Protein AF-A0A2C9KNF5-F1 (afdb_monomer)

Foldseek 3Di:
DDDDLEDPLQVPDQQEDAPQQAPVSVLVVQQVFPPFFQEKGKYQYNVNHSQWTKIWTAHGRNRDIDIQIWGWDQDPNFTWIDSDPVDIDRHPVVVLVVQQVDWDDDPVPRPDHGNPHRGGPVVVVVVVVVVVVVVPPDDDDDDDDDDDDDDDDDDDDDDDDDDDDDDDDDDDDDDDDDDDDDDDDDDDDDDDDDDDDDDDDDDDDDDDDDDDDDDDDDDDDDDDDDPVVPPPDDDPDPDPDPPPPPDPPPCPDDPDPPPDPVVVVVVVVVLQQDADPQGHRQVLQAFPPQKGKHADPDPVRGLQIWIDHPPDIGSADDLVRQVVDDPSSLVVQVVSCVVSVHDRHPSCVVVVVVVVCCVVVVDPDDDDDDDDDDDDDDDDDDDDDDDDDDDDDDDDDDDDDDDDDDDDDDDDDDDDDDDDDDDDPDDDDDPDCPVVVVVVVVVVVVVVVVVVVVVVVVPDDD

Mean predicted aligned error: 22.07 Å

Solvent-accessible surface area (backbone atoms only — not comparable to full-atom values): 31433 Å² total; per-residue (Å²): 130,85,72,78,67,55,61,64,84,53,68,71,36,59,28,35,32,85,83,34,45,45,69,65,55,46,42,56,48,32,50,77,66,54,84,36,56,13,16,27,36,34,25,54,31,72,84,69,49,61,54,35,40,28,36,41,33,24,69,36,79,80,24,48,63,50,75,44,61,34,40,47,47,81,52,94,96,39,55,33,33,28,74,46,94,92,51,73,26,78,42,67,67,56,46,51,57,50,31,42,78,35,67,51,88,48,97,80,73,54,79,80,42,34,50,68,38,81,44,56,40,72,70,54,68,59,55,66,59,57,73,63,60,75,78,76,78,86,86,88,84,89,82,90,81,91,79,91,81,83,88,80,91,80,90,81,83,89,85,82,88,83,89,79,89,81,86,82,79,92,75,90,80,81,84,77,83,86,81,83,83,85,79,84,86,84,87,78,89,85,82,89,82,86,89,83,89,80,87,88,76,88,84,82,88,81,91,88,85,85,90,82,83,88,82,91,83,81,89,83,82,86,86,91,80,84,69,88,79,74,82,77,75,77,73,79,74,78,73,76,80,78,76,74,69,95,56,96,73,86,57,90,63,76,83,73,60,86,85,57,62,59,66,60,52,52,49,52,51,49,56,59,64,36,59,42,97,64,69,46,40,46,69,77,24,57,44,71,95,65,30,32,55,47,43,38,82,48,87,93,47,48,43,31,61,34,35,36,46,88,91,49,74,37,79,63,74,64,70,83,45,58,84,71,55,50,73,67,55,52,52,48,53,52,50,49,23,62,73,32,72,39,82,75,55,75,84,49,50,69,58,51,53,52,52,52,48,40,70,73,66,66,62,76,77,75,81,92,82,77,81,88,75,83,81,79,87,77,91,80,89,83,82,88,83,89,84,87,86,84,90,81,91,82,84,86,82,88,88,80,89,86,90,88,81,91,82,91,77,86,82,82,88,79,83,87,78,85,84,79,88,82,83,82,92,74,81,84,85,76,92,81,60,75,72,56,53,58,55,52,51,54,53,52,53,54,53,52,52,53,51,53,55,49,56,64,62,66,73,64,88,133

pLDDT: mean 70.29, std 25.78, range [29.58, 98.38]

InterPro domains:
  IPR000980 SH2 domain [PF00017] (22-99)
  IPR000980 SH2 domain [PS50001] (15-119)
  IPR000980 SH2 domain [SM00252] (13-105)
  IPR036860 SH2 domain superfamily [G3DSA:3.30.505.10] (5-122)
  IPR036860 SH2 domain superfamily [SSF55550] (7-105)

Nearest PDB structures (foldseek):
  4ey0-assembly4_D  TM=7.706E-01  e=1.868E-06  Homo sapiens
  4fbn-assembly1_A  TM=7.792E-01  e=6.300E-06  Homo sapiens
  3gqi-assembly1_B  TM=7.851E-01  e=1.389E-05  Rattus norvegicus
  7z3j-assembly1_A  TM=7.347E-01  e=1.476E-05  Rattus norvegicus

Secondary structure (DSSP, 8-state):
-PPPSS-HHHHTSTTB-TT--SHHHHHHHHHHH--STTEEEEEE-TT--TTEEEEEEE-STT--EEEEEEEEEEETTEEEEESSTT--BSSHHHHHHHHHHS----TT--TT----EE--SHHHHHHHHHTTTTTS---------------------------------------PPPPPPPPP-----------------------------------------S-TTSSS-PPPPPPPP------S----S----TTS-HHHHHHHHHHHH-B-TTS-BHHHHB-GGG-EEEE--STTTTT-EEEEETTEEESSPPTTTGGG--HHHHHHHHHHHHHTTPPPPGGGHHHHHHHHHHHHH---PPP------PPP---------------------------------PPPP-------------PPPPS--HHHHHHHHHHHHHHHHHHHHHHHHHTS--

Organism: Biomphalaria glabrata (NCBI:txid6526)

Sequence (462 aa):
MDQPRYPPEIVHLPMYHANLRSRDEAKEYMRLHHKGEGSYLIRPNTTNDPSFVSITVSITSEGDCCHAKVYILKQNDSNLYYISERQKFSMFHQLLKYYSEHRIHCTQNIDNIRLKTALDAVLVTQRSRNTLSERSNSLTNGSTGRTKNAIQQDEFDTHPRPGSNISGHSRHINHTLPKHPKIPRQTSETGSSRGHSINSQDIHRSNSESAIPVTKYANAGAVQHNVKMLIRCLPPAPLPKLEVPNDDSDFYYTHVDVNKNFFQETYQFLKQNELCECGLRLVDSEFPQGWTVHRSQEAQTKHRIFFQHGDDTTWEMPVEIVPLLTIEQINFIMYLCKEGRCPIPNCLKPRIDHDIVKRKYGVQTLPNNFESTIPKLKIDTNNLDSRKPNRLQEDAFESTLVKQPVTTGRPVSFDSLPTMEINPKVGPPTSGMQDNAAALQRKKEDVQMKQLQQEMKGLKFT

Radius of gyration: 40.9 Å; Cα contacts (8 Å, |Δi|>4): 346; chains: 1; bounding box: 100×90×119 Å

Structure (mmCIF, N/CA/C/O backbone):
data_AF-A0A2C9KNF5-F1
#
_entry.id   AF-A0A2C9KNF5-F1
#
loop_
_atom_site.group_PDB
_atom_site.id
_atom_site.type_symbol
_atom_site.label_atom_id
_atom_site.label_alt_id
_atom_site.label_comp_id
_atom_site.label_asym_id
_atom_site.label_entity_id
_atom_site.label_seq_id
_atom_site.pdbx_PDB_ins_code
_atom_site.Cartn_x
_atom_site.Cartn_y
_atom_site.Cartn_z
_atom_site.occupancy
_atom_site.B_iso_or_equiv
_atom_site.auth_seq_id
_atom_site.auth_comp_id
_atom_site.auth_asym_id
_atom_site.auth_atom_id
_atom_site.pdbx_PDB_model_num
ATOM 1 N N . MET A 1 1 ? -38.498 11.583 5.157 1.00 44.59 1 MET A N 1
ATOM 2 C CA . MET A 1 1 ? -37.167 12.027 4.697 1.00 44.59 1 MET A CA 1
ATOM 3 C C . MET A 1 1 ? -36.158 11.132 5.383 1.00 44.59 1 MET A C 1
ATOM 5 O O . MET A 1 1 ? -36.128 11.136 6.607 1.00 44.59 1 MET A O 1
ATOM 9 N N . ASP A 1 2 ? -35.433 10.311 4.629 1.00 58.06 2 ASP A N 1
ATOM 10 C CA . ASP A 1 2 ? -34.455 9.387 5.207 1.00 58.06 2 ASP A CA 1
ATOM 11 C C . ASP A 1 2 ? -33.319 10.185 5.852 1.00 58.06 2 ASP A C 1
ATOM 13 O O . ASP A 1 2 ? -32.683 11.014 5.200 1.00 58.06 2 ASP A O 1
ATOM 17 N N . GLN A 1 3 ? -33.100 9.980 7.152 1.00 50.31 3 GLN A N 1
ATOM 18 C CA . GLN A 1 3 ? -31.995 10.601 7.883 1.00 50.31 3 GLN A CA 1
ATOM 19 C C . GLN A 1 3 ? -30.648 10.283 7.206 1.00 50.31 3 GLN A C 1
ATOM 21 O O . GLN A 1 3 ? -30.475 9.176 6.679 1.00 50.31 3 GLN A O 1
ATOM 26 N N . PRO A 1 4 ? -29.671 11.212 7.231 1.00 60.12 4 PRO A N 1
ATOM 27 C CA . PRO A 1 4 ? -28.333 10.931 6.726 1.00 60.12 4 PRO A CA 1
ATOM 28 C C . PRO A 1 4 ? -27.736 9.752 7.508 1.00 60.12 4 PRO A C 1
ATOM 30 O O . PRO A 1 4 ? -27.535 9.831 8.717 1.00 60.12 4 PRO A O 1
ATOM 33 N N . ARG A 1 5 ? -27.475 8.641 6.804 1.00 88.00 5 ARG A N 1
ATOM 34 C CA . ARG A 1 5 ? -26.987 7.382 7.400 1.00 88.00 5 ARG A CA 1
ATOM 35 C C . ARG A 1 5 ? -25.588 7.489 8.006 1.00 88.00 5 ARG A C 1
ATOM 37 O O . ARG A 1 5 ? -25.224 6.653 8.824 1.00 88.00 5 ARG A O 1
ATOM 44 N N . TYR A 1 6 ? -24.817 8.496 7.605 1.00 95.62 6 TYR A N 1
ATOM 45 C CA . TYR A 1 6 ? -23.450 8.714 8.065 1.00 95.62 6 TYR A CA 1
ATOM 46 C C . TYR A 1 6 ? -23.334 10.012 8.872 1.00 95.62 6 TYR A C 1
ATOM 48 O O . TYR A 1 6 ? -24.096 10.951 8.620 1.00 95.62 6 TYR A O 1
ATOM 56 N N . PRO A 1 7 ? -22.364 10.097 9.803 1.00 96.19 7 PRO A N 1
ATOM 57 C CA . PRO A 1 7 ? -22.078 11.319 10.544 1.00 96.19 7 PRO A CA 1
ATOM 58 C C . PRO A 1 7 ? -21.932 12.544 9.618 1.00 96.19 7 PRO A C 1
ATOM 60 O O . PRO A 1 7 ? -21.268 12.440 8.579 1.00 96.19 7 PRO A O 1
ATOM 63 N N . PRO A 1 8 ? -22.497 13.715 9.979 1.00 95.56 8 PRO A N 1
ATOM 64 C CA . PRO A 1 8 ? -22.431 14.924 9.151 1.00 95.56 8 PRO A CA 1
ATOM 65 C C . PRO A 1 8 ? -21.004 15.337 8.772 1.00 95.56 8 PRO A C 1
ATOM 67 O O . PRO A 1 8 ? -20.772 15.841 7.678 1.00 95.56 8 PRO A O 1
ATOM 70 N N . GLU A 1 9 ? -20.030 15.077 9.646 1.00 96.19 9 GLU A N 1
ATOM 71 C CA . GLU A 1 9 ? -18.609 15.349 9.395 1.00 96.19 9 GLU A CA 1
ATOM 72 C C . GLU A 1 9 ? -18.007 14.549 8.231 1.00 96.19 9 GLU A C 1
ATOM 74 O O . GLU A 1 9 ? -16.961 14.938 7.728 1.00 96.19 9 GLU A O 1
ATOM 79 N N . ILE A 1 10 ? -18.647 13.453 7.806 1.00 97.19 10 ILE A N 1
ATOM 80 C CA . ILE A 1 10 ? -18.265 12.686 6.614 1.00 97.19 10 ILE A CA 1
ATOM 81 C C . ILE A 1 10 ? -19.016 13.220 5.396 1.00 97.19 10 ILE A C 1
ATOM 83 O O . ILE A 1 10 ? -18.415 13.474 4.357 1.00 97.19 10 ILE A O 1
ATOM 87 N N . VAL A 1 11 ? -20.333 13.400 5.528 1.00 95.81 11 VAL A N 1
ATOM 88 C CA . VAL A 1 11 ? -21.222 13.767 4.413 1.00 95.81 11 VAL A CA 1
ATOM 89 C C . VAL A 1 11 ? -20.892 15.149 3.847 1.00 95.81 11 VAL A C 1
ATOM 91 O O . VAL A 1 11 ? -21.029 15.367 2.647 1.00 95.81 11 VAL A O 1
ATOM 94 N N . HIS A 1 12 ? -20.430 16.071 4.693 1.00 95.69 12 HIS A N 1
ATOM 95 C CA . HIS A 1 12 ? -20.050 17.422 4.279 1.00 95.69 12 HIS A CA 1
ATOM 96 C C . HIS A 1 12 ? -18.633 17.525 3.695 1.00 95.69 12 HIS A C 1
ATOM 98 O O . HIS A 1 12 ? -18.213 18.620 3.320 1.00 95.69 12 HIS A O 1
ATOM 104 N N . LEU A 1 13 ? -17.873 16.427 3.621 1.00 96.44 13 LEU A N 1
ATOM 105 C CA . LEU A 1 13 ? -16.535 16.465 3.036 1.00 96.44 13 LEU A CA 1
ATOM 106 C C . LEU A 1 13 ? -16.611 16.643 1.515 1.00 96.44 13 LEU A C 1
ATOM 108 O O . LEU A 1 13 ? -17.408 15.972 0.858 1.00 96.44 13 LEU A O 1
ATOM 112 N N . PRO A 1 14 ? -15.740 17.475 0.917 1.00 97.00 14 PRO A N 1
ATOM 113 C CA . PRO A 1 14 ? -15.775 17.736 -0.520 1.00 97.00 14 PRO A CA 1
ATOM 114 C C . PRO A 1 14 ? -15.475 16.483 -1.348 1.00 97.00 14 PRO A C 1
ATOM 116 O O . PRO A 1 14 ? -15.996 16.346 -2.449 1.00 97.00 14 PRO A O 1
ATOM 119 N N . MET A 1 15 ? -14.701 15.538 -0.808 1.00 97.38 15 MET A N 1
ATOM 120 C CA . MET A 1 15 ? -14.392 14.254 -1.441 1.00 97.38 15 MET A CA 1
ATOM 121 C C . MET A 1 15 ? -15.357 13.120 -1.073 1.00 97.38 15 MET A C 1
ATOM 123 O O . MET A 1 15 ? -15.025 11.953 -1.285 1.00 97.38 15 MET A O 1
ATOM 127 N N . TYR A 1 16 ? -16.531 13.430 -0.511 1.00 97.44 16 TYR A N 1
ATOM 128 C CA . TYR A 1 16 ? -17.591 12.452 -0.280 1.00 97.44 16 TYR A CA 1
ATOM 129 C C . TYR A 1 16 ? -18.527 12.345 -1.492 1.00 97.44 16 TYR A C 1
ATOM 131 O O . TYR A 1 16 ? -19.221 13.289 -1.866 1.00 97.44 16 TYR A O 1
ATOM 139 N N . HIS A 1 17 ? -18.574 11.161 -2.098 1.00 96.69 17 HIS A N 1
ATOM 140 C CA . HIS A 1 17 ? -19.358 10.859 -3.293 1.00 96.69 17 HIS A CA 1
ATOM 141 C C . HIS A 1 17 ? -20.572 10.010 -2.934 1.00 96.69 17 HIS A C 1
ATOM 143 O O . HIS A 1 17 ? -20.533 8.782 -2.991 1.00 96.69 17 HIS A O 1
ATOM 149 N N . ALA A 1 18 ? -21.681 10.670 -2.597 1.00 94.75 18 ALA A N 1
ATOM 150 C CA . ALA A 1 18 ? -22.927 10.003 -2.204 1.00 94.75 18 ALA A CA 1
ATOM 151 C C . ALA A 1 18 ? -23.523 9.087 -3.296 1.00 94.75 18 ALA A C 1
ATOM 153 O O . ALA A 1 18 ? -24.275 8.161 -2.988 1.00 94.75 18 ALA A O 1
ATOM 154 N N . ASN A 1 19 ? -23.189 9.346 -4.563 1.00 94.69 19 ASN A N 1
ATOM 155 C CA . ASN A 1 19 ? -23.745 8.637 -5.716 1.00 94.69 19 ASN A CA 1
ATOM 156 C C . ASN A 1 19 ? -22.965 7.369 -6.095 1.00 94.69 19 ASN A C 1
ATOM 158 O O . ASN A 1 19 ? -23.494 6.565 -6.850 1.00 94.69 19 ASN A O 1
ATOM 162 N N . LEU A 1 20 ? -21.744 7.173 -5.579 1.00 96.25 20 LEU A N 1
ATOM 163 C CA . LEU A 1 20 ? -20.922 5.996 -5.882 1.00 96.25 20 LEU A CA 1
ATOM 164 C C . LEU A 1 20 ? -21.223 4.890 -4.869 1.00 96.25 20 LEU A C 1
ATOM 166 O O . LEU A 1 20 ? -20.639 4.849 -3.784 1.00 96.25 20 LEU A O 1
ATOM 170 N N . ARG A 1 21 ? -22.168 4.008 -5.193 1.00 94.62 21 ARG A N 1
ATOM 171 C CA . ARG A 1 21 ? -22.666 2.994 -4.251 1.00 94.62 21 ARG A CA 1
ATOM 172 C C . ARG A 1 21 ? -21.927 1.669 -4.380 1.00 94.62 21 ARG A C 1
ATOM 174 O O . ARG A 1 21 ? -21.833 0.935 -3.398 1.00 94.62 21 ARG A O 1
ATOM 181 N N . SER A 1 22 ? -21.357 1.371 -5.545 1.00 96.25 22 SER A N 1
ATOM 182 C CA . SER A 1 22 ? -20.633 0.119 -5.779 1.00 96.25 22 SER A CA 1
ATOM 183 C C . SER A 1 22 ? -19.110 0.301 -5.833 1.00 96.25 22 SER A C 1
ATOM 185 O O . SER A 1 22 ? -18.577 1.409 -5.940 1.00 96.25 22 SER A O 1
ATOM 187 N N . ARG A 1 23 ? -18.378 -0.818 -5.714 1.00 95.75 23 ARG A N 1
ATOM 188 C CA . ARG A 1 23 ? -16.918 -0.837 -5.918 1.00 95.75 23 ARG A CA 1
ATOM 189 C C . ARG A 1 23 ? -16.565 -0.527 -7.370 1.00 95.75 23 ARG A C 1
ATOM 191 O O . ARG A 1 23 ? -15.632 0.238 -7.596 1.00 95.75 23 ARG A O 1
ATOM 198 N N . ASP A 1 24 ? -17.332 -1.071 -8.307 1.00 96.50 24 ASP A N 1
ATOM 199 C CA . ASP A 1 24 ? -17.073 -0.952 -9.741 1.00 96.50 24 ASP A CA 1
ATOM 200 C C . ASP A 1 24 ? -17.314 0.475 -10.244 1.00 96.50 24 ASP A C 1
ATOM 202 O O . ASP A 1 24 ? -16.472 1.021 -10.952 1.00 96.50 24 ASP A O 1
ATOM 206 N N . GLU A 1 25 ? -18.383 1.135 -9.784 1.00 96.94 25 GLU A N 1
ATOM 207 C CA . GLU A 1 25 ? -18.637 2.558 -10.066 1.00 96.94 25 GLU A CA 1
ATOM 208 C C . GLU A 1 25 ? -17.488 3.442 -9.573 1.00 96.94 25 GLU A C 1
ATOM 210 O O . GLU A 1 25 ? -17.029 4.342 -10.275 1.00 96.94 25 GLU A O 1
ATOM 215 N N . ALA A 1 26 ? -16.996 3.177 -8.360 1.00 96.88 26 ALA A N 1
ATOM 216 C CA . ALA A 1 26 ? -15.887 3.929 -7.789 1.00 96.88 26 ALA A CA 1
ATOM 217 C C . ALA A 1 26 ? -14.573 3.690 -8.540 1.00 96.88 26 ALA A C 1
ATOM 219 O O . ALA A 1 26 ? -13.791 4.626 -8.707 1.00 96.88 26 ALA A O 1
ATOM 220 N N . LYS A 1 27 ? -14.337 2.456 -9.001 1.00 96.56 27 LYS A N 1
ATOM 221 C CA . LYS A 1 27 ? -13.171 2.102 -9.813 1.00 96.56 27 LYS A CA 1
ATOM 222 C C . LYS A 1 27 ? -13.203 2.815 -11.162 1.00 96.56 27 LYS A C 1
ATOM 224 O O . LYS A 1 27 ? -12.211 3.428 -11.545 1.00 96.56 27 LYS A O 1
ATOM 229 N N . GLU A 1 28 ? -14.343 2.804 -11.844 1.00 96.56 28 GLU A N 1
ATOM 230 C CA . GLU A 1 28 ? -14.494 3.502 -13.122 1.00 96.56 28 GLU A CA 1
ATOM 231 C C . GLU A 1 28 ? -14.335 5.019 -12.958 1.00 96.56 28 GLU A C 1
ATOM 233 O O . GLU A 1 28 ? -13.630 5.669 -13.731 1.00 96.56 28 GLU A O 1
ATOM 238 N N . TYR A 1 29 ? -14.891 5.583 -11.883 1.00 96.38 29 TYR A N 1
ATOM 239 C CA . TYR A 1 29 ? -14.670 6.983 -11.538 1.00 96.38 29 TYR A CA 1
ATOM 240 C C . TYR A 1 29 ? -13.176 7.285 -11.296 1.00 96.38 29 TYR A C 1
ATOM 242 O O . TYR A 1 29 ? -12.665 8.288 -11.798 1.00 96.38 29 TYR A O 1
ATOM 250 N N . MET A 1 30 ? -12.448 6.434 -10.555 1.00 96.69 30 MET A N 1
ATOM 251 C CA . MET A 1 30 ? -10.998 6.591 -10.344 1.00 96.69 30 MET A CA 1
ATOM 252 C C . MET A 1 30 ? -10.224 6.587 -11.654 1.00 96.69 30 MET A C 1
ATOM 254 O O . MET A 1 30 ? -9.390 7.468 -11.868 1.00 96.69 30 MET A O 1
ATOM 258 N N . ARG A 1 31 ? -10.535 5.654 -12.553 1.00 95.69 31 ARG A N 1
ATOM 259 C CA . ARG A 1 31 ? -9.884 5.548 -13.859 1.00 95.69 31 ARG A CA 1
ATOM 260 C C . ARG A 1 31 ? -9.943 6.864 -14.640 1.00 95.69 31 ARG A C 1
ATOM 262 O O . ARG A 1 31 ? -8.946 7.269 -15.225 1.00 95.69 31 ARG A O 1
ATOM 269 N N . LEU A 1 32 ? -11.078 7.564 -14.587 1.00 95.44 32 LEU A N 1
ATOM 270 C CA . LEU A 1 32 ? -11.309 8.813 -15.324 1.00 95.44 32 LEU A CA 1
ATOM 271 C C . LEU A 1 32 ? -10.794 10.080 -14.622 1.00 95.44 32 LEU A C 1
ATOM 273 O O . LEU A 1 32 ? -10.514 11.074 -15.292 1.00 95.44 32 LEU A O 1
ATOM 277 N N . HIS A 1 33 ? -10.716 10.083 -13.287 1.00 95.56 33 HIS A N 1
ATOM 278 C CA . HIS A 1 33 ? -10.546 11.319 -12.509 1.00 95.56 33 HIS A CA 1
ATOM 279 C C . HIS A 1 33 ? -9.346 11.346 -11.559 1.00 95.56 33 HIS A C 1
ATOM 281 O O . HIS A 1 33 ? -9.123 12.374 -10.911 1.00 95.56 33 HIS A O 1
ATOM 287 N N . HIS A 1 34 ? -8.583 10.260 -11.433 1.00 95.69 34 HIS A N 1
ATOM 288 C CA . HIS A 1 34 ? -7.408 10.251 -10.565 1.00 95.69 34 HIS A CA 1
ATOM 289 C C . HIS A 1 34 ? -6.347 11.270 -11.021 1.00 95.69 34 HIS A C 1
ATOM 291 O O . HIS A 1 34 ? -6.243 11.635 -12.190 1.00 95.69 34 HIS A O 1
ATOM 297 N N . LYS A 1 35 ? -5.548 11.745 -10.064 1.00 95.88 35 LYS A N 1
ATOM 298 C CA . LYS A 1 35 ? -4.480 12.740 -10.251 1.00 95.88 35 LYS A CA 1
ATOM 299 C C . LYS A 1 35 ? -3.113 12.151 -9.877 1.00 95.88 35 LYS A C 1
ATOM 301 O O . LYS A 1 35 ? -2.274 12.829 -9.294 1.00 95.88 35 LYS A O 1
ATOM 306 N N . GLY A 1 36 ? -2.919 10.867 -10.178 1.00 95.25 36 GLY A N 1
ATOM 307 C CA . GLY A 1 36 ? -1.760 10.065 -9.773 1.00 95.25 36 GLY A CA 1
ATOM 308 C C . GLY A 1 36 ? -2.029 9.149 -8.574 1.00 95.25 36 GLY A C 1
ATOM 309 O O . GLY A 1 36 ? -3.153 9.073 -8.070 1.00 95.25 36 GLY A O 1
ATOM 310 N N . GLU A 1 37 ? -0.994 8.432 -8.139 1.00 95.56 37 GLU A N 1
ATOM 311 C CA . GLU A 1 37 ? -1.018 7.516 -6.989 1.00 95.56 37 GLU A CA 1
ATOM 312 C C . GLU A 1 37 ? -1.434 8.232 -5.694 1.00 95.56 37 GLU A C 1
ATOM 314 O O . GLU A 1 37 ? -0.951 9.323 -5.386 1.00 95.56 37 GLU A O 1
ATOM 319 N N . GLY A 1 38 ? -2.285 7.588 -4.894 1.00 96.38 38 GLY A N 1
ATOM 320 C CA . GLY A 1 38 ? -2.776 8.124 -3.626 1.00 96.38 38 GLY A CA 1
ATOM 321 C C . GLY A 1 38 ? -3.904 9.142 -3.787 1.00 96.38 38 GLY A C 1
ATOM 322 O O . GLY A 1 38 ? -4.297 9.781 -2.808 1.00 96.38 38 GLY A O 1
ATOM 323 N N . SER A 1 39 ? -4.438 9.304 -5.001 1.00 97.56 39 SER A N 1
ATOM 324 C CA . SER A 1 39 ? -5.701 10.008 -5.204 1.00 97.56 39 SER A CA 1
ATOM 325 C C . SER A 1 39 ? -6.820 9.220 -4.538 1.00 97.56 39 SER A C 1
ATOM 327 O O . SER A 1 39 ? -6.858 8.000 -4.659 1.00 97.56 39 SER A O 1
ATOM 329 N N . TYR A 1 40 ? -7.730 9.879 -3.831 1.00 98.19 40 TYR A N 1
ATOM 330 C CA . TYR A 1 40 ? -8.753 9.168 -3.075 1.00 98.19 40 TYR A CA 1
ATOM 331 C C . TYR A 1 40 ? -10.104 9.867 -3.072 1.00 98.19 40 TYR A C 1
ATOM 333 O O . TYR A 1 40 ? -10.210 11.087 -3.205 1.00 98.19 40 TYR A O 1
ATOM 341 N N . LEU A 1 41 ? -11.141 9.061 -2.860 1.00 98.06 41 LEU A N 1
ATOM 342 C CA . LEU A 1 41 ? -12.494 9.513 -2.572 1.00 98.06 41 LEU A CA 1
ATOM 343 C C . LEU A 1 41 ? -13.115 8.712 -1.430 1.00 98.06 41 LEU A C 1
ATOM 345 O O . LEU A 1 41 ? -12.699 7.588 -1.136 1.00 98.06 41 LEU A O 1
ATOM 349 N N . ILE A 1 42 ? -14.128 9.292 -0.797 1.00 98.12 42 ILE A N 1
ATOM 350 C CA . ILE A 1 42 ? -14.940 8.657 0.240 1.00 98.12 42 ILE A CA 1
ATOM 351 C C . ILE A 1 42 ? -16.309 8.373 -0.363 1.00 98.12 42 ILE A C 1
ATOM 353 O O . ILE A 1 42 ? -16.856 9.202 -1.086 1.00 98.12 42 ILE A O 1
ATOM 357 N N . ARG A 1 43 ? -16.881 7.209 -0.072 1.00 97.25 43 ARG A N 1
ATOM 358 C CA . ARG A 1 43 ? -18.192 6.818 -0.589 1.00 97.25 43 ARG A CA 1
ATOM 359 C C . ARG A 1 43 ? -18.950 5.908 0.380 1.00 97.25 43 ARG A C 1
ATOM 361 O O . ARG A 1 43 ? -18.308 5.231 1.194 1.00 97.25 43 ARG A O 1
ATOM 368 N N . PRO A 1 44 ? -20.287 5.824 0.266 1.00 96.94 44 PRO A N 1
ATOM 369 C CA . PRO A 1 44 ? -21.059 4.768 0.910 1.00 96.94 44 PRO A CA 1
ATOM 370 C C . PRO A 1 44 ? -20.475 3.385 0.615 1.00 96.94 44 PRO A C 1
ATOM 372 O O . PRO A 1 44 ? -19.935 3.135 -0.468 1.00 96.94 44 PRO A O 1
ATOM 375 N N . ASN A 1 45 ? -20.583 2.471 1.575 1.00 94.75 45 ASN A N 1
ATOM 376 C CA . ASN A 1 45 ? -20.218 1.087 1.308 1.00 94.75 45 ASN A CA 1
ATOM 377 C C . ASN A 1 45 ? -21.296 0.364 0.481 1.00 94.75 45 ASN A C 1
ATOM 379 O O . ASN A 1 45 ? -22.456 0.769 0.453 1.00 94.75 45 ASN A O 1
ATOM 383 N N . THR A 1 46 ? -20.903 -0.741 -0.154 1.00 93.31 46 THR A N 1
ATOM 384 C CA . THR A 1 46 ? -21.779 -1.520 -1.040 1.00 93.31 46 THR A CA 1
ATOM 385 C C . THR A 1 46 ? -22.958 -2.168 -0.310 1.00 93.31 46 THR A C 1
ATOM 387 O O . THR A 1 46 ? -24.033 -2.292 -0.884 1.00 93.31 46 THR A O 1
ATOM 390 N N . THR A 1 47 ? -22.784 -2.560 0.956 1.00 91.62 47 THR A N 1
ATOM 391 C CA . THR A 1 47 ? -23.841 -3.183 1.772 1.00 91.62 47 THR A CA 1
ATOM 392 C C . THR A 1 47 ? -24.799 -2.156 2.385 1.00 91.62 47 THR A C 1
ATOM 394 O O . THR A 1 47 ? -25.748 -2.532 3.064 1.00 91.62 47 THR A O 1
ATOM 397 N N . ASN A 1 48 ? -24.569 -0.859 2.145 1.00 86.69 48 ASN A N 1
ATOM 398 C CA . ASN A 1 48 ? -25.328 0.268 2.680 1.00 86.69 48 ASN A CA 1
ATOM 399 C C . ASN A 1 48 ? -25.439 0.286 4.224 1.00 86.69 48 ASN A C 1
ATOM 401 O O . ASN A 1 48 ? -26.414 0.796 4.785 1.00 86.69 48 ASN A O 1
ATOM 405 N N . ASP A 1 49 ? -24.437 -0.281 4.900 1.00 93.81 49 ASP A N 1
ATOM 406 C CA . ASP A 1 49 ? -24.357 -0.377 6.361 1.00 93.81 49 ASP A CA 1
ATOM 407 C C . ASP A 1 49 ? -23.855 0.957 6.961 1.00 93.81 49 ASP A C 1
ATOM 409 O O . ASP A 1 49 ? -22.786 1.433 6.576 1.00 93.81 49 ASP A O 1
ATOM 413 N N . PRO A 1 50 ? -24.575 1.608 7.890 1.00 94.44 50 PRO A N 1
ATOM 414 C CA . PRO A 1 50 ? -24.125 2.870 8.479 1.00 94.44 50 PRO A CA 1
ATOM 415 C C . PRO A 1 50 ? -22.898 2.729 9.400 1.00 94.44 50 PRO A C 1
ATOM 417 O O . PRO A 1 50 ? -22.260 3.733 9.711 1.00 94.44 50 PRO A O 1
ATOM 420 N N . SER A 1 51 ? -22.535 1.515 9.827 1.00 96.31 51 SER A N 1
ATOM 421 C CA . SER A 1 51 ? -21.415 1.266 10.747 1.00 96.31 51 SER A CA 1
ATOM 422 C C . SER A 1 51 ? -20.030 1.400 10.104 1.00 96.31 51 SER A C 1
ATOM 424 O O . SER A 1 51 ? -19.016 1.320 10.797 1.00 96.31 51 SER A O 1
ATOM 426 N N . PHE A 1 52 ? -19.944 1.617 8.788 1.00 95.81 52 PHE A N 1
ATOM 427 C CA . PHE A 1 52 ? -18.675 1.894 8.117 1.00 95.81 52 PHE A CA 1
ATOM 428 C C . PHE A 1 52 ? -18.840 2.656 6.803 1.00 95.81 52 PHE A C 1
ATOM 430 O O . PHE A 1 52 ? -19.842 2.541 6.105 1.00 95.81 52 PHE A O 1
ATOM 437 N N . VAL A 1 53 ? -17.799 3.374 6.400 1.00 97.25 53 VAL A N 1
ATOM 438 C CA . VAL A 1 53 ? -17.696 4.045 5.098 1.00 97.25 53 VAL A CA 1
ATOM 439 C C . VAL A 1 53 ? -16.542 3.438 4.295 1.00 97.25 53 VAL A C 1
ATOM 441 O O . VAL A 1 53 ? -15.656 2.791 4.856 1.00 97.25 53 VAL A O 1
ATOM 444 N N . SER A 1 54 ? -16.556 3.581 2.970 1.00 97.06 54 SER A N 1
ATOM 445 C CA . SER A 1 54 ? -15.470 3.094 2.111 1.00 97.06 54 SER A CA 1
ATOM 446 C C . SER A 1 54 ? -14.617 4.252 1.603 1.00 97.06 54 SER A C 1
ATOM 448 O O . SER A 1 54 ? -15.144 5.230 1.079 1.00 97.06 54 SER A O 1
ATOM 450 N N . ILE A 1 55 ? -13.296 4.117 1.701 1.00 97.56 55 ILE A N 1
ATOM 451 C CA . ILE A 1 55 ? -12.337 4.987 1.016 1.00 97.56 55 ILE A CA 1
ATOM 452 C C . ILE A 1 55 ? -11.802 4.220 -0.189 1.00 97.56 55 ILE A C 1
ATOM 454 O O . ILE A 1 55 ? -11.317 3.102 -0.043 1.00 97.56 55 ILE A O 1
ATOM 458 N N . THR A 1 56 ? -11.903 4.803 -1.379 1.00 97.38 56 THR A N 1
ATOM 459 C CA . THR A 1 56 ? -11.281 4.255 -2.594 1.00 97.38 56 THR A CA 1
ATOM 460 C C . THR A 1 56 ? -10.028 5.064 -2.889 1.00 97.38 56 THR A C 1
ATOM 462 O O . THR A 1 56 ? -10.110 6.290 -2.905 1.00 97.38 56 THR A O 1
ATOM 465 N N . VAL A 1 57 ? -8.886 4.398 -3.075 1.00 97.44 57 VAL A N 1
ATOM 466 C CA . VAL A 1 57 ? -7.570 5.041 -3.237 1.00 97.44 57 VAL A CA 1
ATOM 467 C C . VAL A 1 57 ? -6.879 4.490 -4.477 1.00 97.44 57 VAL A C 1
ATOM 469 O O . VAL A 1 57 ? -6.834 3.274 -4.642 1.00 97.44 57 VAL A O 1
ATOM 472 N N . SER A 1 58 ? -6.331 5.351 -5.333 1.00 96.81 58 SER A N 1
ATOM 473 C CA . SER A 1 58 ? -5.524 4.933 -6.479 1.00 96.81 58 SER A CA 1
ATOM 474 C C . SER A 1 58 ? -4.163 4.397 -6.027 1.00 96.81 58 SER A C 1
ATOM 476 O O . SER A 1 58 ? -3.477 4.996 -5.197 1.00 96.81 58 SER A O 1
ATOM 478 N N . ILE A 1 59 ? -3.776 3.257 -6.587 1.00 95.38 59 ILE A N 1
ATOM 479 C CA . ILE A 1 59 ? -2.512 2.562 -6.333 1.00 95.38 59 ILE A CA 1
ATOM 480 C C . ILE A 1 59 ? -1.504 2.904 -7.428 1.00 95.38 59 ILE A C 1
ATOM 482 O O . ILE A 1 59 ? -0.327 3.091 -7.149 1.00 95.38 59 ILE A O 1
ATOM 486 N N . THR A 1 60 ? -1.961 2.989 -8.676 1.00 93.06 60 THR A N 1
ATOM 487 C CA . THR A 1 60 ? -1.112 3.252 -9.840 1.00 93.06 60 THR A CA 1
ATOM 488 C C . THR A 1 60 ? -1.506 4.572 -10.497 1.00 93.06 60 THR A C 1
ATOM 490 O O . THR A 1 60 ? -2.601 5.103 -10.284 1.00 93.06 60 THR A O 1
ATOM 493 N N . SER A 1 61 ? -0.612 5.114 -11.323 1.00 89.56 61 SER A N 1
ATOM 494 C CA . SER A 1 61 ? -0.912 6.239 -12.219 1.00 89.56 61 SER A CA 1
ATOM 495 C C . SER A 1 61 ? -1.820 5.858 -13.392 1.00 89.56 61 SER A C 1
ATOM 497 O O . SER A 1 61 ? -2.128 6.709 -14.214 1.00 89.56 61 SER A O 1
ATOM 499 N N . GLU A 1 62 ? -2.201 4.586 -13.508 1.00 88.31 62 GLU A N 1
ATOM 500 C CA . GLU A 1 62 ? -3.086 4.072 -14.558 1.00 88.31 62 GLU A CA 1
ATOM 501 C C . GLU A 1 62 ? -4.546 3.994 -14.080 1.00 88.31 62 GLU A C 1
ATOM 503 O O . GLU A 1 62 ? -5.459 3.737 -14.864 1.00 88.31 62 GLU A O 1
ATOM 508 N N . GLY A 1 63 ? -4.785 4.283 -12.795 1.00 86.06 63 GLY A N 1
ATOM 509 C CA . GLY A 1 63 ? -6.117 4.327 -12.204 1.00 86.06 63 GLY A CA 1
ATOM 510 C C . GLY A 1 63 ? -6.547 3.035 -11.512 1.00 86.06 63 GLY A C 1
ATOM 511 O O . GLY A 1 63 ? -7.711 2.938 -11.117 1.00 86.06 63 GLY A O 1
ATOM 512 N N . ASP A 1 64 ? -5.643 2.069 -11.305 1.00 93.75 64 ASP A N 1
ATOM 513 C CA . ASP A 1 64 ? -5.935 0.956 -10.399 1.00 93.75 64 ASP A CA 1
ATOM 514 C C . ASP A 1 64 ? -6.189 1.491 -9.002 1.00 93.75 64 ASP A C 1
ATOM 516 O O . ASP A 1 64 ? -5.524 2.425 -8.549 1.00 93.75 64 ASP A O 1
ATOM 520 N N . CYS A 1 65 ? -7.141 0.893 -8.295 1.00 95.62 65 CYS A N 1
ATOM 521 C CA . CYS A 1 65 ? -7.527 1.354 -6.976 1.00 95.62 65 CYS A CA 1
ATOM 522 C C . CYS A 1 65 ? -7.726 0.211 -5.986 1.00 95.62 65 CYS A C 1
ATOM 524 O O . CYS A 1 65 ? -8.172 -0.881 -6.341 1.00 95.62 65 CYS A O 1
ATOM 526 N N . CYS A 1 66 ? -7.467 0.501 -4.715 1.00 95.38 66 CYS A N 1
ATOM 527 C CA . CYS A 1 66 ? -7.881 -0.327 -3.594 1.00 95.38 66 CYS A CA 1
ATOM 528 C C . CYS A 1 66 ? -9.081 0.307 -2.885 1.00 95.38 66 CYS A C 1
ATOM 530 O O . CYS A 1 66 ? -9.397 1.488 -3.067 1.00 95.38 66 CYS A O 1
ATOM 532 N N . HIS A 1 67 ? -9.741 -0.480 -2.037 1.00 95.31 67 HIS A N 1
ATOM 533 C CA . HIS A 1 67 ? -10.810 0.020 -1.183 1.00 95.31 67 HIS A CA 1
ATOM 534 C C . HIS A 1 67 ? -10.504 -0.325 0.270 1.00 95.31 67 HIS A C 1
ATOM 536 O O . HIS A 1 67 ? -10.366 -1.496 0.623 1.00 95.31 67 HIS A O 1
ATOM 542 N N . ALA A 1 68 ? -10.430 0.697 1.111 1.00 95.69 68 ALA A N 1
ATOM 543 C CA . ALA A 1 68 ? -10.277 0.558 2.546 1.00 95.69 68 ALA A CA 1
ATOM 544 C C . ALA A 1 68 ? -11.630 0.755 3.234 1.00 95.69 68 ALA A C 1
ATOM 546 O O . ALA A 1 68 ? -12.368 1.701 2.943 1.00 95.69 68 ALA A O 1
ATOM 547 N N . LYS A 1 69 ? -11.945 -0.143 4.165 1.00 95.88 69 LYS A N 1
ATOM 548 C CA . LYS A 1 69 ? -13.121 -0.041 5.028 1.00 95.88 69 LYS A CA 1
ATOM 549 C C . LYS A 1 69 ? -12.757 0.790 6.257 1.00 95.88 69 LYS A C 1
ATOM 551 O O . LYS A 1 69 ? -11.808 0.452 6.958 1.00 95.88 69 LYS A O 1
ATOM 556 N N . VAL A 1 70 ? -13.504 1.862 6.507 1.00 97.31 70 VAL A N 1
ATOM 557 C CA . VAL A 1 70 ? -13.370 2.694 7.709 1.00 97.31 70 VAL A CA 1
ATOM 558 C C . VAL A 1 70 ? -14.568 2.434 8.602 1.00 97.31 70 VAL A C 1
ATOM 560 O O . VAL A 1 70 ? -15.689 2.809 8.264 1.00 97.31 70 VAL A O 1
ATOM 563 N N . TYR A 1 71 ? -14.330 1.791 9.734 1.00 97.56 71 TYR A N 1
ATOM 564 C CA . TYR A 1 71 ? -15.342 1.502 10.737 1.00 97.56 71 TYR A CA 1
ATOM 565 C C . TYR A 1 71 ? -15.698 2.758 11.533 1.00 97.56 71 TYR A C 1
ATOM 567 O O . TYR A 1 71 ? -14.836 3.594 11.817 1.00 97.56 71 TYR A O 1
ATOM 575 N N . ILE A 1 72 ? -16.977 2.864 11.886 1.00 98.06 72 ILE A N 1
ATOM 576 C CA . ILE A 1 72 ? -17.580 3.935 12.674 1.00 98.06 72 ILE A CA 1
ATOM 577 C C . ILE A 1 72 ? -18.174 3.280 13.924 1.00 98.06 72 ILE A C 1
ATOM 579 O O . ILE A 1 72 ? -19.204 2.611 13.867 1.00 98.06 72 ILE A O 1
ATOM 583 N N . LEU A 1 73 ? -17.508 3.458 15.061 1.00 97.81 73 LEU A N 1
ATOM 584 C CA . LEU A 1 73 ? -17.953 2.950 16.354 1.00 97.81 73 LEU A CA 1
ATOM 585 C C . LEU A 1 73 ? -18.608 4.079 17.145 1.00 97.81 73 LEU A C 1
ATOM 587 O O . LEU A 1 73 ? -17.949 5.053 17.498 1.00 97.81 73 LEU A O 1
ATOM 591 N N . LYS A 1 74 ? -19.895 3.934 17.459 1.00 96.88 74 LYS A N 1
ATOM 592 C CA . LYS A 1 74 ? -20.619 4.888 18.303 1.00 96.88 74 LYS A CA 1
ATOM 593 C C . LYS A 1 74 ? -20.345 4.584 19.781 1.00 96.88 74 LYS A C 1
ATOM 595 O O . LYS A 1 74 ? -20.675 3.498 20.250 1.00 96.88 74 LYS A O 1
ATOM 600 N N . GLN A 1 75 ? -19.750 5.527 20.510 1.00 96.69 75 GLN A N 1
ATOM 601 C CA . GLN A 1 75 ? -19.418 5.406 21.932 1.00 96.69 75 GLN A CA 1
ATOM 602 C C . GLN A 1 75 ? -19.771 6.703 22.674 1.00 96.69 75 GLN A C 1
ATOM 604 O O . GLN A 1 75 ? -19.218 7.755 22.367 1.00 96.69 75 GLN A O 1
ATOM 609 N N . ASN A 1 76 ? -20.656 6.627 23.675 1.00 94.06 76 ASN A N 1
ATOM 610 C CA . ASN A 1 76 ? -21.040 7.758 24.540 1.00 94.06 76 ASN A CA 1
ATOM 611 C C . ASN A 1 76 ? -21.391 9.035 23.745 1.00 94.06 76 ASN A C 1
ATOM 613 O O . ASN A 1 76 ? -20.784 10.080 23.952 1.00 94.06 76 ASN A O 1
ATOM 617 N N . ASP A 1 77 ? -22.295 8.913 22.767 1.00 94.69 77 ASP A N 1
ATOM 618 C CA . ASP A 1 77 ? -22.714 9.981 21.836 1.00 94.69 77 ASP A CA 1
ATOM 619 C C . ASP A 1 77 ? -21.633 10.553 20.905 1.00 94.69 77 ASP A C 1
ATOM 621 O O . ASP A 1 77 ? -21.923 11.395 20.056 1.00 94.69 77 ASP A O 1
ATOM 625 N N . SER A 1 78 ? -20.407 10.041 20.983 1.00 96.44 78 SER A N 1
ATOM 626 C CA . SER A 1 78 ? -19.327 10.344 20.049 1.00 96.44 78 SER A CA 1
ATOM 627 C C . SER A 1 78 ? -19.120 9.206 19.049 1.00 96.44 78 SER A C 1
ATOM 629 O O . SER A 1 78 ? -19.454 8.049 19.313 1.00 96.44 78 SER A O 1
ATOM 631 N N . ASN A 1 79 ? -18.570 9.530 17.882 1.00 97.94 79 ASN A N 1
ATOM 632 C CA . ASN A 1 79 ? -18.159 8.536 16.898 1.00 97.94 79 ASN A CA 1
ATOM 633 C C . ASN A 1 79 ? -16.639 8.375 16.950 1.00 97.94 79 ASN A C 1
ATOM 635 O O . ASN A 1 79 ? -15.902 9.359 16.980 1.00 97.94 79 ASN A O 1
ATOM 639 N N . LEU A 1 80 ? -16.175 7.130 16.926 1.00 98.25 80 LEU A N 1
ATOM 640 C CA . LEU A 1 80 ? -14.776 6.775 16.748 1.00 98.25 80 LEU A CA 1
ATOM 641 C C . LEU A 1 80 ? -14.576 6.145 15.375 1.00 98.25 80 LEU A C 1
ATOM 643 O O . LEU A 1 80 ? -15.344 5.281 14.956 1.00 98.25 80 LEU A O 1
ATOM 647 N N . TYR A 1 81 ? -13.502 6.538 14.705 1.00 98.31 81 TYR A N 1
ATOM 648 C CA . TYR A 1 81 ? -13.195 6.131 13.340 1.00 98.31 81 TYR A CA 1
ATOM 649 C C . TYR A 1 81 ? -11.907 5.327 13.302 1.00 98.31 81 TYR A C 1
ATOM 651 O O . TYR A 1 81 ? -10.928 5.708 13.945 1.00 98.31 81 TYR A O 1
ATOM 659 N N . TYR A 1 82 ? -11.881 4.228 12.550 1.00 97.62 82 TYR A N 1
ATOM 660 C CA . TYR A 1 82 ? -10.670 3.419 12.406 1.00 97.62 82 TYR A CA 1
ATOM 661 C C . TYR A 1 82 ? -10.679 2.537 11.156 1.00 97.62 82 TYR A C 1
ATOM 663 O O . TYR A 1 82 ? -11.721 2.060 10.718 1.00 97.62 82 TYR A O 1
ATOM 671 N N . ILE A 1 83 ? -9.490 2.286 10.600 1.00 95.75 83 ILE A N 1
ATOM 672 C CA . ILE A 1 83 ? -9.259 1.210 9.614 1.00 95.75 83 ILE A CA 1
ATOM 673 C C . ILE A 1 83 ? -8.733 -0.044 10.329 1.00 95.75 83 ILE A C 1
ATOM 675 O O . ILE A 1 83 ? -9.120 -1.160 9.999 1.00 95.75 83 ILE A O 1
ATOM 679 N N . SER A 1 84 ? -7.884 0.147 11.344 1.00 94.19 84 SER A N 1
ATOM 680 C CA . SER A 1 84 ? -7.327 -0.904 12.199 1.00 94.19 84 SER A CA 1
ATOM 681 C C . SER A 1 84 ? -7.724 -0.660 13.649 1.00 94.19 84 SER A C 1
ATOM 683 O O . SER A 1 84 ? -7.621 0.462 14.133 1.00 94.19 84 SER A O 1
ATOM 685 N N . GLU A 1 85 ? -8.129 -1.703 14.370 1.00 94.00 85 GLU A N 1
ATOM 686 C CA . GLU A 1 85 ? -8.575 -1.591 15.768 1.00 94.00 85 GLU A CA 1
ATOM 687 C C . GLU A 1 85 ? -7.515 -1.013 16.714 1.00 94.00 85 GLU A C 1
ATOM 689 O O . GLU A 1 85 ? -7.859 -0.438 17.746 1.00 94.00 85 GLU A O 1
ATOM 694 N N . ARG A 1 86 ? -6.232 -1.130 16.344 1.00 94.88 86 ARG A N 1
ATOM 695 C CA . ARG A 1 86 ? -5.097 -0.593 17.108 1.00 94.88 86 ARG A CA 1
ATOM 696 C C . ARG A 1 86 ? -5.039 0.934 17.105 1.00 94.88 86 ARG A C 1
ATOM 698 O O . ARG A 1 86 ? -4.402 1.504 17.982 1.00 94.88 86 ARG A O 1
ATOM 705 N N . GLN A 1 87 ? -5.670 1.586 16.128 1.00 96.81 87 GLN A N 1
ATOM 706 C CA . GLN A 1 87 ? -5.585 3.029 15.937 1.00 96.81 87 GLN A CA 1
ATOM 707 C C . GLN A 1 87 ? -6.977 3.612 15.679 1.00 96.81 87 GLN A C 1
ATOM 709 O O . GLN A 1 87 ? -7.533 3.470 14.590 1.00 96.81 87 GLN A O 1
ATOM 714 N N . LYS A 1 88 ? -7.518 4.301 16.687 1.00 97.81 88 LYS A N 1
ATOM 715 C CA . LYS A 1 88 ? -8.835 4.948 16.643 1.00 97.81 88 LYS A CA 1
ATOM 716 C C . LYS A 1 88 ? -8.690 6.465 16.693 1.00 97.81 88 LYS A C 1
ATOM 718 O O . LYS A 1 88 ? -7.789 6.982 17.350 1.00 97.81 88 LYS A O 1
ATOM 723 N N . PHE A 1 89 ? -9.591 7.163 16.016 1.00 98.25 89 PHE A N 1
ATOM 724 C CA . PHE A 1 89 ? -9.615 8.621 15.921 1.00 98.25 89 PHE A CA 1
ATOM 725 C C . PHE A 1 89 ? -10.977 9.146 16.368 1.00 98.25 89 PHE A C 1
ATOM 727 O O . PHE A 1 89 ? -11.998 8.559 16.021 1.00 98.25 89 PHE A O 1
ATOM 734 N N . SER A 1 90 ? -11.002 10.255 17.106 1.00 97.94 90 SER A N 1
ATOM 735 C CA . SER A 1 90 ? -12.246 10.890 17.570 1.00 97.94 90 SER A CA 1
ATOM 736 C C . SER A 1 90 ? -12.908 11.784 16.520 1.00 97.94 90 SER A C 1
ATOM 738 O O . SER A 1 90 ? -14.057 12.174 16.682 1.00 97.94 90 SER A O 1
ATOM 740 N N . MET A 1 91 ? -12.188 12.117 15.446 1.00 98.00 91 MET A N 1
ATOM 741 C CA . MET A 1 91 ? -12.694 12.911 14.327 1.00 98.00 91 MET A CA 1
ATOM 742 C C . MET A 1 91 ? -12.293 12.262 13.008 1.00 98.00 91 MET A C 1
ATOM 744 O O . MET A 1 91 ? -11.134 11.864 12.839 1.00 98.00 91 MET A O 1
ATOM 748 N N . PHE A 1 92 ? -13.199 12.239 12.031 1.00 98.12 92 PHE A N 1
ATOM 749 C CA . PHE A 1 92 ? -12.907 11.643 10.727 1.00 98.12 92 PHE A CA 1
ATOM 750 C C . PHE A 1 92 ? -11.742 12.347 10.008 1.00 98.12 92 PHE A C 1
ATOM 752 O O . PHE A 1 92 ? -10.891 11.709 9.390 1.00 98.12 92 PHE A O 1
ATOM 759 N N . HIS A 1 93 ? -11.632 13.671 10.156 1.00 97.94 93 HIS A N 1
ATOM 760 C CA . HIS A 1 93 ? -10.525 14.448 9.594 1.00 97.94 93 HIS A CA 1
ATOM 761 C C . HIS A 1 93 ? -9.149 14.027 10.144 1.00 97.94 93 HIS A C 1
ATOM 763 O O . HIS A 1 93 ? -8.172 13.996 9.397 1.00 97.94 93 HIS A O 1
ATOM 769 N N . GLN A 1 94 ? -9.062 13.656 11.428 1.00 98.31 94 GLN A N 1
ATOM 770 C CA . GLN A 1 94 ? -7.807 13.184 12.023 1.00 98.31 94 GLN A CA 1
ATOM 771 C C . GLN A 1 94 ? -7.365 11.852 11.415 1.00 98.31 94 GLN A C 1
ATOM 773 O O . GLN A 1 94 ? -6.178 11.678 11.148 1.00 98.31 94 GLN A O 1
ATOM 778 N N . LEU A 1 95 ? -8.313 10.948 11.137 1.00 98.31 95 LEU A N 1
ATOM 779 C CA . LEU A 1 95 ? -8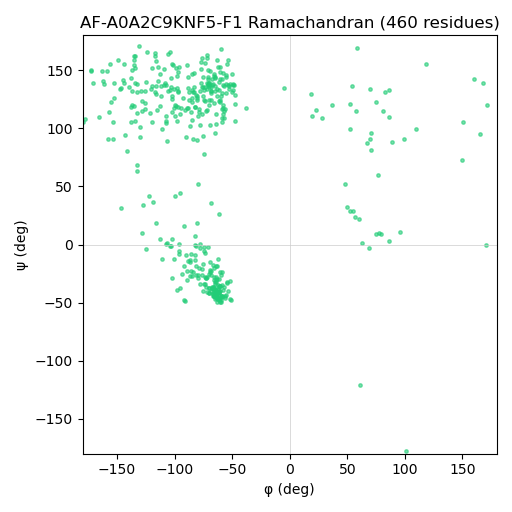.038 9.695 10.432 1.00 98.31 95 LEU A CA 1
ATOM 780 C C . LEU A 1 95 ? -7.448 9.970 9.045 1.00 98.31 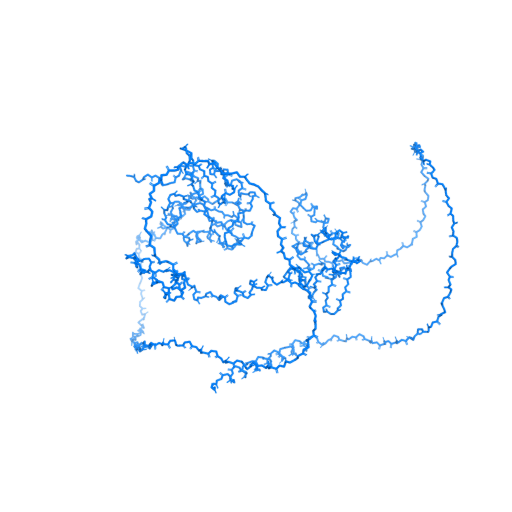95 LEU A C 1
ATOM 782 O O . LEU A 1 95 ? -6.422 9.395 8.684 1.00 98.31 95 LEU A O 1
ATOM 786 N N . LEU A 1 96 ? -8.066 10.874 8.280 1.00 98.12 96 LEU A N 1
ATOM 787 C CA . LEU A 1 96 ? -7.591 11.227 6.940 1.00 98.12 96 LEU A CA 1
ATOM 788 C C . LEU A 1 96 ? -6.187 11.840 6.970 1.00 98.12 96 LEU A C 1
ATOM 790 O O . LEU A 1 96 ? -5.323 11.418 6.205 1.00 98.12 96 LEU A O 1
ATOM 794 N N . LYS A 1 97 ? -5.944 12.786 7.887 1.00 98.19 97 LYS A N 1
ATOM 795 C CA . LYS A 1 97 ? -4.629 13.412 8.083 1.00 98.19 97 LYS A CA 1
ATOM 796 C C . LYS A 1 97 ? -3.567 12.390 8.496 1.00 98.19 97 LYS A C 1
ATOM 798 O O . LYS A 1 97 ? -2.446 12.413 7.997 1.00 98.19 97 LYS A O 1
ATOM 803 N N . TYR A 1 98 ? -3.912 11.454 9.375 1.00 98.06 98 TYR A N 1
ATOM 804 C CA . TYR A 1 98 ? -2.988 10.397 9.767 1.00 98.06 98 TYR A CA 1
ATOM 805 C C . TYR A 1 98 ? -2.577 9.549 8.557 1.00 98.06 98 TYR A C 1
ATOM 807 O O . TYR A 1 98 ? -1.386 9.382 8.297 1.00 98.06 98 TYR A O 1
ATOM 815 N N . TYR A 1 99 ? -3.544 9.080 7.764 1.00 97.69 99 TYR A N 1
ATOM 816 C CA . TYR A 1 99 ? -3.279 8.242 6.591 1.00 97.69 99 TYR A CA 1
ATOM 817 C C . TYR A 1 99 ? -2.778 9.004 5.353 1.00 97.69 99 TYR A C 1
ATOM 819 O O . TYR A 1 99 ? -2.419 8.370 4.359 1.00 97.69 99 TYR A O 1
ATOM 827 N N . SER A 1 100 ? -2.680 10.338 5.391 1.00 97.38 100 SER A N 1
ATOM 828 C CA . SER A 1 100 ? -1.888 11.075 4.394 1.00 97.38 100 SER A CA 1
ATOM 829 C C . SER A 1 100 ? -0.382 10.931 4.618 1.00 97.38 100 SER A C 1
ATOM 831 O O . SER A 1 100 ? 0.400 10.946 3.668 1.00 97.38 100 SER A O 1
ATOM 833 N N . GLU A 1 101 ? 0.033 10.720 5.868 1.00 96.88 101 GLU A N 1
ATOM 834 C CA . GLU A 1 101 ? 1.442 10.584 6.257 1.00 96.88 101 GLU A CA 1
ATOM 835 C C . GLU A 1 101 ? 1.843 9.115 6.484 1.00 96.88 101 GLU A C 1
ATOM 837 O O . GLU A 1 101 ? 2.987 8.724 6.233 1.00 96.88 101 GLU A O 1
ATOM 842 N N . HIS A 1 102 ? 0.889 8.278 6.897 1.00 96.12 102 HIS A N 1
ATOM 843 C CA . HIS A 1 102 ? 1.095 6.882 7.280 1.00 96.12 102 HIS A CA 1
ATOM 844 C C . HIS A 1 102 ? 0.495 5.915 6.259 1.00 96.12 102 HIS A C 1
ATOM 846 O O . HIS A 1 102 ? -0.488 6.214 5.586 1.00 96.12 102 HIS A O 1
ATOM 852 N N . ARG A 1 103 ? 1.098 4.727 6.149 1.00 93.56 103 ARG A N 1
ATOM 853 C CA . ARG A 1 103 ? 0.649 3.686 5.217 1.00 93.56 103 ARG A CA 1
ATOM 854 C C . ARG A 1 103 ? -0.681 3.084 5.683 1.00 93.56 103 ARG A C 1
ATOM 856 O O . ARG A 1 103 ? -0.854 2.803 6.868 1.00 93.56 103 ARG A O 1
ATOM 863 N N . ILE A 1 104 ? -1.600 2.856 4.749 1.00 93.62 104 ILE A N 1
ATOM 864 C CA . ILE A 1 104 ? -2.833 2.106 5.000 1.00 93.62 104 ILE A CA 1
ATOM 865 C C . ILE A 1 104 ? -2.531 0.618 4.829 1.00 93.62 104 ILE A C 1
ATOM 867 O O . ILE A 1 104 ? -2.268 0.158 3.722 1.00 93.62 104 ILE A O 1
ATOM 871 N N . HIS A 1 105 ? -2.618 -0.148 5.915 1.00 84.62 105 HIS A N 1
ATOM 872 C CA . HIS A 1 105 ? -2.599 -1.605 5.832 1.00 84.62 105 HIS A CA 1
ATOM 873 C C . HIS A 1 105 ? -3.975 -2.095 5.382 1.00 84.62 105 HIS A C 1
ATOM 875 O O . HIS A 1 105 ? -4.929 -2.097 6.160 1.00 84.62 105 HIS A O 1
ATOM 881 N N . CYS A 1 106 ? -4.089 -2.471 4.111 1.00 71.62 106 CYS A N 1
ATOM 882 C CA . CYS A 1 106 ? -5.270 -3.145 3.586 1.00 71.62 106 CYS A CA 1
ATOM 883 C C . CYS A 1 106 ? -5.043 -4.662 3.570 1.00 71.62 106 CYS A C 1
ATOM 885 O O . CYS A 1 106 ? -3.917 -5.133 3.433 1.00 71.62 106 CYS A O 1
ATOM 887 N N . THR A 1 107 ? -6.119 -5.442 3.671 1.00 70.38 107 THR A N 1
ATOM 888 C CA . THR A 1 107 ? -6.063 -6.915 3.597 1.00 70.38 107 THR A CA 1
ATOM 889 C C . THR A 1 107 ? -5.554 -7.440 2.254 1.00 70.38 107 THR A C 1
ATOM 891 O O . THR A 1 107 ? -5.250 -8.618 2.131 1.00 70.38 107 THR A O 1
ATOM 894 N N . GLN A 1 108 ? -5.461 -6.576 1.242 1.00 69.00 108 GLN A N 1
ATOM 895 C CA . GLN A 1 108 ? -5.017 -6.919 -0.106 1.00 69.00 108 GLN A CA 1
ATOM 896 C C . GLN A 1 108 ? -3.483 -6.947 -0.246 1.00 69.00 108 GLN A C 1
ATOM 898 O O . GLN A 1 108 ? -3.002 -7.082 -1.364 1.00 69.00 108 GLN A O 1
ATOM 903 N N . ASN A 1 109 ? -2.720 -6.820 0.853 1.00 70.12 109 ASN A N 1
ATOM 904 C CA . ASN A 1 109 ? -1.247 -6.793 0.864 1.00 70.12 109 ASN A CA 1
ATOM 905 C C . ASN A 1 109 ? -0.637 -5.762 -0.098 1.00 70.12 109 ASN A C 1
ATOM 907 O O . ASN A 1 109 ? 0.465 -5.946 -0.606 1.00 70.12 109 ASN A O 1
ATOM 911 N N . ILE A 1 110 ? -1.353 -4.670 -0.36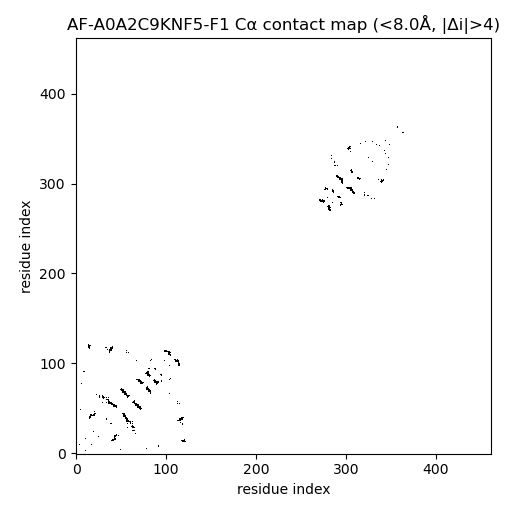9 1.00 74.88 110 ILE A N 1
ATOM 912 C CA . ILE A 1 110 ? -0.807 -3.591 -1.182 1.00 74.88 110 ILE A CA 1
ATOM 913 C C . ILE A 1 110 ? -0.006 -2.695 -0.246 1.00 74.88 110 ILE A C 1
ATOM 915 O O . ILE A 1 110 ? -0.565 -1.974 0.588 1.00 74.88 110 ILE A O 1
ATOM 919 N N . ASP A 1 111 ? 1.312 -2.778 -0.373 1.00 71.44 111 ASP A N 1
ATOM 920 C CA . ASP A 1 111 ? 2.224 -1.968 0.411 1.00 71.44 111 ASP A CA 1
ATOM 921 C C . ASP A 1 111 ? 2.178 -0.496 -0.030 1.00 71.44 111 ASP A C 1
ATOM 923 O O . ASP A 1 111 ? 1.943 -0.152 -1.185 1.00 71.44 111 ASP A O 1
ATOM 927 N N . ASN A 1 112 ? 2.444 0.399 0.923 1.00 83.06 112 ASN A N 1
ATOM 928 C CA . ASN A 1 112 ? 2.778 1.814 0.694 1.00 83.06 112 ASN A CA 1
ATOM 929 C C . ASN A 1 112 ? 1.652 2.779 0.289 1.00 83.06 112 ASN A C 1
ATOM 931 O O . ASN A 1 112 ? 1.948 3.947 0.041 1.00 83.06 112 ASN A O 1
ATOM 935 N N . ILE A 1 113 ? 0.381 2.381 0.325 1.00 92.44 113 ILE A N 1
ATOM 936 C CA . ILE A 1 113 ? -0.720 3.300 -0.011 1.00 92.44 113 ILE A CA 1
ATOM 937 C C . ILE A 1 113 ? -0.876 4.400 1.050 1.00 92.44 113 ILE A C 1
ATOM 939 O O . ILE A 1 113 ? -0.937 4.119 2.250 1.00 92.44 113 ILE A O 1
ATOM 943 N N . ARG A 1 114 ? -0.991 5.656 0.599 1.00 96.75 114 ARG A N 1
ATOM 944 C CA . ARG A 1 114 ? -1.268 6.849 1.420 1.00 96.75 114 ARG A CA 1
ATOM 945 C C . ARG A 1 114 ? -2.325 7.730 0.757 1.00 96.75 114 ARG A C 1
ATOM 947 O O . ARG A 1 114 ? -2.448 7.735 -0.465 1.00 96.75 114 ARG A O 1
ATOM 954 N N . LEU A 1 115 ? -3.041 8.517 1.554 1.00 97.62 115 LEU A N 1
ATOM 955 C CA . LEU A 1 115 ? -4.045 9.475 1.081 1.00 97.62 115 LEU A CA 1
ATOM 956 C C . LEU A 1 115 ? -3.371 10.794 0.677 1.00 97.62 115 LEU A C 1
ATOM 958 O O . LEU A 1 115 ? -3.179 11.676 1.507 1.00 97.62 115 LEU A O 1
ATOM 962 N N . LYS A 1 116 ? -2.985 10.936 -0.594 1.00 97.44 116 LYS A N 1
ATOM 963 C CA . LYS A 1 116 ? -2.237 12.108 -1.083 1.00 97.44 116 LYS A CA 1
ATOM 964 C C . LYS A 1 116 ? -3.153 13.205 -1.622 1.00 97.44 116 LYS A C 1
ATOM 966 O O . LYS A 1 116 ? -2.992 14.369 -1.266 1.00 97.44 116 LYS A O 1
ATOM 971 N N . THR A 1 117 ? -4.120 12.856 -2.472 1.00 97.38 117 THR A N 1
ATOM 972 C CA . THR A 1 117 ? -4.913 13.853 -3.215 1.00 97.38 117 THR A CA 1
ATOM 973 C C . THR A 1 117 ? -6.403 13.557 -3.133 1.00 97.38 117 THR A C 1
ATOM 975 O O . THR A 1 117 ? -6.882 12.572 -3.683 1.00 97.38 117 THR A O 1
ATOM 978 N N . ALA A 1 118 ? -7.156 14.423 -2.459 1.00 97.69 118 ALA A N 1
ATOM 979 C CA . ALA A 1 118 ? -8.607 14.299 -2.381 1.00 97.69 118 ALA A CA 1
ATOM 980 C C . ALA A 1 118 ? -9.259 14.609 -3.742 1.00 97.69 118 ALA A C 1
ATOM 982 O O . ALA A 1 118 ? -8.844 15.533 -4.449 1.00 97.69 118 ALA A O 1
ATOM 983 N N . LEU A 1 119 ? -10.276 13.831 -4.112 1.00 96.50 119 LEU A N 1
ATOM 984 C CA . LEU A 1 119 ? -11.036 14.016 -5.345 1.00 96.50 119 LEU A CA 1
ATOM 985 C C . LEU A 1 119 ? -12.428 14.562 -5.041 1.00 96.50 119 LEU A C 1
ATOM 987 O O . LEU A 1 119 ? -13.305 13.836 -4.573 1.00 96.50 119 LEU A O 1
ATOM 991 N N . ASP A 1 120 ? -12.625 15.843 -5.339 1.00 95.38 120 ASP A N 1
ATOM 992 C CA . ASP A 1 120 ? -13.855 16.567 -5.024 1.00 95.38 120 ASP A CA 1
ATOM 993 C C . ASP A 1 120 ? -15.063 16.086 -5.845 1.00 95.38 120 ASP A C 1
ATOM 995 O O . ASP A 1 120 ? -14.997 15.950 -7.069 1.00 95.38 120 ASP A O 1
ATOM 999 N N . ALA A 1 121 ? -16.204 15.904 -5.180 1.00 88.75 121 ALA A N 1
ATOM 1000 C CA . ALA A 1 121 ? -17.483 15.516 -5.775 1.00 88.75 121 ALA A CA 1
ATOM 1001 C C . ALA A 1 121 ? -18.146 16.638 -6.589 1.00 88.75 121 ALA A C 1
ATOM 1003 O O . ALA A 1 121 ? -18.868 16.381 -7.559 1.00 88.75 121 ALA A O 1
ATOM 1004 N N . VAL A 1 122 ? -17.875 17.896 -6.233 1.00 78.19 122 VAL A N 1
ATOM 1005 C CA . VAL A 1 122 ? -18.509 19.073 -6.851 1.00 78.19 122 VAL A CA 1
ATOM 1006 C C . VAL A 1 122 ? -18.126 19.218 -8.328 1.00 78.19 122 VAL A C 1
ATOM 1008 O O . VAL A 1 122 ? -18.962 19.599 -9.149 1.00 78.19 122 VAL A O 1
ATOM 1011 N N . LEU A 1 123 ? -16.898 18.845 -8.699 1.00 66.81 123 LEU A N 1
ATOM 1012 C CA . LEU A 1 123 ? -16.392 19.027 -10.063 1.00 66.81 123 LEU A CA 1
ATOM 1013 C C . LEU A 1 123 ? -17.054 18.102 -11.095 1.00 66.81 123 LEU A C 1
ATOM 1015 O O . LEU A 1 123 ? -17.113 18.448 -12.276 1.00 66.81 123 LEU A O 1
ATOM 1019 N N . VAL A 1 124 ? -17.583 16.946 -10.683 1.00 59.88 124 VAL A N 1
ATOM 1020 C CA . VAL A 1 124 ? -18.116 15.958 -11.638 1.00 59.88 124 VAL A CA 1
ATOM 1021 C C . VAL A 1 124 ? -19.590 16.171 -11.955 1.00 59.88 124 VAL A C 1
ATOM 1023 O O . VAL A 1 124 ? -20.009 15.974 -13.098 1.00 59.88 124 VAL A O 1
ATOM 1026 N N . THR A 1 125 ? -20.368 16.693 -11.006 1.00 60.34 125 THR A N 1
ATOM 1027 C CA . THR A 1 125 ? -21.798 16.957 -11.241 1.00 60.34 125 THR A CA 1
ATOM 1028 C C . THR A 1 125 ? -22.009 18.046 -12.306 1.00 60.34 125 THR A C 1
ATOM 1030 O O . THR A 1 125 ? -22.997 18.015 -13.038 1.00 60.34 125 THR A O 1
ATOM 1033 N N . GLN A 1 126 ? -21.060 18.980 -12.457 1.00 58.66 126 GLN A N 1
ATOM 1034 C CA . GLN A 1 126 ? -21.145 20.047 -13.461 1.00 58.66 126 GLN A CA 1
ATOM 1035 C C . GLN A 1 126 ? -20.788 19.587 -14.884 1.00 58.66 126 GLN A C 1
ATOM 1037 O O . GLN A 1 126 ? -21.409 20.047 -15.838 1.00 58.66 126 GLN A O 1
ATOM 1042 N N . ARG A 1 127 ? -19.844 18.650 -15.062 1.00 55.22 127 ARG A N 1
ATOM 1043 C CA . ARG A 1 127 ? -19.425 18.213 -16.411 1.00 55.22 127 ARG A CA 1
ATOM 1044 C C . ARG A 1 127 ? -20.448 17.321 -17.112 1.00 55.22 127 ARG A C 1
ATOM 1046 O O . ARG A 1 127 ? -20.614 17.449 -18.319 1.00 55.22 127 ARG A O 1
ATOM 1053 N N . SER A 1 128 ? -21.173 16.482 -16.370 1.00 52.88 128 SER A N 1
ATOM 1054 C CA . SER A 1 128 ? -22.183 15.581 -16.954 1.00 52.88 128 SER A CA 1
ATOM 1055 C C . SER A 1 128 ? -23.412 16.326 -17.505 1.00 52.88 128 SER A C 1
ATOM 1057 O O . SER A 1 128 ? -24.050 15.877 -18.453 1.00 52.88 128 SER A O 1
ATOM 1059 N N . ARG A 1 129 ? -23.726 17.518 -16.973 1.00 52.25 129 ARG A N 1
ATOM 1060 C CA . ARG A 1 129 ? -24.826 18.344 -17.503 1.00 52.25 129 ARG A CA 1
ATOM 1061 C C . ARG A 1 129 ? -24.480 19.068 -18.803 1.00 52.25 129 ARG A C 1
ATOM 1063 O O . ARG A 1 129 ? -25.385 19.324 -19.590 1.00 52.25 129 ARG A O 1
ATOM 1070 N N . ASN A 1 130 ? -23.205 19.353 -19.059 1.00 51.44 130 ASN A N 1
ATOM 1071 C CA . ASN A 1 130 ? -22.810 20.128 -20.238 1.00 51.44 130 ASN A CA 1
ATOM 1072 C C . ASN A 1 130 ? -22.639 19.270 -21.500 1.00 51.44 130 ASN A C 1
ATOM 1074 O O . ASN A 1 130 ? -22.800 19.782 -22.599 1.00 51.44 130 ASN A O 1
ATOM 1078 N N . THR A 1 131 ? -22.392 17.964 -21.381 1.00 51.03 131 THR A N 1
ATOM 1079 C CA . THR A 1 131 ? -22.243 17.077 -22.552 1.00 51.03 131 THR A CA 1
ATOM 1080 C C . THR A 1 131 ? -23.568 16.527 -23.092 1.00 51.03 131 THR A C 1
ATOM 1082 O O . THR A 1 131 ? -23.592 15.933 -24.168 1.00 51.03 131 THR A O 1
ATOM 1085 N N . LEU A 1 132 ? -24.683 16.741 -22.383 1.00 46.19 132 LEU A N 1
ATOM 1086 C CA . LEU A 1 132 ? -26.030 16.341 -22.811 1.00 46.19 132 LEU A CA 1
ATOM 1087 C C . LEU A 1 132 ? -26.861 17.492 -23.405 1.00 46.19 132 LEU A C 1
ATOM 1089 O O . LEU A 1 132 ? -27.883 17.216 -24.028 1.00 46.19 132 LEU A O 1
ATOM 1093 N N . SER A 1 133 ? -26.440 18.758 -23.271 1.00 45.62 133 SER A N 1
ATOM 1094 C CA . SER A 1 133 ? -27.163 19.896 -23.870 1.00 45.62 133 SER A CA 1
ATOM 1095 C C . SER A 1 133 ? -26.683 20.275 -25.278 1.00 45.62 133 SER A C 1
ATOM 1097 O O . SER A 1 133 ? -27.447 20.881 -26.026 1.00 45.62 133 SER A O 1
ATOM 1099 N N . GLU A 1 134 ? -25.483 19.862 -25.700 1.00 46.94 134 GLU A N 1
ATOM 1100 C CA . GLU A 1 134 ? -24.968 20.177 -27.046 1.00 46.94 134 GLU A CA 1
ATOM 1101 C C . GLU A 1 134 ? -25.472 19.237 -28.153 1.00 46.94 134 GLU A C 1
ATOM 1103 O O . GLU A 1 134 ? -25.303 19.538 -29.332 1.00 46.94 134 GLU A O 1
ATOM 1108 N N . ARG A 1 135 ? -26.152 18.129 -27.819 1.00 44.44 135 ARG A N 1
ATOM 1109 C CA . ARG A 1 135 ? -26.678 17.189 -28.829 1.00 44.44 135 ARG A CA 1
ATOM 1110 C C . ARG A 1 135 ? -28.146 17.401 -29.215 1.00 44.44 135 ARG A C 1
ATOM 1112 O O . ARG A 1 135 ? -28.641 16.676 -30.072 1.00 44.44 135 ARG A O 1
ATOM 1119 N N . SER A 1 136 ? -28.819 18.399 -28.639 1.00 48.41 136 SER A N 1
ATOM 1120 C CA . SER A 1 136 ? -30.268 18.601 -28.824 1.00 48.41 136 SER A CA 1
ATOM 1121 C C . SER A 1 136 ? -30.661 19.859 -29.611 1.00 48.41 136 SER A C 1
ATOM 1123 O O . SER A 1 136 ? -31.850 20.099 -29.779 1.00 48.41 136 SER A O 1
ATOM 1125 N N . ASN A 1 137 ? -29.709 20.632 -30.154 1.00 48.78 137 ASN A N 1
ATOM 1126 C CA . ASN A 1 137 ? -29.997 21.907 -30.838 1.00 48.78 137 ASN A CA 1
ATOM 112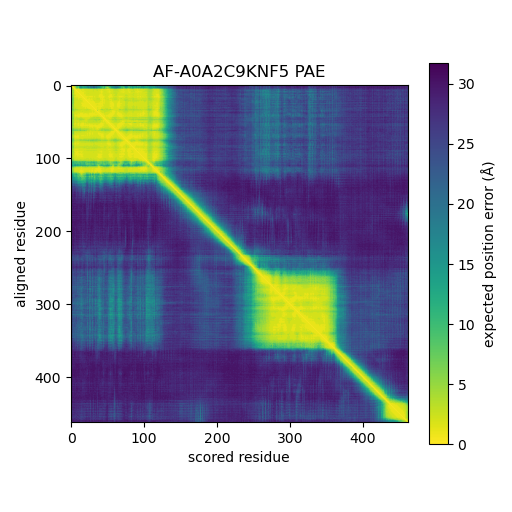7 C C . ASN A 1 137 ? -29.500 21.980 -32.301 1.00 48.78 137 ASN A C 1
ATOM 1129 O O . ASN A 1 137 ? -28.988 23.015 -32.719 1.00 48.78 137 ASN A O 1
ATOM 1133 N N . SER A 1 138 ? -29.655 20.925 -33.116 1.00 43.28 138 SER A N 1
ATOM 1134 C CA . SER A 1 138 ? -29.375 21.012 -34.570 1.00 43.28 138 SER A CA 1
ATOM 1135 C C . SER A 1 138 ? -30.508 20.525 -35.485 1.00 43.28 138 SER A C 1
ATOM 1137 O O . SER A 1 138 ? -30.257 19.983 -36.560 1.00 43.28 138 SER A O 1
ATOM 1139 N N . LEU A 1 139 ? -31.767 20.726 -35.097 1.00 48.94 139 LEU A N 1
ATOM 1140 C CA . LEU A 1 139 ? -32.916 20.503 -35.980 1.00 48.94 139 LEU A CA 1
ATOM 1141 C C . LEU A 1 139 ? -33.965 21.590 -35.755 1.00 48.94 139 LEU A C 1
ATOM 1143 O O . LEU A 1 139 ? -34.926 21.350 -35.046 1.00 48.94 139 LEU A O 1
ATOM 1147 N N . THR A 1 140 ? -33.764 22.766 -36.354 1.00 50.66 140 THR A N 1
ATOM 1148 C CA . THR A 1 140 ? -34.822 23.629 -36.922 1.00 50.66 140 THR A CA 1
ATOM 1149 C C . THR A 1 140 ? -34.176 24.873 -37.531 1.00 50.66 140 THR A C 1
ATOM 1151 O O . THR A 1 140 ? -33.733 25.757 -36.802 1.00 50.66 140 THR A O 1
ATOM 1154 N N . ASN A 1 141 ? -34.104 24.941 -38.861 1.00 42.09 141 ASN A N 1
ATOM 1155 C CA . ASN A 1 141 ? -34.693 26.021 -39.664 1.00 42.09 141 ASN A CA 1
ATOM 1156 C C . ASN A 1 141 ? -34.233 25.892 -41.117 1.00 42.09 141 ASN A C 1
ATOM 1158 O O . ASN A 1 141 ? -33.044 25.913 -41.426 1.00 42.09 141 ASN A O 1
ATOM 1162 N N . GLY A 1 142 ? -35.216 25.724 -42.000 1.00 39.25 142 GLY A N 1
ATOM 1163 C CA . GLY A 1 142 ? -35.015 25.686 -43.436 1.00 39.25 142 GLY A CA 1
ATOM 1164 C C . GLY A 1 142 ? -34.718 27.065 -44.016 1.00 39.25 142 GLY A C 1
ATOM 1165 O O . GLY A 1 142 ? -35.130 28.093 -43.484 1.00 39.25 142 GLY A O 1
ATOM 1166 N N . SER A 1 143 ? -34.057 27.061 -45.167 1.00 39.44 143 SER A N 1
ATOM 1167 C CA . SER A 1 143 ? -34.209 28.115 -46.156 1.00 39.44 143 SER A CA 1
ATOM 1168 C C . SER A 1 143 ? -34.067 27.513 -47.549 1.00 39.44 143 SER A C 1
ATOM 1170 O O . SER A 1 143 ? -33.227 26.657 -47.818 1.00 39.44 143 SER A O 1
ATOM 1172 N N . THR A 1 144 ? -34.992 27.933 -48.394 1.00 49.84 144 THR A N 1
ATOM 1173 C CA . THR A 1 144 ? -35.298 27.513 -49.757 1.00 49.84 144 THR A CA 1
ATOM 1174 C C . THR A 1 144 ? -34.144 27.731 -50.735 1.00 49.84 144 THR A C 1
ATOM 1176 O O . THR A 1 144 ? -33.614 28.834 -50.825 1.00 49.84 144 THR A O 1
ATOM 1179 N N . GLY A 1 145 ? -33.833 26.719 -51.552 1.00 34.66 145 GLY A N 1
ATOM 1180 C CA . GLY A 1 145 ? -32.815 26.808 -52.601 1.00 34.66 145 GLY A CA 1
ATOM 1181 C C . GLY A 1 145 ? -33.025 25.774 -53.705 1.00 34.66 145 GLY A C 1
ATOM 1182 O O . GLY A 1 145 ? -32.555 24.650 -53.633 1.00 34.66 145 GLY A O 1
ATOM 1183 N N . ARG A 1 146 ? -33.779 26.191 -54.715 1.00 43.47 146 ARG A N 1
ATOM 1184 C CA . ARG A 1 146 ? -34.108 25.543 -55.989 1.00 43.47 146 ARG A CA 1
ATOM 1185 C C . ARG A 1 146 ? -32.864 25.251 -56.847 1.00 43.47 146 ARG A C 1
ATOM 1187 O O . ARG A 1 146 ? -32.259 26.210 -57.307 1.00 43.47 146 ARG A O 1
ATOM 1194 N N . THR A 1 147 ? -32.627 23.992 -57.229 1.00 35.12 147 THR A N 1
ATOM 1195 C CA . THR A 1 147 ? -32.042 23.633 -58.542 1.00 35.12 147 THR A CA 1
ATOM 1196 C C . THR A 1 147 ? -32.304 22.172 -58.910 1.00 35.12 147 THR A C 1
ATOM 1198 O O . THR A 1 147 ? -32.260 21.269 -58.084 1.00 35.12 147 THR A O 1
ATOM 1201 N N . LYS A 1 148 ? -32.635 21.987 -60.189 1.00 54.72 148 LYS A N 1
ATOM 1202 C CA . LYS A 1 148 ? -32.898 20.724 -60.882 1.00 54.72 148 LYS A CA 1
ATOM 1203 C C . LYS A 1 148 ? -31.584 19.998 -61.194 1.00 54.72 148 LYS A C 1
ATOM 1205 O O . LYS A 1 148 ? -30.597 20.681 -61.450 1.00 54.72 148 LYS A O 1
ATOM 1210 N N . ASN A 1 149 ? -31.647 18.663 -61.245 1.00 39.19 149 ASN A N 1
ATOM 1211 C CA . ASN A 1 149 ? -30.967 17.704 -62.148 1.00 39.19 149 ASN A CA 1
ATOM 1212 C C . ASN A 1 149 ? -30.776 16.387 -61.365 1.00 39.19 149 ASN A C 1
ATOM 1214 O O . ASN A 1 149 ? -30.145 16.388 -60.320 1.00 39.19 149 ASN A O 1
ATOM 1218 N N . ALA A 1 150 ? -31.554 15.338 -61.635 1.00 37.19 150 ALA A N 1
ATOM 1219 C CA . ALA A 1 150 ? -31.439 14.386 -62.748 1.00 37.19 150 ALA A CA 1
ATOM 1220 C C . ALA A 1 150 ? -30.374 13.299 -62.489 1.00 37.19 150 ALA A C 1
ATOM 1222 O O . ALA A 1 150 ? -29.191 13.611 -62.513 1.00 37.19 150 ALA A O 1
ATOM 1223 N N . ILE A 1 151 ? -30.859 12.043 -62.389 1.00 38.59 151 ILE A N 1
ATOM 1224 C CA . ILE A 1 151 ? -30.165 10.770 -62.699 1.00 38.59 151 ILE A CA 1
ATOM 1225 C C . ILE A 1 151 ? -29.135 10.373 -61.610 1.00 38.59 151 ILE A C 1
ATOM 1227 O O . ILE A 1 151 ? -28.286 11.169 -61.250 1.00 38.59 151 ILE A O 1
ATOM 1231 N N . GLN A 1 152 ? -29.170 9.211 -60.952 1.00 35.78 152 GLN A N 1
ATOM 1232 C CA . GLN A 1 152 ? -29.314 7.839 -61.445 1.00 35.78 152 GLN A CA 1
ATOM 1233 C C . GLN A 1 152 ? -29.727 6.929 -60.268 1.00 35.78 152 GLN A C 1
ATOM 1235 O O . GLN A 1 152 ? -29.258 7.117 -59.145 1.00 35.78 152 GLN A O 1
ATOM 1240 N N . GLN A 1 153 ? -30.620 5.975 -60.529 1.00 39.25 153 GLN A N 1
ATOM 1241 C CA . GLN A 1 153 ? -30.872 4.828 -59.657 1.00 39.25 153 GLN A CA 1
ATOM 1242 C C . GLN A 1 153 ? -29.668 3.886 -59.728 1.00 39.25 153 GLN A C 1
ATOM 1244 O O . GLN A 1 153 ? -29.201 3.620 -60.831 1.00 39.25 153 GLN A O 1
ATOM 1249 N N . ASP A 1 154 ? -29.237 3.359 -58.586 1.00 35.62 154 ASP A N 1
ATOM 1250 C CA . ASP A 1 154 ? -28.659 2.019 -58.530 1.00 35.62 154 ASP A CA 1
ATOM 1251 C C . ASP A 1 154 ? -29.206 1.309 -57.289 1.00 35.62 154 ASP A C 1
ATOM 1253 O O . ASP A 1 154 ? -29.091 1.775 -56.151 1.00 35.62 154 ASP A O 1
ATOM 1257 N N . GLU A 1 155 ? -29.900 0.215 -57.580 1.00 42.50 155 GLU A N 1
ATOM 1258 C CA . GLU A 1 155 ? -30.338 -0.831 -56.672 1.00 42.50 155 GLU A CA 1
ATOM 1259 C C . GLU A 1 155 ? -29.112 -1.497 -56.045 1.00 42.50 155 GLU A C 1
ATOM 1261 O O . GLU A 1 155 ? -28.162 -1.794 -56.759 1.00 42.50 155 GLU A O 1
ATOM 1266 N N . PHE A 1 156 ? -29.142 -1.819 -54.749 1.00 38.97 156 PHE A N 1
ATOM 1267 C CA . PHE A 1 156 ? -28.447 -3.023 -54.298 1.00 38.97 156 PHE A CA 1
ATOM 1268 C C . PHE A 1 156 ? -29.184 -3.734 -53.171 1.00 38.97 156 PHE A C 1
ATOM 1270 O O . PHE A 1 156 ? -29.756 -3.143 -52.254 1.00 38.97 156 PHE A O 1
ATOM 1277 N N . ASP A 1 157 ? -29.145 -5.045 -53.348 1.00 33.34 157 ASP A N 1
ATOM 1278 C CA . ASP A 1 157 ? -29.996 -6.088 -52.833 1.00 33.34 157 ASP A CA 1
ATOM 1279 C C . ASP A 1 157 ? -30.078 -6.258 -51.321 1.00 33.34 157 ASP A C 1
ATOM 1281 O O . ASP A 1 157 ? -29.132 -6.124 -50.544 1.00 33.34 157 ASP A O 1
ATOM 1285 N N . THR A 1 158 ? -31.272 -6.706 -50.952 1.00 39.16 158 THR A N 1
ATOM 1286 C CA . THR A 1 158 ? -31.621 -7.284 -49.664 1.00 39.16 158 THR A CA 1
ATOM 1287 C C . THR A 1 158 ? -31.361 -8.791 -49.738 1.00 39.16 158 THR A C 1
ATOM 1289 O O . THR A 1 158 ? -32.035 -9.488 -50.493 1.00 39.16 158 THR A O 1
ATOM 1292 N N . HIS A 1 159 ? -30.441 -9.331 -48.931 1.00 40.47 159 HIS A N 1
ATOM 1293 C CA . HIS A 1 159 ? -30.301 -10.783 -48.751 1.00 40.47 159 HIS A CA 1
ATOM 1294 C C . HIS A 1 159 ? -30.607 -11.217 -47.305 1.00 40.47 159 HIS A C 1
ATOM 1296 O O . HIS A 1 159 ? -30.048 -10.647 -46.364 1.00 40.47 159 HIS A O 1
ATOM 1302 N N . PRO A 1 160 ? -31.475 -12.233 -47.102 1.00 48.38 160 PRO A N 1
ATOM 1303 C CA . PRO A 1 160 ? -31.830 -12.754 -45.785 1.00 48.38 160 PRO A CA 1
ATOM 1304 C C . PRO A 1 160 ? -31.149 -14.097 -45.440 1.00 48.38 160 PRO A C 1
ATOM 1306 O O . PRO A 1 160 ? -31.144 -15.000 -46.269 1.00 48.38 160 PRO A O 1
ATOM 1309 N N . ARG A 1 161 ? -30.774 -14.251 -44.149 1.00 41.59 161 ARG A N 1
ATOM 1310 C CA . ARG A 1 161 ? -30.661 -15.504 -43.334 1.00 41.59 161 ARG A CA 1
ATOM 1311 C C . ARG A 1 161 ? -29.705 -16.618 -43.844 1.00 41.59 161 ARG A C 1
ATOM 1313 O O . ARG A 1 161 ? -29.239 -16.512 -44.967 1.00 41.59 161 ARG A O 1
ATOM 1320 N N . PRO A 1 162 ? -29.377 -17.694 -43.073 1.00 45.91 162 PRO A N 1
ATOM 1321 C CA . PRO A 1 162 ? -29.921 -18.225 -41.799 1.00 45.91 162 PRO A CA 1
ATOM 1322 C C . PRO A 1 162 ? -28.838 -18.360 -40.688 1.00 45.91 162 PRO A C 1
ATOM 1324 O O . PRO A 1 162 ? -27.658 -18.204 -40.945 1.00 45.91 162 PRO A O 1
ATOM 1327 N N . GLY A 1 163 ? -29.107 -18.548 -39.392 1.00 35.12 163 GLY A N 1
ATOM 1328 C CA . GLY A 1 163 ? -30.043 -19.471 -38.756 1.00 35.12 163 GLY A CA 1
ATOM 1329 C C . GLY A 1 163 ? -29.351 -20.814 -38.488 1.00 35.12 163 GLY A C 1
ATOM 1330 O O . GLY A 1 163 ? -29.442 -21.716 -39.310 1.00 35.12 163 GLY A O 1
ATOM 1331 N N . SER A 1 164 ? -28.691 -20.962 -37.335 1.00 36.56 164 SER A N 1
ATOM 1332 C CA . SER A 1 164 ? -28.180 -22.258 -36.866 1.00 36.56 164 SER A CA 1
ATOM 1333 C C . SER A 1 164 ? -28.322 -22.381 -35.349 1.00 36.56 164 SER A C 1
ATOM 1335 O O . SER A 1 164 ? -27.476 -21.940 -34.574 1.00 36.56 164 SER A O 1
ATOM 1337 N N . ASN A 1 165 ? -29.440 -22.997 -34.967 1.00 36.47 165 ASN A N 1
ATOM 1338 C CA . ASN A 1 165 ? -29.672 -23.630 -33.677 1.00 36.47 165 ASN A CA 1
ATOM 1339 C C . ASN A 1 165 ? -28.777 -24.869 -33.560 1.00 36.47 165 ASN A C 1
ATOM 1341 O O . ASN A 1 165 ? -28.841 -25.734 -34.433 1.00 36.47 165 ASN A O 1
ATOM 1345 N N . ILE A 1 166 ? -28.041 -25.012 -32.457 1.00 40.19 166 ILE A N 1
ATOM 1346 C CA . ILE A 1 166 ? -27.572 -26.323 -31.998 1.00 40.19 166 ILE A CA 1
ATOM 1347 C C . ILE A 1 166 ? -27.925 -26.464 -30.518 1.00 40.19 166 ILE A C 1
ATOM 1349 O O . ILE A 1 166 ? -27.292 -25.910 -29.626 1.00 40.19 166 ILE A O 1
ATOM 1353 N N . SER A 1 167 ? -29.009 -27.207 -30.321 1.00 35.16 167 SER A N 1
ATOM 1354 C CA . SER A 1 167 ? -29.368 -27.945 -29.117 1.00 35.16 167 SER A CA 1
ATOM 1355 C C . SER A 1 167 ? -28.427 -29.146 -28.971 1.00 35.16 167 SER A C 1
ATOM 1357 O O . SER A 1 167 ? -28.106 -29.780 -29.977 1.00 35.16 167 SER A O 1
ATOM 1359 N N . GLY A 1 168 ? -28.010 -29.497 -27.749 1.00 31.50 168 GLY A N 1
ATOM 1360 C CA . GLY A 1 168 ? -27.338 -30.780 -27.530 1.00 31.50 168 GLY A CA 1
ATOM 1361 C C . GLY A 1 168 ? -26.599 -30.964 -26.204 1.00 31.50 168 GLY A C 1
ATOM 1362 O O . GLY A 1 168 ? -25.412 -30.692 -26.112 1.00 31.50 168 GLY A O 1
ATOM 1363 N N . HIS A 1 169 ? -27.300 -31.577 -25.248 1.00 34.66 169 HIS A N 1
ATOM 1364 C CA . HIS A 1 169 ? -26.792 -32.516 -24.236 1.00 34.66 169 HIS A CA 1
ATOM 1365 C C . HIS A 1 169 ? -25.875 -32.025 -23.102 1.00 34.66 169 HIS A C 1
ATOM 1367 O O . HIS A 1 169 ? -24.657 -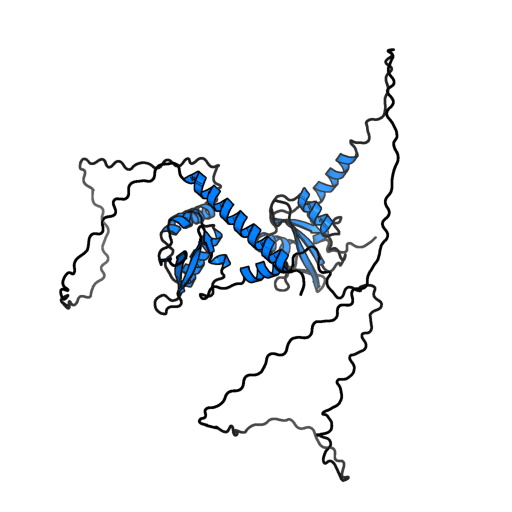32.181 -23.116 1.00 34.66 169 HIS A O 1
ATOM 1373 N N . SER A 1 170 ? -26.544 -31.650 -22.008 1.00 32.88 170 SER A N 1
ATOM 1374 C CA . SER A 1 170 ? -26.066 -31.854 -20.639 1.00 32.88 170 SER A CA 1
ATOM 1375 C C . SER A 1 170 ? -25.812 -33.349 -20.388 1.00 32.88 170 SER A C 1
ATOM 1377 O O . SER A 1 170 ? -26.730 -34.168 -20.482 1.00 32.88 170 SER A O 1
ATOM 1379 N N . ARG A 1 171 ? -24.558 -33.719 -20.108 1.00 33.03 171 ARG A N 1
ATOM 1380 C CA . ARG A 1 171 ? -24.179 -35.034 -19.576 1.00 33.03 171 ARG A CA 1
ATOM 1381 C C . ARG A 1 171 ? -23.666 -34.838 -18.154 1.00 33.03 171 ARG A C 1
ATOM 1383 O O . ARG A 1 171 ? -22.674 -34.150 -17.940 1.00 33.03 171 ARG A O 1
ATOM 1390 N N . HIS A 1 172 ? -24.350 -35.470 -17.206 1.00 34.50 172 HIS A N 1
ATOM 1391 C CA . HIS A 1 172 ? -23.899 -35.641 -15.831 1.00 34.50 172 HIS A CA 1
ATOM 1392 C C . HIS A 1 172 ? -22.552 -36.377 -15.805 1.00 34.50 172 HIS A C 1
ATOM 1394 O O . HIS A 1 172 ? -22.456 -37.515 -16.266 1.00 34.50 172 HIS A O 1
ATOM 1400 N N . ILE A 1 173 ? -21.523 -35.735 -15.251 1.00 36.06 173 ILE A N 1
ATOM 1401 C CA . ILE A 1 173 ? -20.243 -36.366 -14.924 1.00 36.06 173 ILE A CA 1
ATOM 1402 C C . ILE A 1 173 ? -20.281 -36.709 -13.432 1.00 36.06 173 ILE A C 1
ATOM 1404 O O . ILE A 1 173 ? -20.205 -35.833 -12.575 1.00 36.06 173 ILE A O 1
ATOM 1408 N N . ASN A 1 174 ? -20.426 -37.999 -13.129 1.00 32.88 174 ASN A N 1
ATOM 1409 C CA . ASN A 1 174 ? -20.217 -38.538 -11.789 1.00 32.88 174 ASN A CA 1
ATOM 1410 C C . ASN A 1 174 ? -18.706 -38.625 -11.530 1.00 32.88 174 ASN A C 1
ATOM 1412 O O . ASN A 1 174 ? -18.013 -39.429 -12.153 1.00 32.88 174 ASN A O 1
ATOM 1416 N N . HIS A 1 175 ? -18.196 -37.812 -10.607 1.00 33.47 175 HIS A N 1
ATOM 1417 C CA . HIS A 1 175 ? -16.820 -37.909 -10.125 1.00 33.47 175 HIS A CA 1
ATOM 1418 C C . HIS A 1 175 ? -16.737 -38.916 -8.969 1.00 33.47 175 HIS A C 1
ATOM 1420 O O . HIS A 1 175 ? -17.084 -38.609 -7.832 1.00 33.47 175 HIS A O 1
ATOM 1426 N N . THR A 1 176 ? -16.250 -40.123 -9.254 1.00 35.88 176 THR A N 1
ATOM 1427 C CA . THR A 1 176 ? -15.739 -41.060 -8.239 1.00 35.88 176 THR A CA 1
ATOM 1428 C C . THR A 1 176 ? -14.232 -40.869 -8.064 1.00 35.88 176 THR A C 1
ATOM 1430 O O . THR A 1 176 ? -13.478 -40.928 -9.032 1.00 35.88 176 THR A O 1
ATOM 1433 N N . LEU A 1 177 ? -13.815 -40.649 -6.813 1.00 36.81 177 LEU A N 1
ATOM 1434 C CA . LEU A 1 177 ? -12.428 -40.506 -6.353 1.00 36.81 177 LEU A CA 1
ATOM 1435 C C . LEU A 1 177 ? -11.541 -41.718 -6.733 1.00 36.81 177 LEU A C 1
ATOM 1437 O O . LEU A 1 177 ? -11.965 -42.859 -6.513 1.00 36.81 177 LEU A O 1
ATOM 1441 N N . PRO A 1 178 ? -10.284 -41.519 -7.178 1.00 34.47 178 PRO A N 1
ATOM 1442 C CA . PRO A 1 178 ? -9.316 -42.603 -7.326 1.00 34.47 178 PRO A CA 1
ATOM 1443 C C . PRO A 1 178 ? -8.774 -43.070 -5.967 1.00 34.47 178 PRO A C 1
ATOM 1445 O O . PRO A 1 178 ? -8.366 -42.271 -5.125 1.00 34.47 178 PRO A O 1
ATOM 1448 N N . LYS A 1 179 ? -8.741 -44.391 -5.763 1.00 39.22 179 LYS A N 1
ATOM 1449 C CA . LYS A 1 179 ? -8.118 -45.054 -4.609 1.00 39.22 179 LYS A CA 1
ATOM 1450 C C . LYS A 1 179 ? -6.594 -45.102 -4.786 1.00 39.22 179 LYS A C 1
ATOM 1452 O O . LYS A 1 179 ? -6.111 -45.520 -5.833 1.00 39.22 179 LYS A O 1
ATOM 1457 N N . HIS A 1 180 ? -5.855 -44.723 -3.743 1.00 38.31 180 HIS A N 1
ATOM 1458 C CA . HIS A 1 180 ? -4.391 -44.796 -3.676 1.00 38.31 180 HIS A CA 1
ATOM 1459 C C . HIS A 1 180 ? -3.849 -46.232 -3.856 1.00 38.31 180 HIS A C 1
ATOM 1461 O O . HIS A 1 180 ? -4.426 -47.170 -3.293 1.00 38.31 180 HIS A O 1
ATOM 1467 N N . PRO A 1 181 ? -2.707 -46.423 -4.545 1.00 39.19 181 PRO A N 1
ATOM 1468 C CA . PRO A 1 181 ? -1.980 -47.684 -4.526 1.00 39.19 181 PRO A CA 1
ATOM 1469 C C . PRO A 1 181 ? -1.199 -47.856 -3.212 1.00 39.19 181 PRO A C 1
ATOM 1471 O O . PRO A 1 181 ? -0.547 -46.941 -2.711 1.00 39.19 181 PRO A O 1
ATOM 1474 N N . LYS A 1 182 ? -1.285 -49.068 -2.654 1.00 39.66 182 LYS A N 1
ATOM 1475 C CA . LYS A 1 182 ? -0.555 -49.523 -1.465 1.00 39.66 182 LYS A CA 1
ATOM 1476 C C . LYS A 1 182 ? 0.934 -49.683 -1.792 1.00 39.66 182 LYS A C 1
ATOM 1478 O O . LYS A 1 182 ? 1.280 -50.455 -2.682 1.00 39.66 182 LYS A O 1
ATOM 1483 N N . ILE A 1 183 ? 1.795 -49.013 -1.030 1.00 38.16 183 ILE A N 1
ATOM 1484 C CA . ILE A 1 183 ? 3.250 -49.219 -1.052 1.00 38.16 183 ILE A CA 1
ATOM 1485 C C . ILE A 1 183 ? 3.597 -50.424 -0.149 1.00 38.16 183 ILE A C 1
ATOM 1487 O O . ILE A 1 183 ? 3.046 -50.514 0.954 1.00 38.16 183 ILE A O 1
ATOM 1491 N N . PRO A 1 184 ? 4.476 -51.357 -0.570 1.00 37.97 184 PRO A N 1
ATOM 1492 C CA . PRO A 1 184 ? 4.870 -52.505 0.239 1.00 37.97 184 PRO A CA 1
ATOM 1493 C C . PRO A 1 184 ? 5.843 -52.098 1.347 1.00 37.97 184 PRO A C 1
ATOM 1495 O O . PRO A 1 184 ? 6.810 -51.370 1.134 1.00 37.97 184 PRO A O 1
ATOM 1498 N N . ARG A 1 185 ? 5.583 -52.627 2.539 1.00 31.67 185 ARG A N 1
ATOM 1499 C CA . ARG A 1 185 ? 6.386 -52.485 3.751 1.00 31.67 185 ARG A CA 1
ATOM 1500 C C . ARG A 1 185 ? 7.570 -53.456 3.662 1.00 31.67 185 ARG A C 1
ATOM 1502 O O . ARG A 1 185 ? 7.355 -54.663 3.722 1.00 31.67 185 ARG A O 1
ATOM 1509 N N . GLN A 1 186 ? 8.791 -52.944 3.499 1.00 34.81 186 GLN A N 1
ATOM 1510 C CA . GLN A 1 186 ? 10.008 -53.747 3.635 1.00 34.81 186 GLN A CA 1
ATOM 1511 C C . GLN A 1 186 ? 10.411 -53.863 5.107 1.00 34.81 186 GLN A C 1
ATOM 1513 O O . GLN A 1 186 ? 10.438 -52.888 5.858 1.00 34.81 186 GLN A O 1
ATOM 1518 N N . THR A 1 187 ? 10.675 -55.104 5.493 1.00 39.41 187 THR A N 1
ATOM 1519 C CA . THR A 1 187 ? 11.194 -55.578 6.771 1.00 39.41 187 THR A CA 1
ATOM 1520 C C . THR A 1 187 ? 12.701 -55.792 6.675 1.00 39.41 187 THR A C 1
ATOM 1522 O O . THR A 1 187 ? 13.150 -56.496 5.776 1.00 39.41 187 THR A O 1
ATOM 1525 N N . SER A 1 188 ? 13.440 -55.270 7.648 1.00 38.84 188 SER A N 1
ATOM 1526 C CA . SER A 1 188 ? 14.728 -55.782 8.146 1.00 38.84 188 SER A CA 1
ATOM 1527 C C . SER A 1 188 ? 14.965 -55.058 9.482 1.00 38.84 188 SER A C 1
ATOM 1529 O O . SER A 1 188 ? 14.898 -53.832 9.521 1.00 38.84 188 SER A O 1
ATOM 1531 N N . GLU A 1 189 ? 14.887 -55.731 10.636 1.00 37.25 189 GLU A N 1
ATOM 1532 C CA . GLU A 1 189 ? 15.994 -56.461 11.296 1.00 37.25 189 GLU A CA 1
ATOM 1533 C C . GLU A 1 189 ? 17.236 -55.575 11.513 1.00 37.25 189 GLU A C 1
ATOM 1535 O O . GLU A 1 189 ? 17.654 -54.888 10.594 1.00 37.25 189 GLU A O 1
ATOM 1540 N N . THR A 1 190 ? 17.971 -55.519 12.626 1.00 39.50 190 THR A N 1
ATOM 1541 C CA . THR A 1 190 ? 17.902 -55.911 14.052 1.00 39.50 190 THR A CA 1
ATOM 1542 C C . THR A 1 190 ? 19.169 -55.273 14.660 1.00 39.50 190 THR A C 1
ATOM 1544 O O . THR A 1 190 ? 20.182 -55.185 13.970 1.00 39.50 190 THR A O 1
ATOM 1547 N N . GLY A 1 191 ? 19.164 -54.874 15.937 1.00 30.98 191 GLY A N 1
ATOM 1548 C CA . GLY A 1 191 ? 20.380 -54.430 16.648 1.00 30.98 191 GLY A CA 1
ATOM 1549 C C . GLY A 1 191 ? 20.081 -53.381 17.721 1.00 30.98 191 GLY A C 1
ATOM 1550 O O . GLY A 1 191 ? 20.172 -52.191 17.470 1.00 30.98 191 GLY A O 1
ATOM 1551 N N . SER A 1 192 ? 19.478 -53.746 18.853 1.00 38.34 192 SER A N 1
ATOM 1552 C CA . SER A 1 192 ? 20.174 -54.163 20.085 1.00 38.34 192 SER A CA 1
ATOM 1553 C C . SER A 1 192 ? 21.235 -53.166 20.574 1.00 38.34 192 SER A C 1
ATOM 1555 O O . SER A 1 192 ? 22.373 -53.192 20.117 1.00 38.34 192 SER A O 1
ATOM 1557 N N . SER A 1 193 ? 20.901 -52.336 21.570 1.00 40.47 193 SER A N 1
ATOM 1558 C CA . SER A 1 193 ? 21.364 -52.536 22.960 1.00 40.47 193 SER A CA 1
ATOM 1559 C C . SER A 1 193 ? 21.120 -51.313 23.873 1.00 40.47 193 SER A C 1
ATOM 1561 O O . SER A 1 193 ? 21.356 -50.181 23.479 1.00 40.47 193 SER A O 1
ATOM 1563 N N . ARG A 1 194 ? 20.695 -51.618 25.118 1.00 35.72 194 ARG A N 1
ATOM 1564 C CA . ARG A 1 194 ? 20.827 -50.869 26.399 1.00 35.72 194 ARG A CA 1
ATOM 1565 C C . ARG A 1 194 ? 20.247 -49.437 26.447 1.00 35.72 194 ARG A C 1
ATOM 1567 O O . ARG A 1 194 ? 20.749 -48.538 25.804 1.00 35.72 194 ARG A O 1
ATOM 1574 N N . GLY A 1 195 ? 19.218 -49.095 27.223 1.00 36.62 195 GLY A N 1
ATOM 1575 C CA . GLY A 1 195 ? 18.780 -49.600 28.523 1.00 36.62 195 GLY A CA 1
ATOM 1576 C C . GLY A 1 195 ? 19.265 -48.670 29.637 1.00 36.62 195 GLY A C 1
ATOM 1577 O O . GLY A 1 195 ? 20.347 -48.903 30.145 1.00 36.62 195 GLY A O 1
ATOM 1578 N N . HIS A 1 196 ? 18.468 -47.663 30.016 1.00 36.00 196 HIS A N 1
ATOM 1579 C CA . HIS A 1 196 ? 18.400 -47.122 31.380 1.00 36.00 196 HIS A CA 1
ATOM 1580 C C . HIS A 1 196 ? 17.049 -46.429 31.599 1.00 36.00 196 HIS A C 1
ATOM 1582 O O . HIS A 1 196 ? 16.712 -45.438 30.959 1.00 36.00 196 HIS A O 1
ATOM 1588 N N . SER A 1 197 ? 16.277 -47.026 32.505 1.00 37.28 197 SER A N 1
ATOM 1589 C CA . SER A 1 197 ? 15.048 -46.510 33.095 1.00 37.28 197 SER A CA 1
ATOM 1590 C C . SER A 1 197 ? 15.427 -45.669 34.312 1.00 37.28 197 SER A C 1
ATOM 1592 O O . SER A 1 197 ? 16.208 -46.139 35.141 1.00 37.28 197 SER A O 1
ATOM 1594 N N . ILE A 1 198 ? 14.888 -44.455 34.434 1.00 38.47 198 ILE A N 1
ATOM 1595 C CA . ILE A 1 198 ? 14.897 -43.711 35.695 1.00 38.47 198 ILE A CA 1
ATOM 1596 C C . ILE A 1 198 ? 13.456 -43.330 36.018 1.00 38.47 198 ILE A C 1
ATOM 1598 O O . ILE A 1 198 ? 12.791 -42.607 35.277 1.00 38.47 198 ILE A O 1
ATOM 1602 N N . ASN A 1 199 ? 13.010 -43.896 37.137 1.00 31.48 199 ASN A N 1
ATOM 1603 C CA . ASN A 1 199 ? 11.756 -43.651 37.825 1.00 31.48 199 ASN A CA 1
ATOM 1604 C C . ASN A 1 199 ? 11.558 -42.166 38.131 1.00 31.48 199 ASN A C 1
ATOM 1606 O O . ASN A 1 199 ? 12.455 -41.503 38.649 1.00 31.48 199 ASN A O 1
ATOM 1610 N N . SER A 1 200 ? 10.335 -41.693 37.912 1.00 36.59 200 SER A N 1
ATOM 1611 C CA . SER A 1 200 ? 9.824 -40.471 38.518 1.00 36.59 200 SER A CA 1
ATOM 1612 C C . SER A 1 200 ? 8.948 -40.885 39.701 1.00 36.59 200 SER A C 1
ATOM 1614 O O . SER A 1 200 ? 7.900 -41.500 39.507 1.00 36.59 200 SER A O 1
ATOM 1616 N N . GLN A 1 201 ? 9.416 -40.614 40.919 1.00 39.88 201 GLN A N 1
ATOM 1617 C CA . GLN A 1 201 ? 8.613 -40.652 42.136 1.00 39.88 201 GLN A CA 1
ATOM 1618 C C . GLN A 1 201 ? 8.742 -39.313 42.861 1.00 39.88 201 GLN A C 1
ATOM 1620 O O . GLN A 1 201 ? 9.845 -38.807 43.044 1.00 39.88 201 GLN A O 1
ATOM 1625 N N . ASP A 1 202 ? 7.568 -38.809 43.235 1.00 39.47 202 ASP A N 1
ATOM 1626 C CA . ASP A 1 202 ? 7.221 -38.133 44.481 1.00 39.47 202 ASP A CA 1
ATOM 1627 C C . ASP A 1 202 ? 8.067 -36.949 44.962 1.00 39.47 202 ASP A C 1
ATOM 1629 O O . ASP A 1 202 ? 9.216 -37.103 45.348 1.00 39.47 202 ASP A O 1
ATOM 1633 N N . ILE A 1 203 ? 7.405 -35.795 45.125 1.00 41.75 203 ILE A N 1
ATOM 1634 C CA . ILE A 1 203 ? 7.449 -35.017 46.371 1.00 41.75 203 ILE A CA 1
ATOM 1635 C C . ILE A 1 203 ? 6.106 -34.292 46.577 1.00 41.75 203 ILE A C 1
ATOM 1637 O O . ILE A 1 203 ? 5.528 -33.676 45.686 1.00 41.75 203 ILE A O 1
ATOM 1641 N N . HIS A 1 204 ? 5.649 -34.428 47.817 1.00 35.19 204 HIS A N 1
ATOM 1642 C CA . HIS A 1 204 ? 4.475 -33.893 48.493 1.00 35.19 204 HIS A CA 1
ATOM 1643 C C . HIS A 1 204 ? 4.352 -32.353 48.582 1.00 35.19 204 HIS A C 1
ATOM 1645 O O . HIS A 1 204 ? 5.352 -31.642 48.564 1.00 35.19 204 HIS A O 1
ATOM 1651 N N . ARG A 1 205 ? 3.128 -31.947 49.000 1.00 33.53 205 ARG A N 1
ATOM 1652 C CA . ARG A 1 205 ? 2.764 -30.832 49.926 1.00 33.53 205 ARG A CA 1
ATOM 1653 C C . ARG A 1 205 ? 2.598 -29.434 49.281 1.00 33.53 205 ARG A C 1
ATOM 1655 O O . ARG A 1 205 ? 3.464 -29.000 48.548 1.00 33.53 205 ARG A O 1
ATOM 1662 N N . SER A 1 206 ? 1.553 -28.626 49.532 1.00 38.56 206 SER A N 1
ATOM 1663 C CA . SER A 1 206 ? 0.586 -28.561 50.649 1.00 38.56 206 SER A CA 1
ATOM 1664 C C . SER A 1 206 ? -0.673 -27.734 50.302 1.00 38.56 206 SER A C 1
ATOM 1666 O O . SER A 1 206 ? -0.567 -26.736 49.603 1.00 38.56 206 SER A O 1
ATOM 1668 N N . ASN A 1 207 ? -1.805 -28.117 50.909 1.00 33.94 207 ASN A N 1
ATOM 1669 C CA . ASN A 1 207 ? -2.868 -27.314 51.548 1.00 33.94 207 ASN A CA 1
ATOM 1670 C C . ASN A 1 207 ? -3.314 -25.948 50.979 1.00 33.94 207 ASN A C 1
ATOM 1672 O O . ASN A 1 207 ? -2.618 -24.949 51.123 1.00 33.94 207 ASN A O 1
ATOM 1676 N N . SER A 1 208 ? -4.600 -25.850 50.620 1.00 36.94 208 SER A N 1
ATOM 1677 C CA . SER A 1 208 ? -5.613 -25.116 51.415 1.00 36.94 208 SER A CA 1
ATOM 1678 C C . SER A 1 208 ? -6.999 -25.234 50.762 1.00 36.94 208 SER A C 1
ATOM 1680 O O . SER A 1 208 ? -7.263 -24.628 49.732 1.00 36.94 208 SER A O 1
ATOM 1682 N N . GLU A 1 209 ? -7.891 -26.014 51.377 1.00 37.84 209 GLU A N 1
ATOM 1683 C CA . GLU A 1 209 ? -9.317 -26.056 51.034 1.00 37.84 209 GLU A CA 1
ATOM 1684 C C . GLU A 1 209 ? -10.148 -25.582 52.226 1.00 37.84 209 GLU A C 1
ATOM 1686 O O . GLU A 1 209 ? -9.948 -25.992 53.372 1.00 37.84 209 GLU A O 1
ATOM 1691 N N . SER A 1 210 ? -11.064 -24.673 51.911 1.00 42.94 210 SER A N 1
ATOM 1692 C CA . SER A 1 210 ? -12.073 -24.076 52.770 1.00 42.94 210 SER A CA 1
ATOM 1693 C C . SER A 1 210 ? -13.249 -25.024 53.004 1.00 42.94 210 SER A C 1
ATOM 1695 O O . SER A 1 210 ? -13.751 -25.663 52.083 1.00 42.94 210 SER A O 1
ATOM 1697 N N . ALA A 1 211 ? -13.713 -25.040 54.249 1.00 50.06 211 ALA A N 1
ATOM 1698 C CA . ALA A 1 211 ? -14.825 -25.821 54.770 1.00 50.06 211 ALA A CA 1
ATOM 1699 C C . ALA A 1 211 ? -16.203 -25.422 54.212 1.00 50.06 211 ALA A C 1
ATOM 1701 O O . ALA A 1 211 ? -16.524 -24.237 54.215 1.00 50.06 211 ALA A O 1
ATOM 1702 N N . ILE A 1 212 ? -17.054 -26.412 53.898 1.00 41.97 212 ILE A N 1
ATOM 1703 C CA . ILE A 1 212 ? -18.532 -26.331 53.947 1.00 41.97 212 ILE A CA 1
ATOM 1704 C C . ILE A 1 212 ? -19.086 -27.708 54.398 1.00 41.97 212 ILE A C 1
ATOM 1706 O O . ILE A 1 212 ? -18.506 -28.734 54.034 1.00 41.97 212 ILE A O 1
ATOM 1710 N N . PRO A 1 213 ? -20.148 -27.773 55.234 1.00 58.47 213 PRO A N 1
ATOM 1711 C CA . PRO A 1 213 ? -20.414 -28.933 56.079 1.00 58.47 213 PRO A CA 1
ATOM 1712 C C . PRO A 1 213 ? -21.430 -29.945 55.519 1.00 58.47 213 PRO A C 1
ATOM 1714 O O . PRO A 1 213 ? -22.409 -29.607 54.864 1.00 58.47 213 PRO A O 1
ATOM 1717 N N . VAL A 1 214 ? -21.177 -31.203 55.890 1.00 45.47 214 VAL A N 1
ATOM 1718 C CA . VAL A 1 214 ? -22.094 -32.248 56.388 1.00 45.47 214 VAL A CA 1
ATOM 1719 C C . VAL A 1 214 ? -23.583 -32.120 56.035 1.00 45.47 214 VAL A C 1
ATOM 1721 O O . VAL A 1 214 ? -24.309 -31.346 56.649 1.00 45.47 214 VAL A O 1
ATOM 1724 N N . THR A 1 215 ? -24.087 -33.084 55.259 1.00 40.59 215 THR A N 1
ATOM 1725 C CA . THR A 1 215 ? -25.351 -33.767 55.589 1.00 40.59 215 THR A CA 1
ATOM 1726 C C . THR A 1 215 ? -25.220 -35.272 55.359 1.00 40.59 215 THR A C 1
ATOM 1728 O O . THR A 1 215 ? -24.676 -35.743 54.365 1.00 40.59 215 THR A O 1
ATOM 1731 N N . LYS A 1 216 ? -25.665 -36.021 56.370 1.00 50.06 216 LYS A N 1
ATOM 1732 C CA . LYS A 1 216 ? -25.637 -37.480 56.476 1.00 50.06 216 LYS A CA 1
ATOM 1733 C C . LYS A 1 216 ? -26.855 -38.066 55.765 1.00 50.06 216 LYS A C 1
ATOM 1735 O O . LYS A 1 216 ? -27.962 -37.692 56.130 1.00 50.06 216 LYS A O 1
ATOM 1740 N N . TYR A 1 217 ? -26.660 -39.063 54.905 1.00 42.72 217 TYR A N 1
ATOM 1741 C CA . TYR A 1 217 ? -27.639 -40.133 54.700 1.00 42.72 217 TYR A CA 1
ATOM 1742 C C . TYR A 1 217 ? -26.919 -41.472 54.557 1.00 42.72 217 TYR A C 1
ATOM 1744 O O . TYR A 1 217 ? -25.863 -41.579 53.937 1.00 42.72 217 TYR A O 1
ATOM 1752 N N . ALA A 1 218 ? -27.472 -42.463 55.246 1.00 47.22 218 ALA A N 1
ATOM 1753 C CA . ALA A 1 218 ? -26.896 -43.768 55.495 1.00 47.22 218 ALA A CA 1
ATOM 1754 C C . ALA A 1 218 ? -27.233 -44.784 54.390 1.00 47.22 218 ALA A C 1
ATOM 1756 O O . ALA A 1 218 ? -28.343 -44.803 53.871 1.00 47.22 218 ALA A O 1
ATOM 1757 N N . ASN A 1 219 ? -26.248 -45.641 54.113 1.00 44.19 219 ASN A N 1
ATOM 1758 C CA . ASN A 1 219 ? -26.317 -47.069 53.780 1.00 44.19 219 ASN A CA 1
ATOM 1759 C C . ASN A 1 219 ? -27.573 -47.652 53.097 1.00 44.19 219 ASN A C 1
ATOM 1761 O O . ASN A 1 219 ? -28.547 -48.004 53.754 1.00 44.19 219 ASN A O 1
ATOM 1765 N N . ALA A 1 220 ? -27.398 -47.997 51.822 1.00 41.00 220 ALA A N 1
ATOM 1766 C CA . ALA A 1 220 ? -27.570 -49.347 51.266 1.00 41.00 220 ALA A CA 1
ATOM 1767 C C . ALA A 1 220 ? -26.690 -49.374 49.996 1.00 41.00 220 ALA A C 1
ATOM 1769 O O . ALA A 1 220 ? -26.754 -48.457 49.192 1.00 41.00 220 ALA A O 1
ATOM 1770 N N . GLY A 1 221 ? -25.715 -50.255 49.800 1.00 43.62 221 GLY A N 1
ATOM 1771 C CA . GLY A 1 221 ? -25.815 -51.700 49.888 1.00 43.62 221 GLY A CA 1
ATOM 1772 C C . GLY A 1 221 ? -25.700 -52.266 48.468 1.00 43.62 221 GLY A C 1
ATOM 1773 O O . GLY A 1 221 ? -26.684 -52.300 47.746 1.00 43.62 221 GLY A O 1
ATOM 1774 N N . ALA A 1 222 ? -24.497 -52.742 48.134 1.00 50.34 222 ALA A N 1
ATOM 1775 C CA . ALA A 1 222 ? -24.196 -53.740 47.105 1.00 50.34 222 ALA A CA 1
ATOM 1776 C C . ALA A 1 222 ? -24.071 -53.322 45.614 1.00 50.34 222 ALA A C 1
ATOM 1778 O O . ALA A 1 222 ? -24.940 -52.722 44.997 1.00 50.34 222 ALA A O 1
ATOM 1779 N N . VAL A 1 223 ? -22.957 -53.805 45.043 1.00 53.91 223 VAL A N 1
ATOM 1780 C CA . VAL A 1 223 ? -22.640 -54.030 43.619 1.00 53.91 223 VAL A CA 1
ATOM 1781 C C . VAL A 1 223 ? -22.414 -52.790 42.740 1.00 53.91 223 VAL A C 1
ATOM 1783 O O . VAL A 1 223 ? -23.244 -52.420 41.920 1.00 53.91 223 VAL A O 1
ATOM 1786 N N . GLN A 1 224 ? -21.202 -52.226 42.798 1.00 49.44 224 GLN A N 1
ATOM 1787 C CA . GLN A 1 224 ? -20.639 -51.444 41.685 1.00 49.44 224 GLN A CA 1
ATOM 1788 C C . GLN A 1 224 ? -19.199 -51.872 41.376 1.00 49.44 224 GLN A C 1
ATOM 1790 O O . GLN A 1 224 ? -18.250 -51.103 41.491 1.00 49.44 224 GLN A O 1
ATOM 1795 N N . HIS A 1 225 ? -19.035 -53.125 40.956 1.00 50.62 225 HIS A N 1
ATOM 1796 C CA . HIS A 1 225 ? -17.893 -53.503 40.128 1.00 50.62 225 HIS A CA 1
ATOM 1797 C C . HIS A 1 225 ? -18.343 -53.488 38.659 1.00 50.62 225 HIS A C 1
ATOM 1799 O O . HIS A 1 225 ? -19.360 -54.079 38.318 1.00 50.62 225 HIS A O 1
ATOM 1805 N N . ASN A 1 226 ? -17.547 -52.837 37.803 1.00 54.66 226 ASN A N 1
ATOM 1806 C CA . ASN A 1 226 ? -17.598 -52.886 36.331 1.00 54.66 226 ASN A CA 1
ATOM 1807 C C . ASN A 1 226 ? -18.686 -52.100 35.567 1.00 54.66 226 ASN A C 1
ATOM 1809 O O . ASN A 1 226 ? -19.366 -52.653 34.712 1.00 54.66 226 ASN A O 1
ATOM 1813 N N . VAL A 1 227 ? -18.738 -50.768 35.716 1.00 51.28 227 VAL A N 1
ATOM 1814 C CA . VAL A 1 227 ? -19.377 -49.896 34.690 1.00 51.28 227 VAL A CA 1
ATOM 1815 C C . VAL A 1 227 ? -18.364 -49.024 33.923 1.00 51.28 227 VAL A C 1
ATOM 1817 O O . VAL A 1 227 ? -18.655 -48.516 32.844 1.00 51.28 227 VAL A O 1
ATOM 1820 N N . LYS A 1 228 ? -17.106 -48.926 34.381 1.00 52.84 228 LYS A N 1
ATOM 1821 C CA . LYS A 1 228 ? -16.067 -48.108 33.715 1.00 52.84 228 LYS A CA 1
ATOM 1822 C C . LYS A 1 228 ? -15.518 -48.683 32.396 1.00 52.84 228 LYS A C 1
ATOM 1824 O O . LYS A 1 228 ? -14.778 -47.983 31.714 1.00 52.84 228 LYS A O 1
ATOM 1829 N N . MET A 1 229 ? -15.881 -49.910 32.015 1.00 55.09 229 MET A N 1
ATOM 1830 C CA . MET A 1 229 ? -15.416 -50.555 30.772 1.00 55.09 229 MET A CA 1
ATOM 1831 C C . MET A 1 229 ? -16.460 -50.586 29.642 1.00 55.09 229 MET A C 1
ATOM 1833 O O . MET A 1 229 ? -16.136 -51.019 28.542 1.00 55.09 229 MET A O 1
ATOM 1837 N N . LEU A 1 230 ? -17.679 -50.075 29.861 1.00 53.06 230 LEU A N 1
ATOM 1838 C CA . LEU A 1 230 ? -18.759 -50.084 28.857 1.00 53.06 230 LEU A CA 1
ATOM 1839 C C . LEU A 1 230 ? -18.992 -48.737 28.145 1.00 53.06 230 LEU A C 1
ATOM 1841 O O . LEU A 1 230 ? -19.873 -48.639 27.299 1.00 53.06 230 LEU A O 1
ATOM 1845 N N . ILE A 1 231 ? -18.167 -47.715 28.403 1.00 54.34 231 ILE A N 1
ATOM 1846 C CA . ILE A 1 231 ? -18.226 -46.407 27.712 1.00 54.34 231 ILE A CA 1
ATOM 1847 C C . ILE A 1 231 ? -17.153 -46.320 26.607 1.00 54.34 231 ILE A C 1
ATOM 1849 O O . ILE A 1 231 ? -16.448 -45.322 26.488 1.00 54.34 231 ILE A O 1
ATOM 1853 N N . ARG A 1 232 ? -16.938 -47.391 25.828 1.00 58.53 232 ARG A N 1
ATOM 1854 C CA . ARG A 1 232 ? -15.878 -47.410 24.792 1.00 58.53 232 ARG A CA 1
ATOM 1855 C C . ARG A 1 232 ? -16.291 -47.822 23.381 1.00 58.53 232 ARG A C 1
ATOM 1857 O O . ARG A 1 232 ? -15.410 -47.944 22.539 1.00 58.53 232 ARG A O 1
ATOM 1864 N N . CYS A 1 233 ? -17.581 -47.958 23.075 1.00 61.97 233 CYS A N 1
ATOM 1865 C CA . CYS A 1 233 ? -18.023 -48.224 21.696 1.00 61.97 233 CYS A CA 1
ATOM 1866 C C . CYS A 1 233 ? -19.377 -47.589 21.342 1.00 61.97 233 CYS A C 1
ATOM 1868 O O . CYS A 1 233 ? -20.115 -48.153 20.538 1.00 61.97 233 CYS A O 1
ATOM 1870 N N . LEU A 1 234 ? -19.739 -46.439 21.923 1.00 60.88 234 LEU A N 1
ATOM 1871 C CA . LEU A 1 234 ? -20.854 -45.688 21.348 1.00 60.88 234 LEU A CA 1
ATOM 1872 C C . LEU A 1 234 ? -20.351 -45.046 20.049 1.00 60.88 234 LEU A C 1
ATOM 1874 O O . LEU A 1 234 ? -19.330 -44.352 20.093 1.00 60.88 234 LEU A O 1
ATOM 1878 N N . PRO A 1 235 ? -20.998 -45.301 18.897 1.00 74.12 235 PRO A N 1
ATOM 1879 C CA . PRO A 1 235 ? -20.671 -44.576 17.682 1.00 74.12 235 PRO A CA 1
ATOM 1880 C C . PRO A 1 235 ? -20.799 -43.073 17.971 1.00 74.12 235 PRO A C 1
ATOM 1882 O O . PRO A 1 235 ? -21.660 -42.688 18.773 1.00 74.12 235 PRO A O 1
ATOM 1885 N N . PRO A 1 236 ? -19.938 -42.226 17.378 1.00 79.69 236 PRO A N 1
ATOM 1886 C CA . PRO A 1 236 ? -20.055 -40.784 17.539 1.00 79.69 236 PRO A CA 1
ATOM 1887 C C . PRO A 1 236 ? -21.503 -40.375 17.274 1.00 79.69 236 PRO A C 1
ATOM 1889 O O . PRO A 1 236 ? -22.121 -40.863 16.323 1.00 79.69 236 PRO A O 1
ATOM 1892 N N . ALA A 1 237 ? -22.050 -39.545 18.166 1.00 82.81 237 ALA A N 1
ATOM 1893 C CA . ALA A 1 237 ? -23.417 -39.063 18.045 1.00 82.81 237 ALA A CA 1
ATOM 1894 C C . ALA A 1 237 ? -23.639 -38.543 16.613 1.00 82.81 237 ALA A C 1
ATOM 1896 O O . ALA A 1 237 ? -22.735 -37.901 16.064 1.00 82.81 237 ALA A O 1
ATOM 1897 N N . PRO A 1 238 ? -24.791 -38.848 15.986 1.00 82.75 238 PRO A N 1
ATOM 1898 C CA . PRO A 1 238 ? -25.077 -38.375 14.641 1.00 82.75 238 PRO A CA 1
ATOM 1899 C C . PRO A 1 238 ? -24.884 -36.861 14.603 1.00 82.75 238 PRO A C 1
ATOM 1901 O O . PRO A 1 238 ? -25.321 -36.160 15.520 1.00 82.75 238 PRO A O 1
ATOM 1904 N N . LEU A 1 239 ? -24.182 -36.383 13.571 1.00 82.31 239 LEU A N 1
ATOM 1905 C CA . LEU A 1 239 ? -23.929 -34.958 13.390 1.00 82.31 239 LEU A CA 1
ATOM 1906 C C . LEU A 1 239 ? -25.259 -34.198 13.525 1.00 82.31 239 LEU A C 1
ATOM 1908 O O . LEU A 1 239 ? -26.274 -34.692 13.014 1.00 82.31 239 LEU A O 1
ATOM 1912 N N . PRO A 1 240 ? -25.276 -33.038 14.213 1.00 83.50 240 PRO A N 1
ATOM 1913 C CA . PRO A 1 240 ? -26.464 -32.202 14.293 1.00 83.50 240 PRO A CA 1
ATOM 1914 C C . PRO A 1 240 ? -27.037 -32.047 12.890 1.00 83.50 240 PRO A C 1
ATOM 1916 O O . PRO A 1 240 ? -26.292 -31.751 11.951 1.00 83.50 240 PRO A O 1
ATOM 1919 N N . LYS A 1 241 ? -28.339 -32.311 12.731 1.00 75.38 241 LYS A N 1
ATOM 1920 C CA . LYS A 1 241 ? -29.006 -32.051 11.457 1.00 75.38 241 LYS A CA 1
ATOM 1921 C C . LYS A 1 241 ? -28.778 -30.578 11.164 1.00 75.38 241 LYS A C 1
ATOM 1923 O O . LYS A 1 241 ? -29.170 -29.740 11.970 1.00 75.38 241 LYS A O 1
ATOM 1928 N N . LEU A 1 242 ? -28.074 -30.301 10.070 1.00 68.56 242 LEU A N 1
ATOM 1929 C CA . LEU A 1 242 ? -27.864 -28.947 9.597 1.00 68.56 242 LEU A CA 1
ATOM 1930 C C . LEU A 1 242 ? -29.265 -28.389 9.347 1.00 68.56 242 LEU A C 1
ATOM 1932 O O . LEU A 1 242 ? -29.951 -28.827 8.423 1.00 68.56 242 LEU A O 1
ATOM 1936 N N . GLU A 1 243 ? -29.737 -27.518 10.233 1.00 70.88 243 GLU A N 1
ATOM 1937 C CA . GLU A 1 243 ? -30.900 -26.696 9.949 1.00 70.88 243 GLU A CA 1
ATOM 1938 C C . GLU A 1 243 ? -30.454 -25.797 8.806 1.00 70.88 243 GLU A C 1
ATOM 1940 O O . GLU A 1 243 ? -29.722 -24.838 9.028 1.00 70.88 243 GLU A O 1
ATOM 1945 N N . VAL A 1 244 ? -30.772 -26.207 7.574 1.00 61.47 244 VAL A N 1
ATOM 1946 C CA . VAL A 1 244 ? -30.555 -25.406 6.373 1.00 61.47 244 VAL A CA 1
ATOM 1947 C C . VAL A 1 244 ? -31.351 -24.128 6.611 1.00 61.47 244 VAL A C 1
ATOM 1949 O O . VAL A 1 244 ? -32.583 -24.200 6.670 1.00 61.47 244 VAL A O 1
ATOM 1952 N N . PRO A 1 245 ? -30.697 -22.980 6.852 1.00 63.91 245 PRO A N 1
ATOM 1953 C CA . PRO A 1 245 ? -31.417 -21.728 6.949 1.00 63.91 245 PRO A CA 1
ATOM 1954 C C . PRO A 1 245 ? -32.102 -21.538 5.596 1.00 63.91 245 PRO A C 1
ATOM 1956 O O . PRO A 1 245 ? -31.432 -21.584 4.570 1.00 63.91 245 PRO A O 1
ATOM 1959 N N . ASN A 1 246 ? -33.424 -21.356 5.584 1.00 62.44 246 ASN A N 1
ATOM 1960 C CA . ASN A 1 246 ? -34.212 -21.005 4.391 1.00 62.44 246 ASN A CA 1
ATOM 1961 C C . ASN A 1 246 ? -33.904 -19.573 3.904 1.00 62.44 246 ASN A C 1
ATOM 1963 O O . ASN A 1 246 ? -34.799 -18.840 3.494 1.00 62.44 246 ASN A O 1
ATOM 1967 N N . ASP A 1 247 ? -32.654 -19.146 4.022 1.00 58.28 247 ASP A N 1
ATOM 1968 C CA . ASP A 1 247 ? -32.188 -17.870 3.523 1.00 58.28 247 ASP A CA 1
ATOM 1969 C C . ASP A 1 247 ? -31.493 -18.170 2.198 1.00 58.28 247 ASP A C 1
ATOM 1971 O O . ASP A 1 247 ? -30.534 -18.940 2.172 1.00 58.28 247 ASP A O 1
ATOM 1975 N N . ASP A 1 248 ? -31.981 -17.576 1.108 1.00 58.16 248 ASP A N 1
ATOM 1976 C CA . ASP A 1 248 ? -31.482 -17.671 -0.278 1.00 58.16 248 ASP A CA 1
ATOM 1977 C C . ASP A 1 248 ? -30.023 -17.151 -0.450 1.00 58.16 248 ASP A C 1
ATOM 1979 O O . ASP A 1 248 ? -29.595 -16.714 -1.518 1.00 58.16 248 ASP A O 1
ATOM 1983 N N . SER A 1 249 ? -29.221 -17.191 0.613 1.00 57.66 249 SER A N 1
ATOM 1984 C CA . SER A 1 249 ? -27.801 -16.862 0.710 1.00 57.66 249 SER A CA 1
ATOM 1985 C C . SER A 1 249 ? -26.938 -18.131 0.564 1.00 57.66 249 SER A C 1
ATOM 1987 O O . SER A 1 249 ? -25.977 -18.357 1.308 1.00 57.66 249 SER A O 1
ATOM 1989 N N . ASP A 1 250 ? -27.277 -18.972 -0.409 1.00 50.84 250 ASP A N 1
ATOM 1990 C CA . ASP A 1 250 ? -26.715 -20.308 -0.642 1.00 50.84 250 ASP A CA 1
ATOM 1991 C C . ASP A 1 250 ? -25.341 -20.286 -1.352 1.00 50.84 250 ASP A C 1
ATOM 1993 O O . ASP A 1 250 ? -25.103 -20.956 -2.354 1.00 50.84 250 ASP A O 1
ATOM 1997 N N . PHE A 1 251 ? -24.381 -19.522 -0.825 1.00 52.09 251 PHE A N 1
ATOM 1998 C CA . PHE A 1 251 ? -22.980 -19.612 -1.259 1.00 52.09 251 PHE A CA 1
ATOM 1999 C C . PHE A 1 251 ? -22.035 -19.682 -0.059 1.00 52.09 251 PHE A C 1
ATOM 2001 O O . PHE A 1 251 ? -21.239 -18.782 0.198 1.00 52.09 251 PHE A O 1
ATOM 2008 N N . TYR A 1 252 ? -22.097 -20.801 0.671 1.00 60.22 252 TYR A N 1
ATOM 2009 C CA . TYR A 1 252 ? -21.102 -21.145 1.698 1.00 60.22 252 TYR A CA 1
ATOM 2010 C C . TYR A 1 252 ? -19.679 -21.254 1.118 1.00 60.22 252 TYR A C 1
ATOM 2012 O O . TYR A 1 252 ? -18.688 -21.005 1.803 1.00 60.22 252 TYR A O 1
ATOM 2020 N N . TYR A 1 253 ? -19.567 -21.573 -0.173 1.00 58.22 253 TYR A N 1
ATOM 2021 C CA . TYR A 1 253 ? -18.309 -21.515 -0.900 1.00 58.22 253 TYR A CA 1
ATOM 2022 C C . TYR A 1 253 ? -18.159 -20.134 -1.530 1.00 58.22 253 TYR A C 1
ATOM 2024 O O . TYR A 1 253 ? -18.928 -19.757 -2.413 1.00 58.22 253 TYR A O 1
ATOM 2032 N N . THR A 1 254 ? -17.146 -19.386 -1.086 1.00 61.69 254 THR A N 1
ATOM 2033 C CA . THR A 1 254 ? -16.686 -18.177 -1.775 1.00 61.69 254 THR A CA 1
ATOM 2034 C C . THR A 1 254 ? -16.544 -18.492 -3.257 1.00 61.69 254 THR A C 1
ATOM 2036 O O . THR A 1 254 ? -15.792 -19.403 -3.604 1.00 61.69 254 THR A O 1
ATOM 2039 N N . HIS A 1 255 ? -17.279 -17.765 -4.101 1.00 66.06 255 HIS A N 1
ATOM 2040 C CA . HIS A 1 255 ? -17.233 -17.895 -5.554 1.00 66.06 255 HIS A CA 1
ATOM 2041 C C . HIS A 1 255 ? -15.766 -17.901 -6.002 1.00 66.06 255 HIS A C 1
ATOM 2043 O O . HIS A 1 255 ? -15.076 -16.883 -5.925 1.00 66.06 255 HIS A O 1
ATOM 2049 N N . VAL A 1 256 ? -15.265 -19.073 -6.397 1.00 66.12 256 VAL A N 1
ATOM 2050 C CA . VAL A 1 256 ? -13.921 -19.194 -6.951 1.00 66.12 256 VAL A CA 1
ATOM 2051 C C . VAL A 1 256 ? -14.001 -18.573 -8.333 1.00 66.12 256 VAL A C 1
ATOM 2053 O O . VAL A 1 256 ? -14.756 -19.043 -9.185 1.00 66.12 256 VAL A O 1
ATOM 2056 N N . ASP A 1 257 ? -13.280 -17.475 -8.534 1.00 76.38 257 ASP A N 1
ATOM 2057 C CA . ASP A 1 257 ? -13.172 -16.857 -9.846 1.00 76.38 257 ASP A CA 1
ATOM 2058 C C . ASP A 1 257 ? -12.460 -17.840 -10.779 1.00 76.38 257 ASP A C 1
ATOM 2060 O O . ASP A 1 257 ? -11.251 -18.047 -10.687 1.00 76.38 257 ASP A O 1
ATOM 2064 N N . VAL A 1 258 ? -13.238 -18.486 -11.647 1.00 81.31 258 VAL A N 1
ATOM 2065 C CA . VAL A 1 258 ? -12.769 -19.534 -12.563 1.00 81.31 258 VAL A CA 1
ATOM 2066 C C . VAL A 1 258 ? -11.753 -18.990 -13.573 1.00 81.31 258 VAL A C 1
ATOM 2068 O O . VAL A 1 258 ? -10.996 -19.761 -14.155 1.00 81.31 258 VAL A O 1
ATOM 2071 N N . ASN A 1 259 ? -11.710 -17.667 -13.764 1.00 85.00 259 ASN A N 1
ATOM 2072 C CA . ASN A 1 259 ? -10.741 -17.008 -14.636 1.00 85.00 259 ASN A CA 1
ATOM 2073 C C . ASN A 1 259 ? -9.426 -16.682 -13.917 1.00 85.00 259 ASN A C 1
ATOM 2075 O O . ASN A 1 259 ? -8.430 -16.362 -14.569 1.00 85.00 259 ASN A O 1
ATOM 2079 N N . LYS A 1 260 ? -9.392 -16.757 -12.581 1.00 80.19 260 LYS A N 1
ATOM 2080 C CA . LYS A 1 260 ? -8.186 -16.492 -11.800 1.00 80.19 260 LYS A CA 1
ATOM 2081 C C . LYS A 1 260 ? -7.328 -17.748 -11.784 1.00 80.19 260 LYS A C 1
ATOM 2083 O O . LYS A 1 260 ? -7.728 -18.795 -11.275 1.00 80.19 260 LYS A O 1
ATOM 2088 N N . ASN A 1 261 ? -6.121 -17.647 -12.333 1.00 88.50 261 ASN A N 1
ATOM 2089 C CA . ASN A 1 261 ? -5.166 -18.747 -12.327 1.00 88.50 261 ASN A CA 1
ATOM 2090 C C . ASN A 1 261 ? -4.559 -18.916 -10.924 1.00 88.50 261 ASN A C 1
ATOM 2092 O O . ASN A 1 261 ? -3.437 -18.491 -10.648 1.00 88.50 261 ASN A O 1
ATOM 2096 N N . PHE A 1 262 ? -5.325 -19.537 -10.027 1.00 86.31 262 PHE A N 1
ATOM 2097 C CA . PHE A 1 262 ? -4.947 -19.772 -8.634 1.00 86.31 262 PHE A CA 1
ATOM 2098 C C . PHE A 1 262 ? -3.607 -20.509 -8.506 1.00 86.31 262 PHE A C 1
ATOM 2100 O O . PHE A 1 262 ? -2.837 -20.245 -7.583 1.00 86.31 262 PHE A O 1
ATOM 2107 N N . PHE A 1 263 ? -3.298 -21.399 -9.454 1.00 88.56 263 PHE A N 1
ATOM 2108 C CA . PHE A 1 263 ? -2.016 -22.097 -9.496 1.00 88.56 263 PHE A CA 1
ATOM 2109 C C . PHE A 1 263 ? -0.856 -21.131 -9.707 1.00 88.56 263 PHE A C 1
ATOM 2111 O O . PHE A 1 263 ? 0.137 -21.214 -8.990 1.00 88.56 263 PHE A O 1
ATOM 2118 N N . GLN A 1 264 ? -0.987 -20.194 -10.645 1.00 87.12 264 GLN A N 1
ATOM 2119 C CA . GLN A 1 264 ? 0.050 -19.202 -10.909 1.00 87.12 264 GLN A CA 1
ATOM 2120 C C . GLN A 1 264 ? 0.253 -18.262 -9.719 1.00 87.12 264 GLN A C 1
ATOM 2122 O O . GLN A 1 264 ? 1.393 -17.984 -9.362 1.00 87.12 264 GLN A O 1
ATOM 2127 N N . GLU A 1 265 ? -0.823 -17.812 -9.072 1.00 85.25 265 GLU A N 1
ATOM 2128 C CA . GLU A 1 265 ? -0.720 -16.961 -7.881 1.00 85.25 265 GLU A CA 1
ATOM 2129 C C . GLU A 1 265 ? -0.094 -17.696 -6.700 1.00 85.25 265 GLU A C 1
ATOM 2131 O O . GLU A 1 265 ? 0.795 -17.161 -6.045 1.00 85.25 265 GLU A O 1
ATOM 2136 N N . THR A 1 266 ? -0.511 -18.938 -6.455 1.00 87.06 266 THR A N 1
ATOM 2137 C CA . THR A 1 266 ? 0.055 -19.765 -5.386 1.00 87.06 266 THR A CA 1
ATOM 2138 C C . THR A 1 266 ? 1.525 -20.062 -5.660 1.00 87.06 266 THR A C 1
ATOM 2140 O O . THR A 1 266 ? 2.345 -19.975 -4.753 1.00 87.06 266 THR A O 1
ATOM 2143 N N . TYR A 1 267 ? 1.889 -20.349 -6.911 1.00 86.94 267 TYR A N 1
ATOM 2144 C CA . TYR A 1 267 ? 3.278 -20.560 -7.310 1.00 86.94 267 TYR A CA 1
ATOM 2145 C C . TYR A 1 267 ? 4.123 -19.295 -7.140 1.00 86.94 267 TYR A C 1
ATOM 2147 O O . TYR A 1 267 ? 5.211 -19.358 -6.577 1.00 86.94 267 TYR A O 1
ATOM 2155 N N . GLN A 1 268 ? 3.622 -18.133 -7.569 1.00 84.38 268 GLN A N 1
ATOM 2156 C CA . GLN A 1 268 ? 4.303 -16.856 -7.349 1.00 84.38 268 GLN A CA 1
ATOM 2157 C C . GLN A 1 268 ? 4.439 -16.540 -5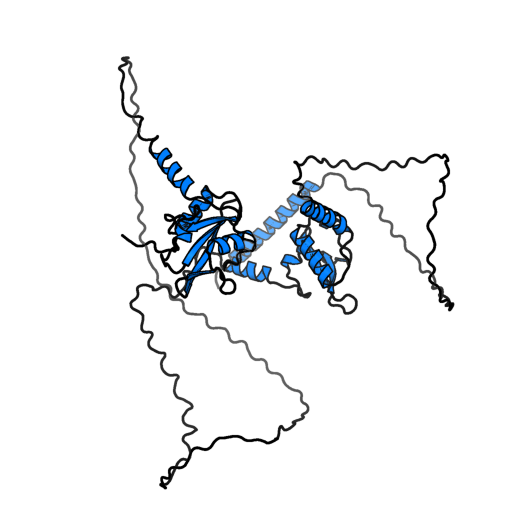.861 1.00 84.38 268 GLN A C 1
ATOM 2159 O O . GLN A 1 268 ? 5.504 -16.105 -5.435 1.00 84.38 268 GLN A O 1
ATOM 2164 N N . PHE A 1 269 ? 3.401 -16.804 -5.068 1.00 87.00 269 PHE A N 1
ATOM 2165 C CA . PHE A 1 269 ? 3.434 -16.635 -3.622 1.00 87.00 269 PHE A CA 1
ATOM 2166 C C . PHE A 1 269 ? 4.481 -17.546 -2.978 1.00 87.00 269 PHE A C 1
ATOM 2168 O O . PHE A 1 269 ? 5.283 -17.075 -2.178 1.00 87.00 269 PHE A O 1
ATOM 2175 N N . LEU A 1 270 ? 4.521 -18.830 -3.343 1.00 89.81 270 LEU A N 1
ATOM 2176 C CA . LEU A 1 270 ? 5.538 -19.759 -2.853 1.00 89.81 270 LEU A CA 1
ATOM 2177 C C . LEU A 1 270 ? 6.935 -19.277 -3.246 1.00 89.81 270 LEU A C 1
ATOM 2179 O O . LEU A 1 270 ? 7.764 -19.094 -2.364 1.00 89.81 270 LEU A O 1
ATOM 2183 N N . LYS A 1 271 ? 7.150 -18.929 -4.520 1.00 85.50 271 LYS A N 1
ATOM 2184 C CA . LYS A 1 271 ? 8.425 -18.399 -5.024 1.00 85.50 271 LYS A CA 1
ATOM 2185 C C . LYS A 1 271 ? 8.874 -17.125 -4.292 1.00 85.50 271 LYS A C 1
ATOM 2187 O O . LYS A 1 271 ? 10.051 -16.957 -4.004 1.00 85.50 271 LYS A O 1
ATOM 2192 N N . GLN A 1 272 ? 7.947 -16.227 -3.955 1.00 87.19 272 GLN A N 1
ATOM 2193 C CA . GLN A 1 272 ? 8.238 -15.009 -3.184 1.00 87.19 272 GLN A CA 1
ATOM 2194 C C . GLN A 1 272 ? 8.609 -15.286 -1.720 1.00 87.19 272 GLN A C 1
ATOM 2196 O O . GLN A 1 272 ? 9.259 -14.453 -1.086 1.00 87.19 272 GLN A O 1
ATOM 2201 N N . ASN A 1 273 ? 8.189 -16.431 -1.181 1.00 91.69 273 ASN A N 1
ATOM 2202 C CA . ASN A 1 273 ? 8.456 -16.847 0.194 1.00 91.69 273 ASN A CA 1
ATOM 2203 C C . ASN A 1 273 ? 9.560 -17.908 0.302 1.00 91.69 273 ASN A C 1
ATOM 2205 O O . ASN A 1 273 ? 9.895 -18.313 1.415 1.00 91.69 273 ASN A O 1
ATOM 2209 N N . GLU A 1 274 ? 10.138 -18.353 -0.815 1.00 94.81 274 GLU A N 1
ATOM 2210 C CA . GLU A 1 274 ? 11.291 -19.244 -0.794 1.00 94.81 274 GLU A CA 1
ATOM 2211 C C . GLU A 1 274 ? 12.494 -18.535 -0.169 1.00 94.81 274 GLU A C 1
ATOM 2213 O O . GLU A 1 274 ? 12.826 -17.387 -0.487 1.00 94.81 274 GLU A O 1
ATOM 2218 N N . LEU A 1 275 ? 13.138 -19.242 0.756 1.00 96.50 275 LEU A N 1
ATOM 2219 C CA . LEU A 1 275 ? 14.304 -18.770 1.483 1.00 96.50 275 LEU A CA 1
ATOM 2220 C C . LEU A 1 275 ? 15.542 -19.509 0.981 1.00 96.50 275 LEU A C 1
ATOM 2222 O O . LEU A 1 275 ? 15.527 -20.726 0.807 1.00 96.50 275 LEU A O 1
ATOM 2226 N N . CYS A 1 276 ? 16.629 -18.773 0.802 1.00 95.81 276 CYS A N 1
ATOM 2227 C CA . CYS A 1 276 ? 17.963 -19.333 0.695 1.00 95.81 276 CYS A CA 1
ATOM 2228 C C . CYS A 1 276 ? 18.346 -20.040 2.007 1.00 95.81 276 CYS A C 1
ATOM 2230 O O . CYS A 1 276 ? 17.847 -19.695 3.081 1.00 95.81 276 CYS A O 1
ATOM 2232 N N . GLU A 1 277 ? 19.308 -20.963 1.948 1.00 96.06 277 GLU A N 1
ATOM 2233 C CA . GLU A 1 277 ? 19.917 -21.596 3.124 1.00 96.06 277 GLU A CA 1
ATOM 2234 C C . GLU A 1 277 ? 20.425 -20.571 4.148 1.00 96.06 277 GLU A C 1
ATOM 2236 O O . GLU A 1 277 ? 20.341 -20.805 5.352 1.00 96.06 277 GLU A O 1
ATOM 2241 N N . CYS A 1 278 ? 20.872 -19.391 3.694 1.00 96.50 278 CYS A N 1
ATOM 2242 C CA . CYS A 1 278 ? 21.297 -18.296 4.568 1.00 96.50 278 CYS A CA 1
ATOM 2243 C C . CYS A 1 278 ? 20.143 -17.539 5.266 1.00 96.50 278 CYS A C 1
ATOM 2245 O O . CYS A 1 278 ? 20.398 -16.633 6.064 1.00 96.50 278 CYS A O 1
ATOM 2247 N N . GLY A 1 279 ? 18.887 -17.905 4.989 1.00 96.56 279 GLY A N 1
ATOM 2248 C CA . GLY A 1 279 ? 17.670 -17.340 5.580 1.00 96.56 279 GLY A CA 1
ATOM 2249 C C . GLY A 1 279 ? 17.126 -16.089 4.883 1.00 96.56 279 GLY A C 1
ATOM 2250 O O . GLY A 1 279 ? 16.144 -15.515 5.352 1.00 96.56 279 GLY A O 1
ATOM 2251 N N . LEU A 1 280 ? 17.745 -15.644 3.787 1.00 96.56 280 LEU A N 1
ATOM 2252 C CA . LEU A 1 280 ? 17.243 -14.536 2.969 1.00 96.56 280 LEU A CA 1
ATOM 2253 C C . LEU A 1 280 ? 16.179 -15.012 1.980 1.00 96.56 280 LEU A C 1
ATOM 2255 O O . LEU A 1 280 ? 16.272 -16.127 1.480 1.00 96.56 280 LEU A O 1
ATOM 2259 N N . ARG A 1 281 ? 15.198 -14.165 1.652 1.00 96.00 281 ARG A N 1
ATOM 2260 C CA . ARG A 1 281 ? 14.237 -14.463 0.578 1.00 96.00 281 ARG A CA 1
ATOM 2261 C C . ARG A 1 281 ? 14.949 -14.439 -0.770 1.00 96.00 281 ARG A C 1
ATOM 2263 O O . ARG A 1 281 ? 15.638 -13.464 -1.062 1.00 96.00 281 ARG A O 1
ATOM 2270 N N . LEU A 1 282 ? 14.737 -15.459 -1.603 1.00 95.00 282 LEU A N 1
ATOM 2271 C CA . LEU A 1 282 ? 15.384 -15.555 -2.919 1.00 95.00 282 LEU A CA 1
ATOM 2272 C C . LEU A 1 282 ? 15.116 -14.312 -3.775 1.00 95.00 282 LEU A C 1
ATOM 2274 O O . LEU A 1 282 ? 16.046 -13.737 -4.330 1.00 95.00 282 LEU A O 1
ATOM 2278 N N . VAL A 1 283 ? 13.870 -13.831 -3.782 1.00 94.38 283 VAL A N 1
ATOM 2279 C CA . VAL A 1 283 ? 13.466 -12.640 -4.548 1.00 94.38 283 VAL A CA 1
ATOM 2280 C C . VAL A 1 283 ? 14.192 -11.354 -4.143 1.00 94.38 283 VAL A C 1
ATOM 2282 O O . VAL A 1 283 ? 14.397 -10.493 -4.991 1.00 94.38 283 VAL A O 1
ATOM 2285 N N . ASP A 1 284 ? 14.602 -11.218 -2.878 1.00 95.69 284 ASP A N 1
ATOM 2286 C CA . ASP A 1 284 ? 15.375 -10.054 -2.419 1.00 95.69 284 ASP A CA 1
ATOM 2287 C C . ASP A 1 284 ? 16.882 -10.250 -2.649 1.00 95.69 284 ASP A C 1
ATOM 2289 O O . ASP A 1 284 ? 17.636 -9.282 -2.768 1.00 95.69 284 ASP A O 1
ATOM 2293 N N . SER A 1 285 ? 17.323 -11.510 -2.673 1.00 96.94 285 SER A N 1
ATOM 2294 C CA . SER A 1 285 ? 18.715 -11.902 -2.868 1.00 96.94 285 SER A CA 1
ATOM 2295 C C . SER A 1 285 ? 19.160 -11.854 -4.329 1.00 96.94 285 SER A C 1
ATOM 2297 O O . SER A 1 285 ? 20.363 -11.801 -4.561 1.00 96.94 285 SER A O 1
ATOM 2299 N N . GLU A 1 286 ? 18.245 -11.875 -5.300 1.00 97.12 286 GLU A N 1
ATOM 2300 C CA . GLU A 1 286 ? 18.553 -11.843 -6.735 1.00 97.12 286 GLU A CA 1
ATOM 2301 C C . GLU A 1 286 ? 18.861 -10.424 -7.252 1.00 97.12 286 GLU A C 1
ATOM 2303 O O . GLU A 1 286 ? 18.086 -9.474 -7.103 1.00 97.12 286 GLU A O 1
ATOM 2308 N N . PHE A 1 287 ? 20.003 -10.292 -7.925 1.00 97.56 287 PHE A N 1
ATOM 2309 C CA . PHE A 1 287 ? 20.505 -9.075 -8.558 1.00 97.56 287 PHE A CA 1
ATOM 2310 C C . PHE A 1 287 ? 20.632 -9.236 -10.083 1.00 97.56 287 PHE A C 1
ATOM 2312 O O . PHE A 1 287 ? 20.574 -10.347 -10.618 1.00 97.56 287 PHE A O 1
ATOM 2319 N N . PRO A 1 288 ? 20.783 -8.121 -10.827 1.00 97.62 288 PRO A N 1
ATOM 2320 C CA . PRO A 1 288 ? 20.974 -8.161 -12.271 1.00 97.62 288 PRO A CA 1
ATOM 2321 C C . PRO A 1 288 ? 22.145 -9.049 -12.692 1.00 97.62 288 PRO A C 1
ATOM 2323 O O 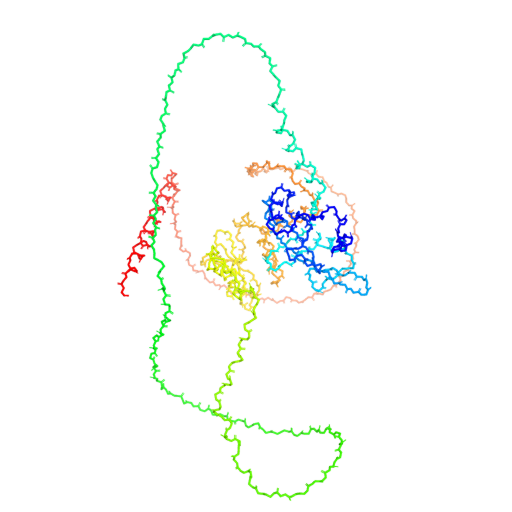. PRO A 1 288 ? 23.098 -9.252 -11.942 1.00 97.62 288 PRO A O 1
ATOM 2326 N N . GLN A 1 289 ? 22.077 -9.542 -13.930 1.00 96.50 289 GLN A N 1
ATOM 2327 C CA . GLN A 1 289 ? 23.082 -10.439 -14.513 1.00 96.50 289 GLN A CA 1
ATOM 2328 C C . GLN A 1 289 ? 23.252 -11.764 -13.748 1.00 96.50 289 GLN A C 1
ATOM 2330 O O . GLN A 1 289 ? 24.285 -12.398 -13.876 1.00 96.50 289 GLN A O 1
ATOM 2335 N N . GLY A 1 290 ? 22.253 -12.198 -12.970 1.00 96.88 290 GLY A N 1
ATOM 2336 C CA . GLY A 1 290 ? 22.292 -13.486 -12.265 1.00 96.88 290 GLY A CA 1
ATOM 2337 C C . GLY A 1 290 ? 23.149 -13.488 -10.999 1.00 96.88 290 GLY A C 1
ATOM 2338 O O . GLY A 1 290 ? 23.398 -14.550 -10.433 1.00 96.88 290 GLY A O 1
ATOM 2339 N N . TRP A 1 291 ? 23.608 -12.318 -10.548 1.00 98.31 291 TRP A N 1
ATOM 2340 C CA . TRP A 1 291 ? 24.265 -12.191 -9.253 1.00 98.31 291 TRP A CA 1
ATOM 2341 C C . TRP A 1 291 ? 23.266 -12.400 -8.121 1.00 98.31 291 TRP A C 1
ATOM 2343 O O . TRP A 1 291 ? 22.096 -12.049 -8.231 1.00 98.31 291 TRP A O 1
ATOM 2353 N N . THR A 1 292 ? 23.739 -12.931 -7.002 1.00 98.19 292 THR A N 1
ATOM 2354 C CA . THR A 1 292 ? 22.944 -13.107 -5.787 1.00 98.19 292 THR A CA 1
ATOM 2355 C C . THR A 1 292 ? 23.718 -12.645 -4.558 1.00 98.19 292 THR A C 1
ATOM 2357 O O . THR A 1 292 ? 24.949 -12.680 -4.556 1.00 98.19 292 THR A O 1
ATOM 2360 N N . VAL A 1 293 ? 23.019 -12.191 -3.516 1.00 98.38 293 VAL A N 1
ATOM 2361 C CA . VAL A 1 293 ? 23.613 -11.841 -2.216 1.00 98.38 293 VAL A CA 1
ATOM 2362 C C . VAL A 1 293 ? 23.182 -12.811 -1.126 1.00 98.38 293 VAL A C 1
ATOM 2364 O O . VAL A 1 293 ? 22.003 -13.148 -0.990 1.00 98.38 293 VAL A O 1
ATOM 2367 N N . HIS A 1 294 ? 24.149 -13.207 -0.305 1.00 98.31 294 HIS A N 1
ATOM 2368 C CA . HIS A 1 294 ? 23.981 -14.196 0.754 1.00 98.31 294 HIS A CA 1
ATOM 2369 C C . HIS A 1 294 ? 24.633 -13.735 2.051 1.00 98.31 294 HIS A C 1
ATOM 2371 O O . HIS A 1 294 ? 25.482 -12.842 2.053 1.00 98.31 294 HIS A O 1
ATOM 2377 N N . ARG A 1 295 ? 24.246 -14.356 3.169 1.00 97.94 295 ARG A N 1
ATOM 2378 C CA . ARG A 1 295 ? 24.911 -14.190 4.470 1.00 97.94 295 ARG A CA 1
ATOM 2379 C C . ARG A 1 295 ? 25.753 -15.415 4.773 1.00 97.94 295 ARG A C 1
ATOM 2381 O O . ARG A 1 295 ? 25.256 -16.534 4.699 1.00 97.94 295 ARG A O 1
ATOM 2388 N N . SER A 1 296 ? 26.990 -15.206 5.200 1.00 97.69 296 SER A N 1
ATOM 2389 C CA . SER A 1 296 ? 27.806 -16.310 5.687 1.00 97.69 296 SER A CA 1
ATOM 2390 C C . SER A 1 296 ? 27.286 -16.841 7.023 1.00 97.69 296 SER A C 1
ATOM 2392 O O . SER A 1 296 ? 26.956 -16.080 7.945 1.00 97.69 296 SER A O 1
ATOM 2394 N N . GLN A 1 297 ? 27.229 -18.169 7.110 1.00 97.00 297 GLN A N 1
ATOM 2395 C CA . GLN A 1 297 ? 26.903 -18.921 8.319 1.00 97.00 297 GLN A CA 1
ATOM 2396 C C . GLN A 1 297 ? 28.150 -19.394 9.077 1.00 97.00 297 GLN A C 1
ATOM 2398 O O . GLN A 1 297 ? 28.034 -19.886 10.201 1.00 97.00 297 GLN A O 1
ATOM 2403 N N . GLU A 1 298 ? 29.340 -19.230 8.499 1.00 97.19 298 GLU A N 1
ATOM 2404 C CA . GLU A 1 298 ? 30.590 -19.646 9.127 1.00 97.19 298 GLU A CA 1
ATOM 2405 C C . GLU A 1 298 ? 30.889 -18.799 10.365 1.00 97.19 298 GLU A C 1
ATOM 2407 O O . GLU A 1 298 ? 30.682 -17.589 10.369 1.00 97.19 298 GLU A O 1
ATOM 2412 N N . ALA A 1 299 ? 31.440 -19.406 11.417 1.00 97.00 299 ALA A N 1
ATOM 2413 C CA . ALA A 1 299 ? 31.655 -18.723 12.695 1.00 97.00 299 ALA A CA 1
ATOM 2414 C C . ALA A 1 299 ? 32.513 -17.445 12.585 1.00 97.00 299 ALA A C 1
ATOM 2416 O O . ALA A 1 299 ? 32.234 -16.466 13.273 1.00 97.00 299 ALA A O 1
ATOM 2417 N N . GLN A 1 300 ? 33.525 -17.440 11.710 1.00 96.88 300 GLN A N 1
ATOM 2418 C CA . GLN A 1 300 ? 34.467 -16.321 11.555 1.00 96.88 300 GLN A CA 1
ATOM 2419 C C . GLN A 1 300 ? 33.910 -15.166 10.718 1.00 96.88 300 GLN A C 1
ATOM 2421 O O . GLN A 1 300 ? 34.296 -14.014 10.899 1.00 96.88 300 GLN A O 1
ATOM 2426 N N . THR A 1 301 ? 33.004 -15.466 9.790 1.00 96.31 301 THR A N 1
ATOM 2427 C CA . THR A 1 301 ? 32.412 -14.488 8.869 1.00 96.31 301 THR A CA 1
ATOM 2428 C C . THR A 1 301 ? 30.909 -14.354 9.092 1.00 96.31 301 THR A C 1
ATOM 2430 O O . THR A 1 301 ? 30.196 -13.835 8.237 1.00 96.31 301 THR A O 1
ATOM 2433 N N . LYS A 1 302 ? 30.417 -14.789 10.257 1.00 95.56 302 LYS A N 1
ATOM 2434 C CA . LYS A 1 302 ? 28.992 -14.884 10.560 1.00 95.56 302 LYS A CA 1
ATOM 2435 C C . LYS A 1 302 ? 28.307 -13.540 10.350 1.00 95.56 302 LYS A C 1
ATOM 2437 O O . LYS A 1 302 ? 28.758 -12.522 10.868 1.00 95.56 302 LYS A O 1
ATOM 2442 N N . HIS A 1 303 ? 27.199 -13.558 9.614 1.00 93.38 303 HIS A N 1
ATOM 2443 C CA . HIS A 1 303 ? 26.420 -12.376 9.222 1.00 93.38 303 HIS A CA 1
ATOM 2444 C C . HIS A 1 303 ? 27.101 -11.427 8.225 1.00 93.38 303 HIS A C 1
ATOM 2446 O O . HIS A 1 303 ? 26.461 -10.474 7.778 1.00 93.38 303 HIS A O 1
ATOM 2452 N N . ARG A 1 304 ? 28.350 -11.676 7.819 1.00 97.38 304 ARG A N 1
ATOM 2453 C CA . ARG A 1 304 ? 28.968 -10.941 6.716 1.00 97.38 304 ARG A CA 1
ATOM 2454 C C . ARG A 1 304 ? 28.297 -11.358 5.410 1.00 97.38 304 ARG A C 1
ATOM 2456 O O . ARG A 1 304 ? 28.009 -12.538 5.208 1.00 97.38 304 ARG A O 1
ATOM 2463 N N . ILE A 1 305 ? 28.050 -10.388 4.538 1.00 98.19 305 ILE A N 1
ATOM 2464 C CA . ILE A 1 305 ? 27.494 -10.661 3.215 1.00 98.19 305 ILE A CA 1
ATOM 2465 C C . ILE A 1 305 ? 28.586 -11.034 2.216 1.00 98.19 305 ILE A C 1
ATOM 2467 O O . ILE A 1 305 ? 29.698 -10.509 2.297 1.00 98.19 305 ILE A O 1
ATOM 2471 N N . PHE A 1 306 ? 28.244 -11.905 1.275 1.00 98.25 306 PHE A N 1
ATOM 2472 C CA . PHE A 1 306 ? 29.036 -12.215 0.088 1.00 98.25 306 PHE A CA 1
ATOM 2473 C C . PHE A 1 306 ? 28.120 -12.260 -1.139 1.00 98.25 306 PHE A C 1
ATOM 2475 O O . PHE A 1 306 ? 26.896 -12.354 -1.008 1.00 98.25 306 PHE A O 1
ATOM 2482 N N . PHE A 1 307 ? 28.716 -12.158 -2.321 1.00 98.38 307 PHE A N 1
ATOM 2483 C CA . PHE A 1 307 ? 28.022 -12.161 -3.601 1.00 98.38 307 PHE A CA 1
ATOM 2484 C C . PHE A 1 307 ? 28.408 -13.411 -4.382 1.00 98.38 307 PHE A C 1
ATOM 2486 O O . PHE A 1 307 ? 29.569 -13.823 -4.350 1.00 98.38 307 PHE A O 1
ATOM 2493 N N . GLN A 1 308 ? 27.441 -14.006 -5.071 1.00 98.38 308 GLN A N 1
ATOM 2494 C CA . GLN A 1 308 ? 27.631 -15.234 -5.833 1.00 98.38 308 GLN A CA 1
ATOM 2495 C C . GLN A 1 308 ? 27.035 -15.114 -7.236 1.00 98.38 308 GLN A C 1
ATOM 2497 O O . GLN A 1 308 ? 25.924 -14.605 -7.390 1.00 98.38 308 GLN A O 1
ATOM 2502 N N . HIS A 1 309 ? 27.752 -15.610 -8.242 1.00 97.94 309 HIS A N 1
ATOM 2503 C CA . HIS A 1 309 ? 27.294 -15.714 -9.626 1.00 97.94 309 HIS A CA 1
ATOM 2504 C C . HIS A 1 309 ? 27.714 -17.067 -10.205 1.00 97.94 309 HIS A C 1
ATOM 2506 O O . HIS A 1 309 ? 28.885 -17.300 -10.495 1.00 97.94 309 HIS A O 1
ATOM 2512 N N . GLY A 1 310 ? 26.751 -17.982 -10.341 1.00 96.06 310 GLY A N 1
ATOM 2513 C CA . GLY A 1 310 ? 27.056 -19.384 -10.630 1.00 96.06 310 GLY A CA 1
ATOM 2514 C C . GLY A 1 310 ? 27.908 -19.994 -9.514 1.00 96.06 310 GLY A C 1
ATOM 2515 O O . GLY A 1 310 ? 27.503 -19.981 -8.348 1.00 96.06 310 GLY A O 1
ATOM 2516 N N . ASP A 1 311 ? 29.093 -20.480 -9.874 1.00 97.25 311 ASP A N 1
ATOM 2517 C CA . ASP A 1 311 ? 30.050 -21.088 -8.940 1.00 97.25 311 ASP A CA 1
ATOM 2518 C C . ASP A 1 311 ? 31.028 -20.065 -8.330 1.00 97.25 311 ASP A C 1
ATOM 2520 O O . ASP A 1 311 ? 31.753 -20.381 -7.386 1.00 97.25 311 ASP A O 1
ATOM 2524 N N . ASP A 1 312 ? 31.039 -18.827 -8.835 1.00 97.56 312 ASP A N 1
ATOM 2525 C CA . ASP A 1 312 ? 31.953 -17.787 -8.374 1.00 97.56 312 ASP A CA 1
ATOM 2526 C C . ASP A 1 312 ? 31.395 -17.079 -7.137 1.00 97.56 312 ASP A C 1
ATOM 2528 O O . ASP A 1 312 ? 30.290 -16.533 -7.159 1.00 97.56 312 ASP A O 1
ATOM 2532 N N . THR A 1 313 ? 32.185 -17.032 -6.062 1.00 97.94 313 THR A N 1
ATOM 2533 C CA . THR A 1 313 ? 31.845 -16.332 -4.813 1.00 97.94 313 THR A CA 1
ATOM 2534 C C . THR A 1 313 ? 32.871 -15.254 -4.484 1.00 97.94 313 THR A C 1
ATOM 2536 O O . THR A 1 313 ? 34.074 -15.514 -4.491 1.00 97.94 313 THR A O 1
ATOM 2539 N N . THR A 1 314 ? 32.410 -14.059 -4.119 1.00 98.06 314 THR A N 1
ATOM 2540 C CA . THR A 1 314 ? 33.269 -12.924 -3.753 1.00 98.06 314 THR A CA 1
ATOM 2541 C C . THR A 1 314 ? 32.737 -12.178 -2.529 1.00 98.06 314 THR A C 1
ATOM 2543 O O . THR A 1 314 ? 31.534 -11.997 -2.345 1.00 98.06 314 THR A O 1
ATOM 2546 N N . TRP A 1 315 ? 33.649 -11.705 -1.679 1.00 97.56 315 TRP A N 1
ATOM 2547 C CA . TRP A 1 315 ? 33.330 -10.818 -0.553 1.00 97.56 315 TRP A CA 1
ATOM 2548 C C . TRP A 1 315 ? 33.194 -9.354 -0.970 1.00 97.56 315 TRP A C 1
ATOM 2550 O O . TRP A 1 315 ? 32.648 -8.540 -0.223 1.00 97.56 315 TRP A O 1
ATOM 2560 N N . GLU A 1 316 ? 33.729 -9.012 -2.139 1.00 97.62 316 GLU A N 1
ATOM 2561 C CA . GLU A 1 316 ? 33.661 -7.677 -2.707 1.00 97.62 316 GLU A CA 1
ATOM 2562 C C . GLU A 1 316 ? 32.533 -7.608 -3.726 1.00 97.62 316 GLU A C 1
ATOM 2564 O O . GLU A 1 316 ? 32.366 -8.498 -4.558 1.00 97.62 316 GLU A O 1
ATOM 2569 N N . MET A 1 317 ? 31.750 -6.537 -3.641 1.00 97.56 317 MET A N 1
ATOM 2570 C CA . MET A 1 317 ? 30.628 -6.322 -4.536 1.00 97.56 317 MET A CA 1
ATOM 2571 C C . MET A 1 317 ? 31.127 -6.049 -5.963 1.00 97.56 317 MET A C 1
ATOM 2573 O O . MET A 1 317 ? 31.878 -5.083 -6.141 1.00 97.56 317 MET A O 1
ATOM 2577 N N . PRO A 1 318 ? 30.674 -6.821 -6.967 1.00 97.81 318 PRO A N 1
ATOM 2578 C CA . PRO A 1 318 ? 31.051 -6.598 -8.358 1.00 97.81 318 PRO A CA 1
ATOM 2579 C C . PRO A 1 318 ? 30.646 -5.191 -8.811 1.00 97.81 318 PRO A C 1
ATOM 2581 O O . PRO A 1 318 ? 29.521 -4.740 -8.577 1.00 97.81 318 PRO A O 1
ATOM 2584 N N . VAL A 1 319 ? 31.572 -4.456 -9.424 1.00 97.19 319 VAL A N 1
ATOM 2585 C CA . VAL A 1 319 ? 31.362 -3.042 -9.784 1.00 97.19 319 VAL A CA 1
ATOM 2586 C C . VAL A 1 319 ? 30.396 -2.919 -10.967 1.00 97.19 319 VAL A C 1
ATOM 2588 O O . VAL A 1 319 ? 29.643 -1.951 -11.065 1.00 97.19 319 VAL A O 1
ATOM 2591 N N . GLU A 1 320 ? 30.364 -3.930 -11.828 1.00 97.00 320 GLU A N 1
ATOM 2592 C CA . GLU A 1 320 ? 29.534 -4.040 -13.023 1.00 97.00 320 GLU A CA 1
ATOM 2593 C C . GLU A 1 320 ? 28.028 -4.086 -12.729 1.00 97.00 320 GLU A C 1
ATOM 2595 O O . GLU A 1 320 ? 27.242 -3.562 -13.521 1.00 97.00 320 GLU A O 1
ATOM 2600 N N . ILE A 1 321 ? 27.608 -4.630 -11.579 1.00 97.38 321 ILE A N 1
ATOM 2601 C CA . ILE A 1 321 ? 26.183 -4.679 -11.213 1.00 97.38 321 ILE A CA 1
ATOM 2602 C C . ILE A 1 321 ? 25.697 -3.389 -10.558 1.00 97.38 321 ILE A C 1
ATOM 2604 O O . ILE A 1 321 ? 24.509 -3.081 -10.620 1.00 97.38 321 ILE A O 1
ATOM 2608 N N . VAL A 1 322 ? 26.597 -2.598 -9.962 1.00 97.06 322 VAL A N 1
ATOM 2609 C CA . VAL A 1 322 ? 26.260 -1.369 -9.227 1.00 97.06 322 VAL A CA 1
ATOM 2610 C C . VAL A 1 322 ? 25.358 -0.413 -10.011 1.00 97.06 322 VAL A C 1
ATOM 2612 O O . VAL A 1 322 ? 24.379 0.039 -9.416 1.00 97.06 322 VAL A O 1
ATOM 2615 N N . PRO A 1 323 ? 25.608 -0.074 -11.293 1.00 96.69 323 PRO A N 1
ATOM 2616 C CA . PRO A 1 323 ? 24.726 0.823 -12.043 1.00 96.69 323 PRO A CA 1
ATOM 2617 C C . PRO A 1 323 ? 23.351 0.213 -12.351 1.00 96.69 323 PRO A C 1
ATOM 2619 O O . PRO A 1 323 ? 22.397 0.960 -12.552 1.00 96.69 323 PRO A O 1
ATOM 2622 N N . LEU A 1 324 ? 23.236 -1.117 -12.352 1.00 96.56 324 LEU A N 1
ATOM 2623 C CA . LEU A 1 324 ? 22.008 -1.844 -12.687 1.00 96.56 324 LEU A CA 1
ATOM 2624 C C . LEU A 1 324 ? 21.080 -2.037 -11.484 1.00 96.56 324 LEU A C 1
ATOM 2626 O O . LEU A 1 324 ? 19.913 -2.380 -11.661 1.00 96.56 324 LEU A O 1
ATOM 2630 N N . LEU A 1 325 ? 21.580 -1.825 -10.266 1.00 96.44 325 LEU A N 1
ATOM 2631 C CA . LEU A 1 325 ? 20.777 -2.001 -9.064 1.00 96.44 325 LEU A CA 1
ATOM 2632 C C . LEU A 1 325 ? 19.710 -0.923 -8.916 1.00 96.44 325 LEU A C 1
ATOM 2634 O O . LEU A 1 325 ? 19.962 0.280 -9.074 1.00 96.44 325 LEU A O 1
ATOM 2638 N N . THR A 1 326 ? 18.528 -1.388 -8.523 1.00 94.88 326 THR A N 1
ATOM 2639 C CA . THR A 1 326 ? 17.418 -0.543 -8.091 1.00 94.88 326 THR A CA 1
ATOM 2640 C C . THR A 1 326 ? 17.700 0.070 -6.718 1.00 94.88 326 THR A C 1
ATOM 2642 O O . THR A 1 326 ? 18.513 -0.426 -5.935 1.00 94.88 326 THR A O 1
ATOM 2645 N N . ILE A 1 327 ? 16.990 1.152 -6.389 1.00 91.56 327 ILE A N 1
ATOM 2646 C CA . ILE A 1 327 ? 17.085 1.798 -5.070 1.00 91.56 327 ILE A CA 1
ATOM 2647 C C . ILE A 1 327 ? 16.674 0.823 -3.953 1.00 91.56 327 ILE A C 1
ATOM 2649 O O . ILE A 1 327 ? 17.263 0.837 -2.874 1.00 91.56 327 ILE A O 1
ATOM 2653 N N . GLU A 1 328 ? 15.688 -0.040 -4.207 1.00 93.38 328 GLU A N 1
ATOM 2654 C CA . GLU A 1 328 ? 15.228 -1.052 -3.250 1.00 93.38 328 GLU A CA 1
ATOM 2655 C C . GLU A 1 328 ? 16.318 -2.081 -2.948 1.00 93.38 328 GLU A C 1
ATOM 2657 O O . GLU A 1 328 ? 16.613 -2.318 -1.777 1.00 93.38 328 GLU A O 1
ATOM 2662 N N . GLN A 1 329 ? 17.000 -2.595 -3.975 1.00 96.19 329 GLN A N 1
ATOM 2663 C CA . GLN A 1 329 ? 18.131 -3.513 -3.803 1.00 96.19 329 GLN A CA 1
ATOM 2664 C C . GLN A 1 329 ? 19.306 -2.851 -3.070 1.00 96.19 329 GLN A C 1
ATOM 2666 O O . GLN A 1 329 ? 19.897 -3.461 -2.183 1.00 96.19 329 GLN A O 1
ATOM 2671 N N . ILE A 1 330 ? 19.623 -1.585 -3.371 1.00 96.38 330 ILE A N 1
ATOM 2672 C CA . ILE A 1 330 ? 20.666 -0.840 -2.643 1.00 96.38 330 ILE A CA 1
ATOM 2673 C C . ILE A 1 330 ? 20.296 -0.715 -1.159 1.00 96.38 330 ILE A C 1
ATOM 2675 O O . ILE A 1 330 ? 21.121 -1.001 -0.290 1.00 96.38 330 ILE A O 1
ATOM 2679 N N . ASN A 1 331 ? 19.050 -0.336 -0.854 1.00 95.12 331 ASN A N 1
ATOM 2680 C CA . ASN A 1 331 ? 18.568 -0.246 0.526 1.00 95.12 331 ASN A CA 1
ATOM 2681 C C . ASN A 1 331 ? 18.601 -1.609 1.231 1.00 95.12 331 ASN A C 1
ATOM 2683 O O . ASN A 1 331 ? 18.944 -1.672 2.412 1.00 95.12 331 ASN A O 1
ATOM 2687 N N . PHE A 1 332 ? 18.277 -2.689 0.517 1.00 97.00 332 PHE A N 1
ATOM 2688 C CA . PHE A 1 332 ? 18.360 -4.047 1.038 1.00 97.00 332 PHE A CA 1
ATOM 2689 C C . PHE A 1 332 ? 19.805 -4.421 1.393 1.00 97.00 332 PHE A C 1
ATOM 2691 O O . PHE A 1 332 ? 20.059 -4.798 2.534 1.00 97.00 332 PHE A O 1
ATOM 2698 N N . ILE A 1 333 ? 20.778 -4.200 0.500 1.00 97.62 333 ILE A N 1
ATOM 2699 C CA . ILE A 1 333 ? 22.208 -4.424 0.790 1.00 97.62 333 ILE A CA 1
ATOM 2700 C C . ILE A 1 333 ? 22.646 -3.619 2.020 1.00 97.62 333 ILE A C 1
ATOM 2702 O O . ILE A 1 333 ? 23.286 -4.158 2.921 1.00 97.62 333 ILE A O 1
ATOM 2706 N N . MET A 1 334 ? 22.271 -2.338 2.102 1.00 96.75 334 MET A N 1
ATOM 2707 C CA . MET A 1 334 ? 22.593 -1.496 3.259 1.00 96.75 334 MET A CA 1
ATOM 2708 C C . MET A 1 334 ? 21.993 -2.036 4.562 1.00 96.75 334 MET A C 1
ATOM 2710 O O . MET A 1 334 ? 22.650 -1.989 5.606 1.00 96.75 334 MET A O 1
ATOM 2714 N N . TYR A 1 335 ? 20.761 -2.549 4.513 1.00 97.31 335 TYR A N 1
ATOM 2715 C CA . TYR A 1 335 ? 20.119 -3.205 5.647 1.00 97.31 335 TYR A CA 1
ATOM 2716 C C . TYR A 1 335 ? 20.908 -4.443 6.088 1.00 97.31 335 TYR A C 1
ATOM 2718 O O . TYR A 1 335 ? 21.243 -4.546 7.270 1.00 97.31 335 TYR A O 1
ATOM 2726 N N . LEU A 1 336 ? 21.294 -5.312 5.145 1.00 97.31 336 LEU A N 1
ATOM 2727 C CA . LEU A 1 336 ? 22.116 -6.488 5.434 1.00 97.31 336 LEU A CA 1
ATOM 2728 C C . LEU A 1 336 ? 23.462 -6.101 6.063 1.00 97.31 336 LEU A C 1
ATOM 2730 O O . LEU A 1 336 ? 23.863 -6.695 7.064 1.00 97.31 336 LEU A O 1
ATOM 2734 N N . CYS A 1 337 ? 24.134 -5.073 5.532 1.00 97.00 337 CYS A N 1
ATOM 2735 C CA . CYS A 1 337 ? 25.403 -4.593 6.080 1.00 97.00 337 CYS A CA 1
ATOM 2736 C C . CYS A 1 337 ? 25.266 -4.082 7.515 1.00 97.00 337 CYS A C 1
ATOM 2738 O O . CYS A 1 337 ? 26.088 -4.393 8.379 1.00 97.00 337 CYS A O 1
ATOM 2740 N N . LYS A 1 338 ? 24.205 -3.314 7.780 1.00 96.50 338 LYS A N 1
ATOM 2741 C CA . LYS A 1 338 ? 23.914 -2.777 9.111 1.00 96.50 338 LYS A CA 1
ATOM 2742 C C . LYS A 1 338 ? 23.631 -3.892 10.115 1.00 96.50 338 LYS A C 1
ATOM 2744 O O . LYS A 1 338 ? 24.138 -3.839 11.233 1.00 96.50 338 LYS A O 1
ATOM 2749 N N . GLU A 1 339 ? 22.834 -4.883 9.728 1.00 95.69 339 GLU A N 1
ATOM 2750 C CA . GLU A 1 339 ? 22.497 -6.022 10.584 1.00 95.69 339 GLU A CA 1
ATOM 2751 C C . GLU A 1 339 ? 23.727 -6.889 10.882 1.00 95.69 339 GLU A C 1
ATOM 2753 O O . GLU A 1 339 ? 23.982 -7.223 12.038 1.00 95.69 339 GLU A O 1
ATOM 2758 N N . GLY A 1 340 ? 24.537 -7.176 9.860 1.00 94.25 340 GLY A N 1
ATOM 2759 C CA . GLY A 1 340 ? 25.768 -7.957 9.984 1.00 94.25 340 GLY A CA 1
ATOM 2760 C C . GLY A 1 340 ? 26.968 -7.199 10.548 1.00 94.25 340 GLY A C 1
ATOM 2761 O O . GLY A 1 340 ? 28.046 -7.777 10.662 1.00 94.25 340 GLY A O 1
ATOM 2762 N N . ARG A 1 341 ? 26.809 -5.909 10.885 1.00 95.00 341 ARG A N 1
ATOM 2763 C CA . ARG A 1 341 ? 27.896 -5.004 11.303 1.00 95.00 341 ARG A CA 1
ATOM 2764 C C . ARG A 1 341 ? 29.097 -5.026 10.346 1.00 95.00 341 ARG A C 1
ATOM 2766 O O . ARG A 1 341 ? 30.236 -4.860 10.781 1.00 95.00 341 ARG A O 1
ATOM 2773 N N . CYS A 1 342 ? 28.859 -5.235 9.052 1.00 94.31 342 CYS A N 1
ATOM 2774 C CA . CYS A 1 342 ? 29.908 -5.243 8.039 1.00 94.31 342 CYS A CA 1
ATOM 2775 C C . CYS A 1 342 ? 29.967 -3.891 7.303 1.00 94.31 342 CYS A C 1
ATOM 2777 O O . CYS A 1 342 ? 28.968 -3.165 7.240 1.00 94.31 342 CYS A O 1
ATOM 2779 N N . PRO A 1 343 ? 31.143 -3.497 6.783 1.00 95.81 343 PRO A N 1
ATOM 2780 C CA . PRO A 1 343 ? 31.277 -2.234 6.072 1.00 95.81 343 PRO A CA 1
ATOM 2781 C C . PRO A 1 343 ? 30.444 -2.242 4.786 1.00 95.81 343 PRO A C 1
ATOM 2783 O O . PRO A 1 343 ? 30.366 -3.250 4.085 1.00 95.81 343 PRO A O 1
ATOM 2786 N N . ILE A 1 344 ? 29.857 -1.089 4.459 1.00 96.81 344 ILE A N 1
ATOM 2787 C CA . ILE A 1 344 ? 29.150 -0.886 3.190 1.00 96.81 344 ILE A CA 1
ATOM 2788 C C . ILE A 1 344 ? 30.161 -1.021 2.035 1.00 96.81 344 ILE A C 1
ATOM 2790 O O . ILE A 1 344 ? 31.227 -0.392 2.113 1.00 96.81 344 ILE A O 1
ATOM 2794 N N . PRO A 1 345 ? 29.840 -1.771 0.959 1.00 97.25 345 PRO A N 1
ATOM 2795 C CA . PRO A 1 345 ? 30.693 -1.876 -0.220 1.00 97.25 345 PRO A CA 1
ATOM 2796 C C . PRO A 1 345 ? 31.126 -0.505 -0.745 1.00 97.25 345 PRO A C 1
ATOM 2798 O O . PRO A 1 345 ? 30.306 0.397 -0.930 1.00 97.25 345 PRO A O 1
ATOM 2801 N N . ASN A 1 346 ? 32.426 -0.336 -1.000 1.00 96.81 346 ASN A N 1
ATOM 2802 C CA . ASN A 1 346 ? 32.992 0.958 -1.395 1.00 96.81 346 ASN A CA 1
ATOM 2803 C C . ASN A 1 346 ? 32.353 1.515 -2.675 1.00 96.81 346 ASN A C 1
ATOM 2805 O O . ASN A 1 346 ? 32.144 2.721 -2.777 1.00 96.81 346 ASN A O 1
ATOM 2809 N N . CYS A 1 347 ? 31.986 0.638 -3.610 1.00 96.38 347 CYS A N 1
ATOM 2810 C CA . CYS A 1 347 ? 31.341 0.996 -4.869 1.00 96.38 347 CYS A CA 1
ATOM 2811 C C . CYS A 1 347 ? 29.917 1.570 -4.706 1.00 96.38 347 CYS A C 1
ATOM 2813 O O . CYS A 1 347 ? 29.440 2.257 -5.606 1.00 96.38 347 CYS A O 1
ATOM 2815 N N . LEU A 1 348 ? 29.256 1.372 -3.556 1.00 96.25 348 LEU A N 1
ATOM 2816 C CA . LEU A 1 348 ? 27.936 1.951 -3.269 1.00 96.25 348 LEU A CA 1
ATOM 2817 C C . LEU A 1 348 ? 27.994 3.337 -2.623 1.00 96.25 348 LEU A C 1
ATOM 2819 O O . LEU A 1 348 ? 27.031 4.095 -2.749 1.00 96.25 348 LEU A O 1
ATOM 2823 N N . LYS A 1 349 ? 29.103 3.696 -1.961 1.00 95.06 349 LYS A N 1
ATOM 2824 C CA . LYS A 1 349 ? 29.237 4.976 -1.237 1.00 95.06 349 LYS A CA 1
ATOM 2825 C C . LYS A 1 349 ? 28.873 6.196 -2.105 1.00 95.06 349 LYS A C 1
ATOM 2827 O O . LYS A 1 349 ? 28.021 6.968 -1.668 1.00 95.06 349 LYS A O 1
ATOM 2832 N N . PRO A 1 350 ? 29.364 6.328 -3.358 1.00 93.56 350 PRO A N 1
ATOM 2833 C CA . PRO A 1 350 ? 29.028 7.481 -4.197 1.00 93.56 350 PRO A CA 1
ATOM 2834 C C . PRO A 1 350 ? 27.529 7.601 -4.517 1.00 93.56 350 PRO A C 1
ATOM 2836 O O . PRO A 1 350 ? 27.001 8.709 -4.600 1.00 93.56 350 PRO A O 1
ATOM 2839 N N . ARG A 1 351 ? 26.821 6.471 -4.688 1.00 89.81 351 ARG A N 1
ATOM 2840 C CA . ARG A 1 351 ? 25.374 6.475 -4.971 1.00 89.81 351 ARG A CA 1
ATOM 2841 C C . ARG A 1 351 ? 24.562 6.873 -3.739 1.00 89.81 351 ARG A C 1
ATOM 2843 O O . ARG A 1 351 ? 23.614 7.643 -3.862 1.00 89.81 351 ARG A O 1
ATOM 2850 N N . ILE A 1 352 ? 24.955 6.382 -2.563 1.00 89.06 352 ILE A N 1
ATOM 2851 C CA . ILE A 1 352 ? 24.279 6.680 -1.292 1.00 89.06 352 ILE A CA 1
ATOM 2852 C C . ILE A 1 352 ? 24.379 8.173 -0.973 1.00 89.06 352 ILE A C 1
ATOM 2854 O O . ILE A 1 352 ? 23.369 8.799 -0.646 1.00 89.06 352 ILE A O 1
ATOM 2858 N N . ASP A 1 353 ? 25.568 8.754 -1.124 1.00 86.81 353 ASP A N 1
ATOM 2859 C CA . ASP A 1 353 ? 25.786 10.177 -0.860 1.00 86.81 353 ASP A CA 1
ATOM 2860 C C . ASP A 1 353 ? 24.925 11.047 -1.784 1.00 86.81 353 ASP A C 1
ATOM 2862 O O . ASP A 1 353 ? 24.267 11.986 -1.331 1.00 86.81 353 ASP A O 1
ATOM 2866 N N . HIS A 1 354 ? 24.834 10.684 -3.065 1.00 82.81 354 HIS A N 1
ATOM 2867 C CA . HIS A 1 354 ? 24.008 11.397 -4.034 1.00 82.81 354 HIS A CA 1
ATOM 2868 C C . HIS A 1 354 ? 22.503 11.330 -3.706 1.00 82.81 354 HIS A C 1
ATOM 2870 O O . HIS A 1 354 ? 21.798 12.338 -3.812 1.00 82.81 354 HIS A O 1
ATOM 2876 N N . ASP A 1 355 ? 22.000 10.180 -3.252 1.00 76.44 355 ASP A N 1
ATOM 2877 C CA . ASP A 1 355 ? 20.589 10.018 -2.883 1.00 76.44 355 ASP A CA 1
ATOM 2878 C C . ASP A 1 355 ? 20.233 10.729 -1.569 1.00 76.44 355 ASP A C 1
ATOM 2880 O O . ASP A 1 355 ? 19.147 11.310 -1.448 1.00 76.44 355 ASP A O 1
ATOM 2884 N N . ILE A 1 356 ? 21.144 10.738 -0.590 1.00 74.94 356 ILE A N 1
ATOM 2885 C CA . ILE A 1 356 ? 20.982 11.506 0.653 1.00 74.94 356 ILE A CA 1
ATOM 2886 C C . ILE A 1 356 ? 20.944 13.004 0.339 1.00 74.94 356 ILE A C 1
ATOM 2888 O O . ILE A 1 356 ? 20.071 13.713 0.845 1.00 74.94 356 ILE A O 1
ATOM 2892 N N . VAL A 1 357 ? 21.840 13.482 -0.529 1.00 70.00 357 VAL A N 1
ATOM 2893 C CA . VAL A 1 357 ? 21.863 14.878 -0.985 1.00 70.00 357 VAL A CA 1
ATOM 2894 C C . VAL A 1 357 ? 20.562 15.222 -1.718 1.00 70.00 357 VAL A C 1
ATOM 2896 O O . VAL A 1 357 ? 19.917 16.211 -1.371 1.00 70.00 357 VAL A O 1
ATOM 2899 N N . LYS A 1 358 ? 20.086 14.380 -2.643 1.00 74.56 358 LYS A N 1
ATOM 2900 C CA . LYS A 1 358 ? 18.794 14.596 -3.321 1.00 74.56 358 LYS A CA 1
ATOM 2901 C C . LYS A 1 358 ? 17.623 14.724 -2.346 1.00 74.56 358 LYS A C 1
ATOM 2903 O O . LYS A 1 358 ? 16.813 15.637 -2.495 1.00 74.56 358 LYS A O 1
ATOM 2908 N N . ARG A 1 359 ? 17.541 13.861 -1.324 1.00 73.50 359 ARG A N 1
ATOM 2909 C CA . ARG A 1 359 ? 16.477 13.944 -0.305 1.00 73.50 359 ARG A CA 1
ATOM 2910 C C . ARG A 1 359 ? 16.608 15.174 0.587 1.00 73.50 359 ARG A C 1
ATOM 2912 O O . ARG A 1 359 ? 15.596 15.776 0.925 1.00 73.50 359 ARG A O 1
ATOM 2919 N N . LYS A 1 360 ? 17.831 15.538 0.981 1.00 69.62 360 LYS A N 1
ATOM 2920 C CA . LYS A 1 360 ? 18.078 16.646 1.914 1.00 69.62 360 LYS A CA 1
ATOM 2921 C C . LYS A 1 360 ? 17.880 18.015 1.267 1.00 69.62 360 LYS A C 1
ATOM 2923 O O . LYS A 1 360 ? 17.423 18.934 1.937 1.00 69.62 360 LYS A O 1
ATOM 2928 N N . TYR A 1 361 ? 18.209 18.145 -0.016 1.00 67.75 361 TYR A N 1
ATOM 2929 C CA . TYR A 1 361 ? 18.189 19.428 -0.718 1.00 67.75 361 TYR A CA 1
ATOM 2930 C C . TYR A 1 361 ? 17.023 19.580 -1.699 1.00 67.75 361 TYR A C 1
ATOM 2932 O O . TYR A 1 361 ? 16.921 20.617 -2.345 1.00 67.75 361 TYR A O 1
ATOM 2940 N N . GLY A 1 362 ? 16.133 18.584 -1.810 1.00 46.31 362 GLY A N 1
ATOM 2941 C CA . GLY A 1 362 ? 14.897 18.696 -2.593 1.00 46.31 362 GLY A CA 1
ATOM 2942 C C . GLY A 1 362 ? 15.122 19.066 -4.061 1.00 46.31 362 GLY A C 1
ATOM 2943 O O . GLY A 1 362 ? 14.231 19.631 -4.693 1.00 46.31 362 GLY A O 1
ATOM 2944 N N . VAL A 1 363 ? 16.312 18.788 -4.604 1.00 52.19 363 VAL A N 1
ATOM 2945 C CA . VAL A 1 363 ? 16.666 19.177 -5.969 1.00 52.19 363 VAL A CA 1
ATOM 2946 C C . VAL A 1 363 ? 15.949 18.233 -6.928 1.00 52.19 363 VAL A C 1
ATOM 2948 O O . VAL A 1 363 ? 16.431 17.143 -7.245 1.00 52.19 363 VAL A O 1
ATOM 2951 N N . GLN A 1 364 ? 14.769 18.658 -7.383 1.00 42.53 364 GLN A N 1
ATOM 2952 C CA . GLN A 1 364 ? 14.171 18.147 -8.611 1.00 42.53 364 GLN A CA 1
ATOM 2953 C C . GLN A 1 364 ? 15.183 18.403 -9.727 1.00 42.53 364 GLN A C 1
ATOM 2955 O O . GLN A 1 364 ? 15.554 19.542 -10.002 1.00 42.53 364 GLN A O 1
ATOM 2960 N N . THR A 1 365 ? 15.713 17.334 -10.308 1.00 46.50 365 THR A N 1
ATOM 2961 C CA . THR A 1 365 ? 16.676 17.459 -11.400 1.00 46.50 365 THR A CA 1
ATOM 2962 C C . THR A 1 365 ? 15.915 17.868 -12.659 1.00 46.50 365 THR A C 1
ATOM 2964 O O . THR A 1 365 ? 14.947 17.217 -13.046 1.00 46.50 365 THR A O 1
ATOM 2967 N N . LEU A 1 366 ? 16.353 18.981 -13.252 1.00 40.06 366 LEU A N 1
ATOM 2968 C CA . LEU A 1 366 ? 16.068 19.407 -14.625 1.00 40.06 366 LEU A CA 1
ATOM 2969 C C . LEU A 1 366 ? 16.423 18.290 -15.635 1.00 40.06 366 LEU A C 1
ATOM 2971 O O . LEU A 1 366 ? 17.195 17.390 -15.291 1.00 40.06 366 LEU A O 1
ATOM 2975 N N . PRO A 1 367 ? 15.857 18.314 -16.858 1.00 44.41 367 PRO A N 1
ATOM 2976 C CA . PRO A 1 367 ? 15.848 17.156 -17.743 1.00 44.41 367 PRO A CA 1
ATOM 2977 C C . PRO A 1 367 ? 17.240 16.748 -18.232 1.00 44.41 367 PRO A C 1
ATOM 2979 O O . PRO A 1 367 ? 18.117 17.577 -18.472 1.00 44.41 367 PRO A O 1
ATOM 2982 N N . ASN A 1 368 ? 17.373 15.430 -18.399 1.00 43.84 368 ASN A N 1
ATOM 2983 C CA . ASN A 1 368 ? 18.472 14.708 -19.025 1.00 43.84 368 ASN A CA 1
ATOM 2984 C C . ASN A 1 368 ? 19.035 15.430 -20.253 1.00 43.84 368 ASN A C 1
ATOM 2986 O O . ASN A 1 368 ? 18.358 15.529 -21.269 1.00 43.84 368 ASN A O 1
ATOM 2990 N N . ASN A 1 369 ? 20.304 15.817 -20.164 1.00 41.03 369 ASN A N 1
ATOM 2991 C CA . ASN A 1 369 ? 21.255 15.786 -21.269 1.00 41.03 369 ASN A CA 1
ATOM 2992 C C . ASN A 1 369 ? 22.652 15.642 -20.662 1.00 41.03 369 ASN A C 1
ATOM 2994 O O . ASN A 1 369 ? 23.302 16.622 -20.313 1.00 41.03 369 ASN A O 1
ATOM 2998 N N . PHE A 1 370 ? 23.090 14.398 -20.493 1.00 39.69 370 PHE A N 1
ATOM 2999 C CA . PHE A 1 370 ? 24.500 14.078 -20.313 1.00 39.69 370 PHE A CA 1
ATOM 3000 C C . PHE A 1 370 ? 24.841 12.956 -21.290 1.00 39.69 370 PHE A C 1
ATOM 3002 O O . PHE A 1 370 ? 24.657 11.774 -21.007 1.00 39.69 370 PHE A O 1
ATOM 3009 N N . GLU A 1 371 ? 25.306 13.358 -22.472 1.00 33.72 371 GLU A N 1
ATOM 3010 C CA . GLU A 1 371 ? 26.175 12.526 -23.295 1.00 33.72 371 GLU A CA 1
ATOM 3011 C C . GLU A 1 371 ? 27.445 12.224 -22.494 1.00 33.72 371 GLU A C 1
ATOM 3013 O O . GLU A 1 371 ? 28.112 13.119 -21.965 1.00 33.72 371 GLU A O 1
ATOM 3018 N N . SER A 1 372 ? 27.780 10.941 -22.392 1.00 37.69 372 SER A N 1
ATOM 3019 C CA . SER A 1 372 ? 29.016 10.485 -21.776 1.00 37.69 372 SER A CA 1
ATOM 3020 C C . SER A 1 372 ? 30.205 10.876 -22.655 1.00 37.69 372 SER A C 1
ATOM 3022 O O . SER A 1 372 ? 30.498 10.209 -23.646 1.00 37.69 372 SER A O 1
ATOM 3024 N N . THR A 1 373 ? 30.934 11.921 -22.270 1.00 32.56 373 THR A N 1
ATOM 3025 C CA . THR A 1 373 ? 32.292 12.145 -22.776 1.00 32.56 373 THR A CA 1
ATOM 3026 C C . THR A 1 373 ? 33.273 11.846 -21.651 1.00 32.56 373 TH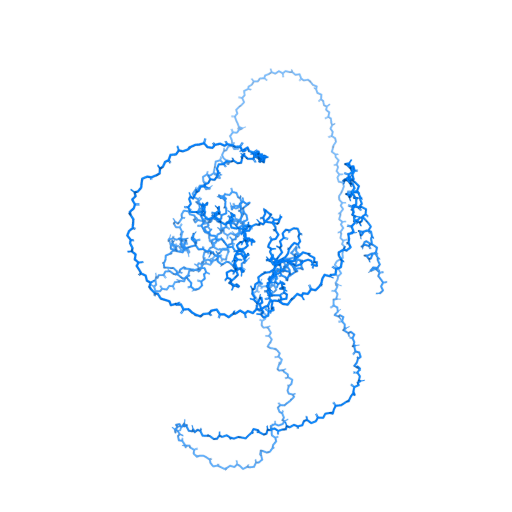R A C 1
ATOM 3028 O O . THR A 1 373 ? 33.404 12.610 -20.699 1.00 32.56 373 THR A O 1
ATOM 3031 N N . ILE A 1 374 ? 33.939 10.695 -21.744 1.00 41.03 374 ILE A N 1
ATOM 3032 C CA . ILE A 1 374 ? 35.059 10.310 -20.879 1.00 41.03 374 ILE A CA 1
ATOM 3033 C C . ILE A 1 374 ? 36.260 11.199 -21.250 1.00 41.03 374 ILE A C 1
ATOM 3035 O O . ILE A 1 374 ? 36.711 11.121 -22.397 1.00 41.03 374 ILE A O 1
ATOM 3039 N N . PRO A 1 375 ? 36.836 12.018 -20.347 1.00 33.56 375 PRO A N 1
ATOM 3040 C CA . PRO A 1 375 ? 38.065 12.730 -20.656 1.00 33.56 375 PRO A CA 1
ATOM 3041 C C . PRO A 1 375 ? 39.268 11.800 -20.477 1.00 33.56 375 PRO A C 1
ATOM 3043 O O . PRO A 1 375 ? 39.480 11.211 -19.417 1.00 33.56 375 PRO A O 1
ATOM 3046 N N . LYS A 1 376 ? 40.086 11.706 -21.529 1.00 36.88 376 LYS A N 1
ATOM 3047 C CA . LYS A 1 376 ? 41.437 11.141 -21.482 1.00 36.88 376 LYS A CA 1
ATOM 3048 C C . LYS A 1 376 ? 42.309 11.973 -20.535 1.00 36.88 376 LYS A C 1
ATOM 3050 O O . LYS A 1 376 ? 42.498 13.166 -20.760 1.00 36.88 376 LYS A O 1
ATOM 3055 N N . LEU A 1 377 ? 42.885 11.316 -19.530 1.00 29.58 377 LEU A N 1
ATOM 3056 C CA . LEU A 1 377 ? 44.010 11.816 -18.740 1.00 29.58 377 LEU A CA 1
ATOM 3057 C C . LEU A 1 377 ? 45.198 12.109 -19.671 1.00 29.58 377 LEU A C 1
ATOM 3059 O O . LEU A 1 377 ? 45.789 11.188 -20.235 1.00 29.58 377 LEU A O 1
ATOM 3063 N N . LYS A 1 378 ? 45.548 13.389 -19.824 1.00 31.31 378 LYS A N 1
ATOM 3064 C CA . LYS A 1 378 ? 46.889 13.809 -20.239 1.00 31.31 378 LYS A CA 1
ATOM 3065 C C . LYS A 1 378 ? 47.669 14.173 -18.984 1.00 31.31 378 LYS A C 1
ATOM 3067 O O . LYS A 1 378 ? 47.271 15.052 -18.227 1.00 31.31 378 LYS A O 1
ATOM 3072 N N . ILE A 1 379 ? 48.748 13.434 -18.771 1.00 40.84 379 ILE A N 1
ATOM 3073 C CA . ILE A 1 379 ? 49.808 13.756 -17.826 1.00 40.84 379 ILE A CA 1
ATOM 3074 C C . ILE A 1 379 ? 50.662 14.816 -18.514 1.00 40.84 379 ILE A C 1
ATOM 3076 O O . ILE A 1 379 ? 51.267 14.508 -19.536 1.00 40.84 379 ILE A O 1
ATOM 3080 N N . ASP A 1 380 ? 50.717 16.021 -17.953 1.00 32.81 380 ASP A N 1
ATOM 3081 C CA . ASP A 1 380 ? 51.753 16.997 -18.281 1.00 32.81 380 ASP A CA 1
ATOM 3082 C C . ASP A 1 380 ? 52.510 17.367 -17.002 1.00 32.81 380 ASP A C 1
ATOM 3084 O O . ASP A 1 380 ? 51.988 17.949 -16.051 1.00 32.81 380 ASP A O 1
ATOM 3088 N N . THR A 1 381 ? 53.772 16.960 -16.994 1.00 41.19 381 THR A N 1
ATOM 3089 C CA . THR A 1 381 ? 54.843 17.401 -16.106 1.00 41.19 381 THR A CA 1
ATOM 3090 C C . THR A 1 381 ? 55.318 18.792 -16.528 1.00 41.19 381 THR A C 1
ATOM 3092 O O . THR A 1 381 ? 55.691 18.952 -17.688 1.00 41.19 381 THR A O 1
ATOM 3095 N N . ASN A 1 382 ? 55.378 19.765 -15.608 1.00 32.78 382 ASN A N 1
ATOM 3096 C CA . ASN A 1 382 ? 56.594 20.533 -15.267 1.00 32.78 382 ASN A CA 1
ATOM 3097 C C . ASN A 1 382 ? 56.332 21.887 -14.571 1.00 32.78 382 ASN A C 1
ATOM 3099 O O . ASN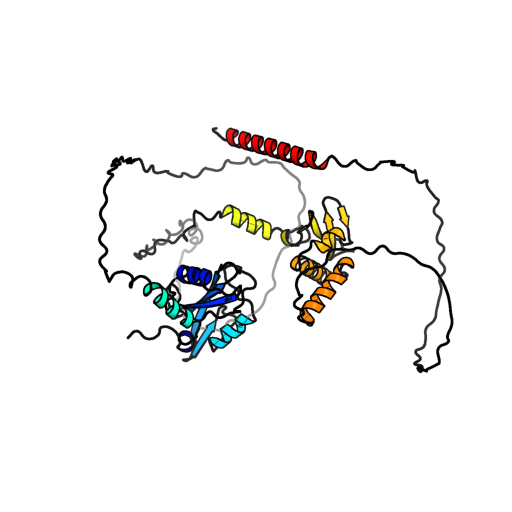 A 1 382 ? 55.485 22.672 -14.978 1.00 32.78 382 ASN A O 1
ATOM 3103 N N . ASN A 1 383 ? 57.249 22.149 -13.631 1.00 31.70 383 ASN A N 1
ATOM 3104 C CA . ASN A 1 383 ? 57.825 23.418 -13.163 1.00 31.70 383 ASN A CA 1
ATOM 3105 C C . ASN A 1 383 ? 57.162 24.279 -12.067 1.00 31.70 383 ASN A C 1
ATOM 3107 O O . ASN A 1 383 ? 56.158 24.952 -12.269 1.00 31.70 383 ASN A O 1
ATOM 3111 N N . LEU A 1 384 ? 57.866 24.264 -10.918 1.00 37.50 384 LEU A N 1
ATOM 3112 C CA . LEU A 1 384 ? 58.408 25.384 -10.124 1.00 37.50 384 LEU A CA 1
ATOM 3113 C C . LEU A 1 384 ? 57.814 26.782 -10.388 1.00 37.50 384 LEU A C 1
ATOM 3115 O O . LEU A 1 384 ? 57.934 27.292 -11.494 1.00 37.50 384 LEU A O 1
ATOM 3119 N N . ASP A 1 385 ? 57.391 27.506 -9.345 1.00 32.25 385 ASP A N 1
ATOM 3120 C CA . ASP A 1 385 ? 58.318 28.244 -8.470 1.00 32.25 385 ASP A CA 1
ATOM 3121 C C . ASP A 1 385 ? 57.621 28.864 -7.229 1.00 32.25 385 ASP A C 1
ATOM 3123 O O . ASP A 1 385 ? 56.441 29.203 -7.222 1.00 32.25 385 ASP A O 1
ATOM 3127 N N . SER A 1 386 ? 58.428 28.953 -6.176 1.00 35.53 386 SER A N 1
ATOM 3128 C CA . SER A 1 386 ? 58.384 29.659 -4.890 1.00 35.53 386 SER A CA 1
ATOM 3129 C C . SER A 1 386 ? 57.265 30.661 -4.517 1.00 35.53 386 SER A C 1
ATOM 3131 O O . SER A 1 386 ? 57.032 31.667 -5.181 1.00 35.53 386 SER A O 1
ATOM 3133 N N . ARG A 1 387 ? 56.756 30.518 -3.273 1.00 33.03 387 ARG A N 1
ATOM 3134 C CA . ARG A 1 387 ? 56.804 31.550 -2.199 1.00 33.03 387 ARG A CA 1
ATOM 3135 C C . ARG A 1 387 ? 56.337 31.006 -0.831 1.00 33.03 387 ARG A C 1
ATOM 3137 O O . ARG A 1 387 ? 55.393 30.236 -0.732 1.00 33.03 387 ARG A O 1
ATOM 3144 N N . LYS A 1 388 ? 57.070 31.415 0.213 1.00 35.41 388 LYS A N 1
ATOM 3145 C CA . LYS A 1 388 ? 57.007 31.009 1.636 1.00 35.41 388 LYS A CA 1
ATOM 3146 C C . LYS A 1 388 ? 55.654 31.299 2.322 1.00 35.41 388 LYS A C 1
ATOM 3148 O O . LYS A 1 388 ? 55.057 32.326 2.002 1.00 35.41 388 LYS A O 1
ATOM 3153 N N . PRO A 1 389 ? 55.254 30.532 3.361 1.00 41.84 389 PRO A N 1
ATOM 3154 C CA . PRO A 1 389 ? 54.163 30.908 4.258 1.00 41.84 389 PRO A CA 1
ATOM 3155 C C . PRO A 1 389 ? 54.655 31.551 5.569 1.00 41.84 389 PRO A C 1
ATOM 3157 O O . PRO A 1 389 ? 55.683 31.172 6.134 1.00 41.84 389 PRO A O 1
ATOM 3160 N N . ASN A 1 390 ? 53.873 32.516 6.061 1.00 36.25 390 ASN A N 1
ATOM 3161 C CA . ASN A 1 390 ? 54.004 33.157 7.368 1.00 36.25 390 ASN A CA 1
ATOM 3162 C C . ASN A 1 390 ? 53.068 32.475 8.387 1.00 36.25 390 ASN A C 1
ATOM 3164 O O . ASN A 1 390 ? 51.852 32.551 8.268 1.00 36.25 390 ASN A O 1
ATOM 3168 N N . ARG A 1 391 ? 53.681 31.800 9.362 1.00 33.78 391 ARG A N 1
ATOM 3169 C CA . ARG A 1 391 ? 53.439 31.828 10.819 1.00 33.78 391 ARG A CA 1
ATOM 3170 C C . ARG A 1 391 ? 52.088 32.367 11.352 1.00 33.78 391 ARG A C 1
ATOM 3172 O O . ARG A 1 391 ? 51.929 33.577 11.424 1.00 33.78 391 ARG A O 1
ATOM 3179 N N . LEU A 1 392 ? 51.260 31.470 11.901 1.00 38.78 392 LEU A N 1
ATOM 3180 C CA . LEU A 1 392 ? 50.425 31.599 13.121 1.00 38.78 392 LEU A CA 1
ATOM 3181 C C . LEU A 1 392 ? 50.241 30.149 13.637 1.00 38.78 392 LEU A C 1
ATOM 3183 O O . LEU A 1 392 ? 49.799 29.304 12.872 1.00 38.78 392 LEU A O 1
ATOM 3187 N N . GLN A 1 393 ? 50.905 29.706 14.709 1.00 36.28 393 GLN A N 1
ATOM 3188 C CA . GLN A 1 393 ? 50.582 29.890 16.132 1.00 36.28 393 GLN A CA 1
ATOM 3189 C C . GLN A 1 393 ? 49.289 29.155 16.531 1.00 36.28 393 GLN A C 1
ATOM 3191 O O . GLN A 1 393 ? 48.218 29.743 16.512 1.00 36.28 393 GLN A O 1
ATOM 3196 N N . GLU A 1 394 ? 49.420 27.879 16.910 1.00 38.75 394 GLU A N 1
ATOM 3197 C CA . GLU A 1 394 ? 48.459 27.189 17.774 1.00 38.75 394 GLU A CA 1
ATOM 3198 C C . GLU A 1 394 ? 49.221 26.448 18.873 1.00 38.75 394 GLU A C 1
ATOM 3200 O O . GLU A 1 394 ? 50.244 25.798 18.634 1.00 38.75 394 GLU A O 1
ATOM 3205 N N . ASP A 1 395 ? 48.727 26.666 20.085 1.00 39.44 395 ASP A N 1
ATOM 3206 C CA . ASP A 1 395 ? 49.293 26.255 21.352 1.00 39.44 395 ASP A CA 1
ATOM 3207 C C . ASP A 1 395 ? 49.065 24.773 21.655 1.00 39.44 395 ASP A C 1
ATOM 3209 O O . ASP A 1 395 ? 48.158 24.103 21.161 1.00 39.44 395 ASP A O 1
ATOM 3213 N N . ALA A 1 396 ? 49.953 24.297 22.517 1.00 35.25 396 ALA A N 1
ATOM 3214 C CA . ALA A 1 396 ? 50.046 22.965 23.068 1.00 35.25 396 ALA A CA 1
ATOM 3215 C C . ALA A 1 396 ? 48.789 22.501 23.820 1.00 35.25 396 ALA A C 1
ATOM 3217 O O . ALA A 1 396 ? 48.190 23.255 24.581 1.00 35.25 396 ALA A O 1
ATOM 3218 N N . PHE A 1 397 ? 48.525 21.195 23.749 1.00 40.62 397 PHE A N 1
ATOM 3219 C CA . PHE A 1 397 ? 48.138 20.431 24.932 1.00 40.62 397 PHE A CA 1
ATOM 3220 C C . PHE A 1 397 ? 48.900 19.104 24.959 1.00 40.62 397 PHE A C 1
ATOM 3222 O O . PHE A 1 397 ? 48.825 18.286 24.043 1.00 40.62 397 PHE A O 1
ATOM 3229 N N . GLU A 1 398 ? 49.678 18.944 26.026 1.00 35.56 398 GLU A N 1
ATOM 3230 C CA . GLU A 1 398 ? 50.375 17.728 26.421 1.00 35.56 398 GLU A CA 1
ATOM 3231 C C . GLU A 1 398 ? 49.381 16.619 26.782 1.00 35.56 398 GLU A C 1
ATOM 3233 O O . GLU A 1 398 ? 48.367 16.860 27.436 1.00 35.56 398 GLU A O 1
ATOM 3238 N N . SER A 1 399 ? 49.718 15.373 26.450 1.00 37.38 399 SER A N 1
ATOM 3239 C CA . SER A 1 399 ? 49.339 14.210 27.255 1.00 37.38 399 SER A CA 1
ATOM 3240 C C . SER A 1 399 ? 50.362 13.098 27.063 1.00 37.38 399 SER A C 1
ATOM 3242 O O . SER A 1 399 ? 50.710 12.701 25.952 1.00 37.38 399 SER A O 1
ATOM 3244 N N . THR A 1 400 ? 50.869 12.654 28.198 1.00 34.75 400 THR A N 1
ATOM 3245 C CA . THR A 1 400 ? 52.143 11.985 28.422 1.00 34.75 400 THR A CA 1
ATOM 3246 C C . THR A 1 400 ? 51.967 10.467 28.564 1.00 34.75 400 THR A C 1
ATOM 3248 O O . THR A 1 400 ? 50.955 10.028 29.097 1.00 34.75 400 THR A O 1
ATOM 3251 N N . LEU A 1 401 ? 53.036 9.716 28.241 1.00 34.25 401 LEU A N 1
ATOM 3252 C CA . LEU A 1 401 ? 53.372 8.350 28.713 1.00 34.25 401 LEU A CA 1
ATOM 3253 C C . LEU A 1 401 ? 52.470 7.198 28.188 1.00 34.25 401 LEU A C 1
ATOM 3255 O O . LEU A 1 401 ? 51.257 7.290 28.184 1.00 34.25 401 LEU A O 1
ATOM 3259 N N . VAL A 1 402 ? 52.970 6.047 27.720 1.00 37.06 402 VAL A N 1
ATOM 3260 C CA . VAL A 1 402 ? 53.972 5.143 28.311 1.00 37.06 402 VAL A CA 1
ATOM 3261 C C . VAL A 1 402 ? 54.714 4.367 27.205 1.00 37.06 402 VAL A C 1
ATOM 3263 O O . VAL A 1 402 ? 54.116 3.892 26.244 1.00 37.06 402 VAL A O 1
ATOM 3266 N N . LYS A 1 403 ? 56.035 4.222 27.368 1.00 38.59 403 LYS A N 1
ATOM 3267 C CA . LYS A 1 403 ? 56.935 3.379 26.563 1.00 38.59 403 LYS A CA 1
ATOM 3268 C C . LYS A 1 403 ? 57.038 1.957 27.134 1.00 38.59 403 LYS A C 1
ATOM 3270 O O . LYS A 1 403 ? 57.023 1.812 28.352 1.00 38.59 403 LYS A O 1
ATOM 3275 N N . GLN A 1 404 ? 57.369 1.020 26.231 1.00 36.34 404 GLN A N 1
ATOM 3276 C CA . GLN A 1 404 ? 58.180 -0.219 26.362 1.00 36.34 404 GLN A CA 1
ATOM 3277 C C . GLN A 1 404 ? 57.440 -1.547 26.071 1.00 36.34 404 GLN A C 1
ATOM 3279 O O . GLN A 1 404 ? 56.245 -1.630 26.325 1.00 36.34 404 GLN A O 1
ATOM 3284 N N . PRO A 1 405 ? 58.146 -2.633 25.670 1.00 49.41 405 PRO A N 1
ATOM 3285 C CA . PRO A 1 405 ? 59.304 -2.703 24.774 1.00 49.41 405 PRO A CA 1
ATOM 3286 C C . PRO A 1 405 ? 59.170 -3.780 23.667 1.00 49.41 405 PRO A C 1
ATOM 3288 O O . PRO A 1 405 ? 58.286 -4.630 23.649 1.00 49.41 405 PRO A O 1
ATOM 3291 N N . VAL A 1 406 ? 60.130 -3.701 22.748 1.00 37.78 406 VAL A N 1
ATOM 3292 C CA . VAL A 1 406 ? 60.453 -4.579 21.615 1.00 37.78 406 VAL A CA 1
ATOM 3293 C C . VAL A 1 406 ? 60.618 -6.047 22.028 1.00 37.78 406 VAL A C 1
ATOM 3295 O O . VAL A 1 406 ? 61.361 -6.344 22.959 1.00 37.78 406 VAL A O 1
ATOM 3298 N N . THR A 1 407 ? 60.042 -6.965 21.247 1.00 37.28 407 THR A N 1
ATOM 3299 C CA . THR A 1 407 ? 60.576 -8.326 21.083 1.00 37.28 407 THR A CA 1
ATOM 3300 C C . THR A 1 407 ? 60.722 -8.639 19.597 1.00 37.28 407 THR A C 1
ATOM 3302 O O . THR A 1 407 ? 59.804 -8.487 18.795 1.00 37.28 407 THR A O 1
ATOM 3305 N N . THR A 1 408 ? 61.946 -8.997 19.229 1.00 38.53 408 THR A N 1
ATOM 3306 C CA . THR A 1 408 ? 62.412 -9.358 17.895 1.00 38.53 408 THR A CA 1
ATOM 3307 C C . THR A 1 408 ? 62.142 -10.841 17.637 1.00 38.53 408 THR A C 1
ATOM 3309 O O . THR A 1 408 ? 62.631 -11.701 18.364 1.00 38.53 408 THR A O 1
ATOM 3312 N N . GLY A 1 409 ? 61.393 -11.150 16.577 1.00 34.12 409 GLY A N 1
ATOM 3313 C CA . GLY A 1 409 ? 61.179 -12.511 16.083 1.00 34.12 409 GLY A CA 1
ATOM 3314 C C . GLY A 1 409 ? 61.492 -12.594 14.590 1.00 34.12 409 GLY A C 1
ATOM 3315 O O . GLY A 1 409 ? 60.830 -11.949 13.783 1.00 34.12 409 GLY A O 1
ATOM 3316 N N . ARG A 1 410 ? 62.532 -13.360 14.243 1.00 38.75 410 ARG A N 1
ATOM 3317 C CA . ARG A 1 410 ? 62.951 -13.723 12.875 1.00 38.75 410 ARG A CA 1
ATOM 3318 C C . ARG A 1 410 ? 61.790 -14.301 12.048 1.00 38.75 410 ARG A C 1
ATOM 3320 O O . ARG A 1 410 ? 61.140 -15.221 12.542 1.00 38.75 410 ARG A O 1
ATOM 3327 N N . PRO A 1 411 ? 61.636 -13.932 10.766 1.00 41.91 411 PRO A N 1
ATOM 3328 C CA . PRO A 1 411 ? 60.979 -14.793 9.796 1.00 41.91 411 PRO A CA 1
ATOM 3329 C C . PRO A 1 411 ? 61.995 -15.743 9.145 1.00 41.91 411 PRO A C 1
ATOM 3331 O O . PRO A 1 411 ? 63.105 -15.356 8.774 1.00 41.91 411 PRO A O 1
ATOM 3334 N N . VAL A 1 412 ? 61.590 -17.006 9.058 1.00 41.88 412 VAL A N 1
ATOM 3335 C CA . VAL A 1 412 ? 62.289 -18.106 8.396 1.00 41.88 412 VAL A CA 1
ATOM 3336 C C . VAL A 1 412 ? 61.993 -18.023 6.900 1.00 41.88 412 VAL A C 1
ATOM 3338 O O . VAL A 1 412 ? 60.837 -17.914 6.497 1.00 41.88 412 VAL A O 1
ATOM 3341 N N . SER A 1 413 ? 63.051 -18.048 6.099 1.00 35.81 413 SER A N 1
ATOM 3342 C CA . SER A 1 413 ? 63.038 -18.132 4.643 1.00 35.81 413 SER A CA 1
ATOM 3343 C C . SER A 1 413 ? 62.406 -19.453 4.200 1.00 35.81 413 SER A C 1
ATOM 3345 O O . SER A 1 413 ? 62.841 -20.510 4.656 1.00 35.81 413 SER A O 1
ATOM 3347 N N . PHE A 1 414 ? 61.417 -19.401 3.308 1.00 40.12 414 PHE A N 1
ATOM 3348 C CA . PHE A 1 414 ? 60.976 -20.564 2.541 1.00 40.12 414 PHE A CA 1
ATOM 3349 C C . PHE A 1 414 ? 61.343 -20.363 1.076 1.00 40.12 414 PHE A C 1
ATOM 3351 O O . PHE A 1 414 ? 61.058 -19.319 0.487 1.00 40.12 414 PHE A O 1
ATOM 3358 N N . ASP A 1 415 ? 62.025 -21.374 0.555 1.00 37.19 415 ASP A N 1
ATOM 3359 C CA . ASP A 1 415 ? 62.592 -21.441 -0.777 1.00 37.19 415 ASP A CA 1
ATOM 3360 C C . ASP A 1 415 ? 61.538 -21.458 -1.886 1.00 37.19 415 ASP A C 1
ATOM 3362 O O . ASP A 1 415 ? 60.453 -22.035 -1.784 1.00 37.19 415 ASP A O 1
ATOM 3366 N N . SER A 1 416 ? 61.943 -20.811 -2.969 1.00 37.69 416 SER A N 1
ATOM 3367 C CA . SER A 1 416 ? 61.301 -20.674 -4.264 1.00 37.69 416 SER A CA 1
ATOM 3368 C C . SER A 1 416 ? 61.000 -22.019 -4.938 1.00 37.69 416 SER A C 1
ATOM 3370 O O . SER A 1 416 ? 61.875 -22.876 -5.057 1.00 37.69 416 SER A O 1
ATOM 3372 N N . LEU A 1 417 ? 59.798 -22.145 -5.504 1.00 44.53 417 LEU A N 1
ATOM 3373 C CA . LEU A 1 417 ? 59.467 -23.117 -6.551 1.00 44.53 417 LEU A CA 1
ATOM 3374 C C . LEU A 1 417 ? 59.004 -22.384 -7.824 1.00 44.53 417 LEU A C 1
ATOM 3376 O O . LEU A 1 417 ? 58.526 -21.251 -7.733 1.00 44.53 417 LEU A O 1
ATOM 3380 N N . PRO A 1 418 ? 59.199 -22.983 -9.013 1.00 44.94 418 PRO A N 1
ATOM 3381 C CA . PRO A 1 418 ? 59.271 -22.249 -10.270 1.00 44.94 418 PRO A CA 1
ATOM 3382 C C . PRO A 1 418 ? 57.893 -21.970 -10.878 1.00 44.94 418 PRO A C 1
ATOM 3384 O O . PRO A 1 418 ? 57.061 -22.864 -11.035 1.00 44.94 418 PRO A O 1
ATOM 3387 N N . THR A 1 419 ? 57.691 -20.723 -11.294 1.00 34.06 419 THR A N 1
ATOM 3388 C CA . THR A 1 419 ? 56.558 -20.281 -12.110 1.00 34.06 419 THR A CA 1
ATOM 3389 C C . THR A 1 419 ? 56.740 -20.786 -13.544 1.00 34.06 419 THR A C 1
ATOM 3391 O O . THR A 1 419 ? 57.673 -20.374 -14.230 1.00 34.06 419 THR A O 1
ATOM 3394 N N . MET A 1 420 ? 55.859 -21.673 -14.014 1.00 36.59 420 MET A N 1
ATOM 3395 C CA . MET A 1 420 ? 55.740 -21.979 -15.442 1.00 36.59 420 MET A CA 1
ATOM 3396 C C . MET A 1 420 ? 54.929 -20.870 -16.124 1.00 36.59 420 MET A C 1
ATOM 3398 O O . MET A 1 420 ? 53.740 -20.707 -15.856 1.00 36.59 420 MET A O 1
ATOM 3402 N N . GLU A 1 421 ? 55.580 -20.110 -17.006 1.00 32.75 421 GLU A N 1
ATOM 3403 C CA . GLU A 1 421 ? 54.930 -19.207 -17.958 1.00 32.75 421 GLU A CA 1
ATOM 3404 C C . GLU A 1 421 ? 54.078 -20.020 -18.943 1.00 32.75 421 GLU A C 1
ATOM 3406 O O . GLU A 1 421 ? 54.598 -20.747 -19.790 1.00 32.75 421 GLU A O 1
ATOM 3411 N N . ILE A 1 422 ? 52.756 -19.873 -18.858 1.00 38.44 422 ILE A N 1
ATOM 3412 C CA . ILE A 1 422 ? 51.841 -20.258 -19.932 1.00 38.44 422 ILE A CA 1
ATOM 3413 C C . ILE A 1 422 ? 51.503 -18.991 -20.709 1.00 38.44 422 ILE A C 1
ATOM 3415 O O . ILE A 1 422 ? 50.961 -18.028 -20.174 1.00 38.44 422 ILE A O 1
ATOM 3419 N N . ASN A 1 423 ? 51.857 -19.016 -21.986 1.00 44.47 423 ASN A N 1
ATOM 3420 C CA . ASN A 1 423 ? 51.708 -17.946 -22.958 1.00 44.47 423 ASN A CA 1
ATOM 3421 C C . ASN A 1 423 ? 50.387 -18.156 -23.727 1.00 44.47 423 ASN A C 1
ATOM 3423 O O . ASN A 1 423 ? 50.287 -19.161 -24.434 1.00 44.47 423 ASN A O 1
ATOM 3427 N N . PRO A 1 424 ? 49.383 -17.257 -23.673 1.00 44.34 424 PRO A N 1
ATOM 3428 C CA . PRO A 1 424 ? 48.305 -17.269 -24.648 1.00 44.34 424 PRO A CA 1
ATOM 3429 C C . PRO A 1 424 ? 48.401 -16.033 -25.543 1.00 44.34 424 PRO A C 1
ATOM 3431 O O . PRO A 1 424 ? 47.944 -14.937 -25.226 1.00 44.34 424 PRO A O 1
ATOM 3434 N N . LYS A 1 425 ? 48.975 -16.246 -26.727 1.00 39.34 425 LYS A N 1
ATOM 3435 C CA . LYS A 1 425 ? 48.864 -15.336 -27.865 1.00 39.34 425 LYS A CA 1
ATOM 3436 C C . LYS A 1 425 ? 47.519 -15.606 -28.546 1.00 39.34 425 LYS A C 1
ATOM 3438 O O . LYS A 1 425 ? 47.437 -16.453 -29.429 1.00 39.34 425 LYS A O 1
ATOM 3443 N N . VAL A 1 426 ? 46.463 -14.915 -28.119 1.00 40.47 426 VAL A N 1
ATOM 3444 C CA . VAL A 1 426 ? 45.154 -14.932 -28.795 1.00 40.47 426 VAL A CA 1
ATOM 3445 C C . VAL A 1 426 ? 44.870 -13.528 -29.321 1.00 40.47 426 VAL A C 1
ATOM 3447 O O . VAL A 1 426 ? 44.796 -12.567 -28.560 1.00 40.47 426 VAL A O 1
ATOM 3450 N N . GLY A 1 427 ? 44.799 -13.411 -30.648 1.00 51.97 427 GLY A N 1
ATOM 3451 C CA . GLY A 1 427 ? 44.462 -12.173 -31.347 1.00 51.97 427 GLY A CA 1
ATOM 3452 C C . GLY A 1 427 ? 42.979 -11.801 -31.203 1.00 51.97 427 GLY A C 1
ATOM 3453 O O . GLY A 1 427 ? 42.163 -12.646 -30.831 1.00 51.97 427 GLY A O 1
ATOM 3454 N N . PRO A 1 428 ? 42.616 -10.541 -31.493 1.00 48.62 428 PRO A N 1
ATOM 3455 C CA . PRO A 1 428 ? 41.256 -10.048 -31.318 1.00 48.62 428 PRO A CA 1
ATOM 3456 C C . PRO A 1 428 ? 40.297 -10.653 -32.361 1.00 48.62 428 PRO A C 1
ATOM 3458 O O . PRO A 1 428 ? 40.692 -10.835 -33.517 1.00 48.62 428 PRO A O 1
ATOM 3461 N N . PRO A 1 429 ? 39.034 -10.938 -31.994 1.00 44.53 429 PRO A N 1
ATOM 3462 C CA . PRO A 1 429 ? 38.046 -11.442 -32.932 1.00 44.53 429 PRO A CA 1
ATOM 3463 C C . PRO A 1 429 ? 37.579 -10.325 -33.869 1.00 44.53 429 PRO A C 1
ATOM 3465 O O . PRO A 1 429 ? 37.289 -9.199 -33.461 1.00 44.53 429 PRO A O 1
ATOM 3468 N N . THR A 1 430 ? 37.505 -10.664 -35.149 1.00 49.84 430 THR A N 1
ATOM 3469 C CA . THR A 1 430 ? 36.956 -9.827 -36.207 1.00 49.84 430 THR A CA 1
ATOM 3470 C C . THR A 1 430 ? 35.446 -9.648 -36.039 1.00 49.84 430 THR A C 1
ATOM 3472 O O . THR A 1 430 ? 34.698 -10.575 -35.730 1.00 49.84 430 THR A O 1
ATOM 3475 N N . SER A 1 431 ? 35.010 -8.407 -36.250 1.00 48.56 431 SER A N 1
ATOM 3476 C CA . SER A 1 431 ? 33.615 -7.973 -36.319 1.00 48.56 431 SER A CA 1
ATOM 3477 C C . SER A 1 431 ? 32.866 -8.753 -37.409 1.00 48.56 431 SER A C 1
ATOM 3479 O O . SER A 1 431 ? 33.142 -8.588 -38.594 1.00 48.56 431 SER A O 1
ATOM 3481 N N . GLY A 1 432 ? 31.964 -9.651 -37.000 1.00 49.44 432 GLY A N 1
ATOM 3482 C CA . GLY A 1 432 ? 31.145 -10.447 -37.925 1.00 49.44 432 GLY A CA 1
ATOM 3483 C C . GLY A 1 432 ? 30.326 -11.598 -37.320 1.00 49.44 432 GLY A C 1
ATOM 3484 O O . GLY A 1 432 ? 29.630 -12.285 -38.059 1.00 49.44 432 GLY A O 1
ATOM 3485 N N . MET A 1 433 ? 30.376 -11.849 -36.001 1.00 49.94 433 MET A N 1
ATOM 3486 C CA . MET A 1 433 ? 29.729 -13.031 -35.388 1.00 49.94 433 MET A CA 1
ATOM 3487 C C . MET A 1 433 ? 28.462 -12.767 -34.553 1.00 49.94 433 MET A C 1
ATOM 3489 O O . MET A 1 433 ? 27.881 -13.724 -34.041 1.00 49.94 433 MET A O 1
ATOM 3493 N N . GLN A 1 434 ? 27.989 -11.525 -34.415 1.00 51.97 434 GLN A N 1
ATOM 3494 C CA . GLN A 1 434 ? 26.825 -11.240 -33.557 1.00 51.97 434 GLN A CA 1
ATOM 3495 C C . GLN A 1 434 ? 25.487 -11.730 -34.145 1.00 51.97 434 GLN A C 1
ATOM 3497 O O . GLN A 1 434 ? 24.629 -12.183 -33.388 1.00 51.97 434 GLN A O 1
ATOM 3502 N N . ASP A 1 435 ? 25.346 -11.797 -35.472 1.00 52.72 435 ASP A N 1
ATOM 3503 C CA . ASP A 1 435 ? 24.098 -12.261 -36.103 1.00 52.72 435 ASP A CA 1
ATOM 3504 C C . ASP A 1 435 ? 23.917 -13.792 -36.052 1.00 52.72 435 ASP A C 1
ATOM 3506 O O . ASP A 1 435 ? 22.795 -14.304 -36.083 1.00 52.72 435 ASP A O 1
ATOM 3510 N N . ASN A 1 436 ? 25.006 -14.549 -35.879 1.00 60.16 436 ASN A N 1
ATOM 3511 C CA . ASN A 1 436 ? 24.957 -16.014 -35.821 1.00 60.16 436 ASN A CA 1
ATOM 3512 C C . ASN A 1 436 ? 24.548 -16.556 -34.442 1.00 60.16 436 ASN A C 1
ATOM 3514 O O . ASN A 1 436 ? 23.962 -17.637 -34.358 1.00 60.16 436 ASN A O 1
ATOM 3518 N N . ALA A 1 437 ? 24.798 -15.809 -33.361 1.00 67.31 437 ALA A N 1
ATOM 3519 C CA . ALA A 1 437 ? 24.423 -16.229 -32.010 1.00 67.31 437 ALA A CA 1
ATOM 3520 C C . ALA A 1 437 ? 22.897 -16.202 -31.808 1.00 67.31 437 ALA A C 1
ATOM 3522 O O . ALA A 1 437 ? 22.321 -17.155 -31.279 1.00 67.31 437 ALA A O 1
ATOM 3523 N N . ALA A 1 438 ? 22.224 -15.165 -32.317 1.00 70.75 438 ALA A N 1
ATOM 3524 C CA . ALA A 1 438 ? 20.767 -15.055 -32.261 1.00 70.75 438 ALA A CA 1
ATOM 3525 C C . ALA A 1 438 ? 20.070 -16.138 -33.107 1.00 70.75 438 ALA A C 1
ATOM 3527 O O . ALA A 1 438 ? 19.064 -16.712 -32.687 1.00 70.75 438 ALA A O 1
ATOM 3528 N N . ALA A 1 439 ? 20.628 -16.474 -34.275 1.00 78.00 439 ALA A N 1
ATOM 3529 C CA . ALA A 1 439 ? 20.107 -17.546 -35.123 1.00 78.00 439 ALA A CA 1
ATOM 3530 C C . ALA A 1 439 ? 20.264 -18.936 -34.477 1.00 78.00 439 ALA A C 1
ATOM 3532 O O . ALA A 1 439 ? 19.376 -19.784 -34.601 1.00 78.00 439 ALA A O 1
ATOM 3533 N N . LEU A 1 440 ? 21.366 -19.169 -33.758 1.00 84.00 440 LEU A N 1
ATOM 3534 C CA . LEU A 1 440 ? 21.594 -20.421 -33.037 1.00 84.00 440 LEU A CA 1
ATOM 3535 C C . LEU A 1 440 ? 20.656 -20.562 -31.829 1.00 84.00 440 LEU A C 1
ATOM 3537 O O . LEU A 1 440 ? 20.149 -21.656 -31.581 1.00 84.00 440 LEU A O 1
ATOM 3541 N N . GLN A 1 441 ? 20.373 -19.463 -31.127 1.00 82.38 441 GLN A N 1
ATOM 3542 C CA . GLN A 1 441 ? 19.444 -19.460 -29.998 1.00 82.38 441 GLN A CA 1
ATOM 3543 C C . GLN A 1 441 ? 18.007 -19.771 -30.442 1.00 82.38 441 GLN A C 1
ATOM 3545 O O . GLN A 1 441 ? 17.374 -20.661 -29.878 1.00 82.38 441 GLN A O 1
ATOM 3550 N N . ARG A 1 442 ? 17.539 -19.161 -31.541 1.00 89.06 442 ARG A N 1
ATOM 3551 C CA . ARG A 1 442 ? 16.216 -19.467 -32.121 1.00 89.06 442 ARG A CA 1
ATOM 3552 C C . ARG A 1 442 ? 16.087 -20.926 -32.563 1.00 89.06 442 ARG A C 1
ATOM 3554 O O . ARG A 1 442 ? 15.027 -21.524 -32.411 1.00 89.06 442 ARG A O 1
ATOM 3561 N N . LYS A 1 443 ? 17.166 -21.531 -33.078 1.00 90.56 443 LYS A N 1
ATOM 3562 C CA . LYS A 1 443 ? 17.180 -22.965 -33.416 1.00 90.56 443 LYS A CA 1
ATOM 3563 C C . LYS A 1 443 ? 17.084 -23.860 -32.179 1.00 90.56 443 LYS A C 1
ATOM 3565 O O . LYS A 1 443 ? 16.427 -24.893 -32.251 1.00 90.56 443 LYS A O 1
ATOM 3570 N N . LYS A 1 444 ? 17.708 -23.483 -31.057 1.00 91.12 444 LYS A N 1
ATOM 3571 C CA . LYS A 1 444 ? 17.595 -24.235 -29.795 1.00 91.12 444 LYS A CA 1
ATOM 3572 C C . LYS A 1 444 ? 16.178 -24.168 -29.225 1.00 91.12 444 LYS A C 1
ATOM 3574 O O . LYS A 1 444 ? 15.643 -25.200 -28.830 1.00 91.12 444 LYS A O 1
ATOM 3579 N N . GLU A 1 445 ? 15.558 -22.992 -29.256 1.00 92.69 445 GLU A N 1
ATOM 3580 C CA . GLU A 1 445 ? 14.180 -22.792 -28.793 1.00 92.69 445 GLU A CA 1
ATOM 3581 C C . GLU A 1 445 ? 13.170 -23.585 -29.639 1.00 92.69 445 GLU A C 1
ATOM 3583 O O . GLU A 1 445 ? 12.293 -24.244 -29.083 1.00 92.69 445 GLU A O 1
ATOM 3588 N N . ASP A 1 446 ? 13.330 -23.617 -30.967 1.00 92.81 446 ASP A N 1
ATOM 3589 C CA . ASP A 1 446 ? 12.437 -24.379 -31.856 1.00 92.81 446 ASP A CA 1
ATOM 3590 C C . ASP A 1 446 ? 12.539 -25.902 -31.637 1.00 92.81 446 ASP A C 1
ATOM 3592 O O . ASP A 1 446 ? 11.534 -26.617 -31.670 1.00 92.81 446 ASP A O 1
ATOM 3596 N N . VAL A 1 447 ? 13.743 -26.415 -31.349 1.00 94.62 447 VAL A N 1
ATOM 3597 C CA . VAL A 1 447 ? 13.947 -27.831 -30.993 1.00 94.62 447 VAL A CA 1
ATOM 3598 C C . VAL A 1 447 ? 13.298 -28.155 -29.646 1.00 94.62 447 VAL A C 1
ATOM 3600 O O . VAL A 1 447 ? 12.590 -29.157 -29.535 1.00 94.62 447 VAL A O 1
ATOM 3603 N N . GLN A 1 448 ? 13.469 -27.289 -28.645 1.00 92.25 448 GLN A N 1
ATOM 3604 C CA . GLN A 1 448 ? 12.884 -27.485 -27.318 1.00 92.25 448 GLN A CA 1
ATOM 3605 C C . GLN A 1 448 ? 11.347 -27.462 -27.364 1.00 92.25 448 GLN A C 1
ATOM 3607 O O . GLN A 1 448 ? 10.693 -28.291 -26.732 1.00 92.25 448 GLN A O 1
ATOM 3612 N N . MET A 1 449 ? 10.759 -26.574 -28.172 1.00 93.00 449 MET A N 1
ATOM 3613 C CA . MET A 1 449 ? 9.304 -26.464 -28.319 1.00 93.00 449 MET A CA 1
ATOM 3614 C C . MET A 1 449 ? 8.706 -27.677 -29.053 1.00 93.00 449 MET A C 1
ATOM 3616 O O . MET A 1 449 ? 7.654 -28.186 -28.661 1.00 93.00 449 MET A O 1
ATOM 3620 N N . LYS A 1 450 ? 9.409 -28.220 -30.058 1.00 93.81 450 LYS A N 1
ATOM 3621 C CA . LYS A 1 450 ? 9.015 -29.470 -30.735 1.00 93.81 450 LYS A CA 1
ATOM 3622 C C . LYS A 1 450 ? 9.066 -30.683 -29.808 1.00 93.81 450 LYS A C 1
ATOM 3624 O O . LYS A 1 450 ? 8.170 -31.523 -29.879 1.00 93.81 450 LYS A O 1
ATOM 3629 N N . GLN A 1 451 ? 10.055 -30.757 -28.920 1.00 91.94 451 GLN A N 1
ATOM 3630 C CA . GLN A 1 451 ? 10.162 -31.847 -27.950 1.00 91.94 451 GLN A CA 1
ATOM 3631 C C . GLN A 1 451 ? 9.019 -31.816 -26.924 1.00 91.94 451 GLN A C 1
ATOM 3633 O O . GLN A 1 451 ? 8.366 -32.833 -26.701 1.00 91.94 451 GLN A O 1
ATOM 3638 N N . LEU A 1 452 ? 8.676 -30.629 -26.416 1.00 90.62 452 LEU A N 1
ATOM 3639 C CA . LEU A 1 452 ? 7.527 -30.422 -25.524 1.00 90.62 452 LEU A CA 1
ATOM 3640 C C . LEU A 1 452 ? 6.191 -30.787 -26.191 1.00 90.62 452 LEU A C 1
ATOM 3642 O O . LEU A 1 452 ? 5.329 -31.426 -25.586 1.00 90.62 452 LEU A O 1
ATOM 3646 N N . GLN A 1 453 ? 6.019 -30.444 -27.471 1.00 91.25 453 GLN A N 1
ATOM 3647 C CA . GLN A 1 453 ? 4.840 -30.858 -28.237 1.00 91.25 453 GLN A CA 1
ATOM 3648 C C . GLN A 1 453 ? 4.774 -32.376 -28.456 1.00 91.25 453 GLN A C 1
ATOM 3650 O O . GLN A 1 453 ? 3.676 -32.928 -28.556 1.00 91.25 453 GLN A O 1
ATOM 3655 N N . GLN A 1 454 ? 5.917 -33.058 -28.546 1.00 88.69 454 GLN A N 1
ATOM 3656 C CA . GLN A 1 454 ? 5.973 -34.509 -28.705 1.00 88.69 454 GLN A CA 1
ATOM 3657 C C . GLN A 1 454 ? 5.643 -35.236 -27.393 1.00 88.69 454 GLN A C 1
ATOM 3659 O O . GLN A 1 454 ? 4.865 -36.188 -27.418 1.00 88.69 454 GLN A O 1
ATOM 3664 N N . GLU A 1 455 ? 6.120 -34.736 -26.252 1.00 87.50 455 GLU A N 1
ATOM 3665 C CA . GLU A 1 455 ? 5.753 -35.247 -24.921 1.00 87.50 455 GLU A CA 1
ATOM 3666 C C . GLU A 1 455 ? 4.257 -35.061 -24.630 1.00 87.50 455 GLU A C 1
ATOM 3668 O O . GLU A 1 455 ? 3.574 -35.997 -24.212 1.00 87.50 455 GLU A O 1
ATOM 3673 N N . MET A 1 456 ? 3.700 -33.897 -24.977 1.00 82.31 456 MET A N 1
ATOM 3674 C CA . MET A 1 456 ? 2.261 -33.619 -24.861 1.00 82.31 456 MET A CA 1
ATOM 3675 C C . MET A 1 456 ? 1.397 -34.530 -25.749 1.00 82.31 456 MET A C 1
ATOM 3677 O O . MET A 1 456 ? 0.253 -34.832 -25.408 1.00 82.31 456 MET A O 1
ATOM 3681 N N . LYS A 1 457 ? 1.925 -34.992 -26.890 1.00 82.69 457 LYS A N 1
ATOM 3682 C CA . LYS A 1 457 ? 1.240 -35.963 -27.760 1.00 82.69 457 LYS A CA 1
ATOM 3683 C C . LYS A 1 457 ? 1.358 -37.402 -27.250 1.00 82.69 457 LYS A C 1
ATOM 3685 O O . LYS A 1 457 ? 0.466 -38.196 -27.539 1.00 82.69 457 LYS A O 1
ATOM 3690 N N . GLY A 1 458 ? 2.404 -37.720 -26.485 1.00 70.69 458 GLY A N 1
ATOM 3691 C CA . GLY A 1 458 ? 2.618 -39.031 -25.861 1.00 70.69 458 GLY A CA 1
ATOM 3692 C C . GLY A 1 458 ? 1.732 -39.308 -24.641 1.00 70.69 458 GLY A C 1
ATOM 3693 O O . GLY A 1 458 ? 1.544 -40.462 -24.278 1.00 70.69 458 GLY A O 1
ATOM 3694 N N . LEU A 1 459 ? 1.119 -38.279 -24.049 1.00 65.19 459 LEU A N 1
ATOM 3695 C CA . LEU A 1 459 ? 0.223 -38.387 -22.886 1.00 65.19 459 LEU A CA 1
ATOM 3696 C C . LEU A 1 459 ? -1.223 -38.810 -23.229 1.00 65.19 459 LEU A C 1
ATOM 3698 O O . LEU A 1 459 ? -2.138 -38.632 -22.424 1.00 65.19 459 LEU A O 1
ATOM 3702 N N . LYS A 1 460 ? -1.459 -39.386 -24.414 1.00 57.56 460 LYS A N 1
ATOM 3703 C CA . LYS A 1 460 ? -2.765 -39.933 -24.807 1.00 57.56 460 LYS A CA 1
ATOM 3704 C C . LYS A 1 460 ? -2.786 -41.462 -24.695 1.00 57.56 460 LYS A C 1
ATOM 3706 O O . LYS A 1 460 ? -2.176 -42.144 -25.506 1.00 57.56 460 LYS A O 1
ATOM 3711 N N . PHE A 1 461 ? -3.614 -41.934 -23.759 1.00 48.94 461 PHE A N 1
ATOM 3712 C CA . PHE A 1 461 ? -4.141 -43.296 -23.583 1.00 48.94 461 PHE A CA 1
ATOM 3713 C C . PHE A 1 461 ? -3.172 -44.399 -23.126 1.00 48.94 461 PHE A C 1
ATOM 3715 O O . PHE A 1 461 ? -2.593 -45.114 -23.939 1.00 48.94 461 PHE A O 1
ATOM 3722 N N . THR A 1 462 ? -3.180 -44.633 -21.809 1.00 45.47 462 THR A N 1
ATOM 3723 C CA . THR A 1 462 ? -3.264 -45.980 -21.212 1.00 45.47 462 THR A CA 1
ATOM 3724 C C . THR A 1 462 ? -4.257 -45.961 -20.067 1.00 45.47 462 THR A C 1
ATOM 3726 O O . THR A 1 462 ? -4.097 -45.063 -19.207 1.00 45.47 462 THR A O 1
#